Protein AF-G0LH57-F1 (afdb_monomer_lite)

Radius of gyration: 33.88 Å; chains: 1; bounding box: 66×94×100 Å

pLDDT: mean 88.78, std 9.13, range [31.27, 97.62]

Sequence (590 aa):
MTHQSSPAEQAAALVTNPNLYDSLVDEYDTELEFYSTLRNDAQKSLETFEEYVRLRSVFLNRGPTEAIRSRIEDRLDRSLKNMVLNKSPRGRAYAVDTLTELEGRRQTFMRLNVEVPRLMTVVQTTIEHLYDDVSSPTDVRQPCESLLEATPANQRGAIEYLSRVRLTEQLLASDSPQSDINTVALQYLENISFPNVDTEMTAAEYQRAAEERSPTDPDKQRLYEAALHADPSSARVSDYLYFTASNLIEDYRHGGDNITRAELIVAQRQLQAVAHINPETWDQTKQAYAESYRHIADAIEAGGGRWFSTHASNLPPEWWSVAEAYVKAAQAIDAVDMVRAIKYLSKSVRHAAHATDDWKIRKHLHRTAWATFDRFDSTGVAENPEQSRSVEEIETAIAGTRSVHQCRECEASAHVAFEAGDYETVHTASDRAQSAAEQSPQEYIHFRELEAIETIATARQAEQRGEYETALKQYQQFDSEESHLQSGAAYHAQLCEIKQAVNNDRHNDALRIAHQEFNSESIIVIATEASCGVLRTDFDDSSELTVTDQFLSINTDAVSTLSVILRLLQTGGTTTQLLQQQAAACLQNL

Foldseek 3Di:
DDPPDALLRVLVVCLVPLVCLVVNQVVDPFLVVSLVRSLQNNLVRPQAVLSSLSSLLSCCVPHPNVVSLCVCQVCVLVLLLLLLVVVDSSSVSNHDQELQVSVVSQVSNVVSVHDGDQSQSSLLQNLQVQVVVDPDLVSSQNSLVRHLPDHDPPNQVNQLVSLLLNLLSVLVPDPQSQVCQLVSLVSSPVRHDQFDDPDDDALVVLQVVLVPDDLPDPCSLSSLSNSCNNPVHLVSLLVNLQSQLVSLLVCVVVPNLAAALSSLVSSLSSLVSSVSNVDPPDDLQSNLQSQLSSLSSQLCSLQLDSHDHPDPDRDHHPLQSNLVSLQSSLVSRCLAEVLSSLVSNLSSLVSVLVNDPQLVVQLVSLVVSLVVLVPDDLPVSQPRPNYPDDSVSSVVSSQQSSLQSQLSNLLSQLLVCLQQLNLVSNVVSLVRNVVSVVSHPPPDDDRDCSVLSNLLSVLSVCLLVLVLVSSLVSLVPDDDPPPLSNQQSVVVNLLSQLLNCLVVLVLVSNLVSCVVPHDCLAPLNLLSCLLNPNQDLDDDPPDDRDHDPSHSYANVVLSVQLVVLNVVCNVDDDCSVVSSVVSSVSSSRD

Structure (mmCIF, N/CA/C/O backbone):
data_AF-G0LH57-F1
#
_entry.id   AF-G0LH57-F1
#
loop_
_atom_site.group_PDB
_atom_site.id
_atom_site.type_symbol
_atom_site.label_atom_id
_atom_site.label_alt_id
_atom_site.label_comp_id
_atom_site.label_asym_id
_atom_site.label_entity_id
_atom_site.label_seq_id
_atom_site.pdbx_PDB_ins_code
_atom_site.Cartn_x
_atom_site.Cartn_y
_atom_site.Cartn_z
_atom_site.occupancy
_atom_site.B_iso_or_equiv
_atom_site.auth_seq_id
_atom_site.auth_comp_id
_atom_site.auth_asym_id
_atom_site.auth_atom_id
_atom_site.pdbx_PDB_model_num
ATOM 1 N N . MET A 1 1 ? -8.711 -59.520 8.069 1.00 31.27 1 MET A N 1
ATOM 2 C CA . MET A 1 1 ? -9.354 -58.287 7.580 1.00 31.27 1 MET A CA 1
ATOM 3 C C . MET A 1 1 ? -9.408 -57.325 8.753 1.00 31.27 1 MET A C 1
ATOM 5 O O . MET A 1 1 ? -10.357 -57.355 9.521 1.00 31.27 1 MET A O 1
ATOM 9 N N . THR A 1 2 ? -8.319 -56.599 8.983 1.00 38.81 2 THR A N 1
ATOM 10 C CA . THR A 1 2 ? -8.251 -55.513 9.965 1.00 38.81 2 THR A CA 1
ATOM 11 C C . THR A 1 2 ? -9.009 -54.332 9.373 1.00 38.81 2 THR A C 1
ATOM 13 O O . THR A 1 2 ? -8.677 -53.881 8.281 1.00 38.81 2 THR A O 1
ATOM 16 N N . HIS A 1 3 ? -10.079 -53.889 10.032 1.00 46.47 3 HIS A N 1
ATOM 17 C CA . HIS A 1 3 ? -10.698 -52.607 9.707 1.00 46.47 3 HIS A CA 1
ATOM 18 C C . HIS A 1 3 ? -9.629 -51.533 9.924 1.00 46.47 3 HIS A C 1
ATOM 20 O O . HIS A 1 3 ? -9.246 -51.299 11.067 1.00 46.47 3 HIS A O 1
ATOM 26 N N . GLN A 1 4 ? -9.110 -50.943 8.845 1.00 65.00 4 GLN A N 1
ATOM 27 C CA . GLN A 1 4 ? -8.324 -49.717 8.951 1.00 65.00 4 GLN A CA 1
ATOM 28 C C . GLN A 1 4 ? -9.247 -48.663 9.558 1.00 65.00 4 GLN A C 1
ATOM 30 O O . GLN A 1 4 ? -10.278 -48.323 8.972 1.00 65.00 4 GLN A O 1
ATOM 35 N N . SER A 1 5 ? -8.926 -48.240 10.777 1.00 78.19 5 SER A N 1
ATOM 36 C CA . SER A 1 5 ? -9.604 -47.133 11.438 1.00 78.19 5 SER A CA 1
ATOM 37 C C . SER A 1 5 ? -9.433 -45.880 10.586 1.00 78.19 5 SER A C 1
ATOM 39 O O . SER A 1 5 ? -8.370 -45.638 10.017 1.00 78.19 5 SER A O 1
ATOM 41 N N . SER A 1 6 ? -10.489 -45.082 10.468 1.00 92.25 6 SER A N 1
ATOM 42 C CA . SER A 1 6 ? -10.411 -43.814 9.740 1.00 92.25 6 SER A CA 1
ATOM 43 C C . SER A 1 6 ? -9.411 -42.858 10.415 1.00 92.25 6 SER A C 1
ATOM 45 O O . SER A 1 6 ? -9.229 -42.935 11.633 1.00 92.25 6 SER A O 1
ATOM 47 N N . PRO A 1 7 ? -8.812 -41.892 9.693 1.00 92.19 7 PRO A N 1
ATOM 48 C CA . PRO A 1 7 ? -7.910 -40.906 10.298 1.00 92.19 7 PRO A CA 1
ATOM 49 C C . PRO A 1 7 ? -8.503 -40.164 11.505 1.00 92.19 7 PRO A C 1
ATOM 51 O O 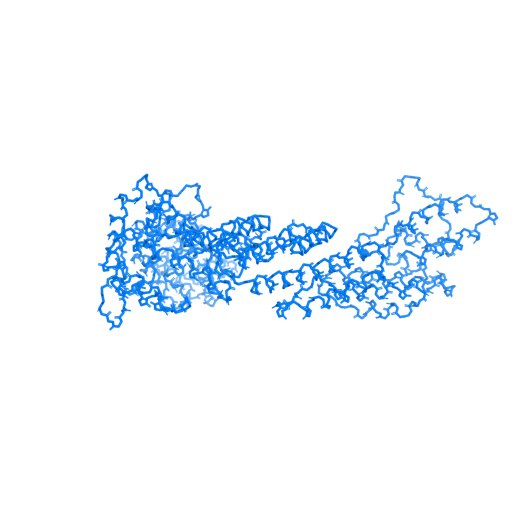. PRO A 1 7 ? -7.801 -39.860 12.467 1.00 92.19 7 PRO A O 1
ATOM 54 N N . ALA A 1 8 ? -9.815 -39.915 11.496 1.00 92.44 8 ALA A N 1
ATOM 55 C CA . ALA A 1 8 ? -10.520 -39.333 12.632 1.00 92.44 8 ALA A CA 1
ATOM 56 C C . ALA A 1 8 ? -10.507 -40.273 13.857 1.00 92.44 8 ALA A C 1
ATOM 58 O O . ALA A 1 8 ? -10.179 -39.848 14.966 1.00 92.44 8 ALA A O 1
ATOM 59 N N . GLU A 1 9 ? -10.811 -41.559 13.679 1.00 93.88 9 GLU A N 1
ATOM 60 C CA . GLU A 1 9 ? -10.754 -42.555 14.761 1.00 93.88 9 GLU A CA 1
ATOM 61 C C . GLU A 1 9 ? -9.323 -42.747 15.280 1.00 93.88 9 GLU A C 1
ATOM 63 O O . GLU A 1 9 ? -9.116 -42.842 16.490 1.00 93.88 9 GLU A O 1
ATOM 68 N N . GLN A 1 10 ? -8.326 -42.729 14.388 1.00 94.75 10 GLN A N 1
ATOM 69 C CA . GLN A 1 10 ? -6.908 -42.772 14.757 1.00 94.75 10 GLN A CA 1
ATOM 70 C C . GLN A 1 10 ? -6.508 -41.559 15.613 1.00 94.75 10 GLN A C 1
ATOM 72 O O . GLN A 1 10 ? -5.836 -41.721 16.633 1.00 94.75 10 GLN A O 1
ATOM 77 N N . ALA A 1 11 ? -6.971 -40.352 15.267 1.00 94.50 11 ALA A N 1
ATOM 78 C CA . ALA A 1 11 ? -6.731 -39.149 16.065 1.00 94.50 11 ALA A CA 1
ATOM 79 C C . ALA A 1 11 ? -7.315 -39.264 17.487 1.00 94.50 11 ALA A C 1
ATOM 81 O O . ALA A 1 11 ? -6.617 -38.978 18.462 1.00 94.50 11 ALA A O 1
ATOM 82 N N . ALA A 1 12 ? -8.558 -39.736 17.628 1.00 94.69 12 ALA A N 1
ATOM 83 C CA . ALA A 1 12 ? -9.188 -39.955 18.935 1.00 94.69 12 ALA A CA 1
ATOM 84 C C . ALA A 1 12 ? -8.466 -41.040 19.760 1.00 94.69 12 ALA A C 1
ATOM 86 O O . ALA A 1 12 ? -8.246 -40.882 20.969 1.00 94.69 12 ALA A O 1
ATOM 87 N N . ALA A 1 13 ? -8.023 -42.115 19.100 1.00 94.62 13 ALA A N 1
ATOM 88 C CA . ALA A 1 13 ? -7.237 -43.171 19.727 1.00 94.62 13 ALA A CA 1
ATOM 89 C C . ALA A 1 13 ? -5.890 -42.652 20.258 1.00 94.62 13 ALA A C 1
ATOM 91 O O . ALA A 1 13 ? -5.531 -42.972 21.391 1.00 94.62 13 ALA A O 1
ATOM 92 N N . LEU A 1 14 ? -5.180 -41.803 19.502 1.00 95.50 14 LEU A N 1
ATOM 93 C CA . LEU A 1 14 ? -3.917 -41.192 19.940 1.00 95.50 14 LEU A CA 1
ATOM 94 C C . LEU A 1 14 ? -4.085 -40.255 21.136 1.00 95.50 14 LEU A C 1
ATOM 96 O O . LEU A 1 14 ? -3.249 -40.257 22.040 1.00 95.50 14 LEU A O 1
ATOM 100 N N . VAL A 1 15 ? -5.156 -39.458 21.161 1.00 95.38 15 VAL A N 1
ATOM 101 C CA . VAL A 1 15 ? -5.453 -38.575 22.300 1.00 95.38 15 VAL A CA 1
ATOM 102 C C . VAL A 1 15 ? -5.670 -39.395 23.575 1.00 95.38 15 VAL A C 1
ATOM 104 O O . VAL A 1 15 ? -5.172 -39.026 24.644 1.00 95.38 15 VAL A O 1
ATOM 107 N N . THR A 1 16 ? -6.360 -40.533 23.454 1.00 94.94 16 THR A N 1
ATOM 108 C CA . THR A 1 16 ? -6.648 -41.445 24.570 1.00 94.94 16 THR A CA 1
ATOM 109 C C . THR A 1 16 ? -5.410 -42.231 25.005 1.00 94.94 16 THR A C 1
ATOM 111 O O . THR A 1 16 ? -5.113 -42.309 26.198 1.00 94.94 16 THR A O 1
ATOM 114 N N . ASN A 1 17 ? -4.663 -42.787 24.049 1.00 95.38 17 ASN A N 1
ATOM 115 C CA . ASN A 1 17 ? -3.473 -43.599 24.283 1.00 95.38 17 ASN A CA 1
ATOM 116 C C . ASN A 1 17 ? -2.319 -43.197 23.341 1.00 95.38 17 ASN A C 1
ATOM 118 O O . ASN A 1 17 ? -2.154 -43.787 22.269 1.00 95.38 17 ASN A O 1
ATOM 122 N N . PRO A 1 18 ? -1.449 -42.263 23.769 1.00 95.56 18 PRO A N 1
ATOM 123 C CA . PRO A 1 18 ? -0.305 -41.811 22.974 1.00 95.56 18 PRO A CA 1
ATOM 124 C C . PRO A 1 18 ? 0.707 -42.908 22.614 1.00 95.56 18 PRO A C 1
ATOM 126 O O . PRO A 1 18 ? 1.519 -42.708 21.716 1.00 95.56 18 PRO A O 1
ATOM 129 N N . ASN A 1 19 ? 0.688 -44.063 23.295 1.00 94.94 19 ASN A N 1
ATOM 130 C CA . ASN A 1 19 ? 1.580 -45.186 22.984 1.00 94.94 19 ASN A CA 1
ATOM 131 C C . ASN A 1 19 ? 1.258 -45.871 21.649 1.00 94.94 19 ASN A C 1
ATOM 133 O O . ASN A 1 19 ? 2.053 -46.683 21.194 1.00 94.94 19 ASN A O 1
ATOM 137 N N . LEU A 1 20 ? 0.123 -45.546 21.025 1.00 94.44 20 LEU A N 1
ATOM 138 C CA . LEU A 1 20 ? -0.251 -46.060 19.706 1.00 94.44 20 LEU A CA 1
ATOM 139 C C . LEU A 1 20 ? 0.467 -45.342 18.551 1.00 94.44 20 LEU A C 1
ATOM 141 O O . LEU A 1 20 ? 0.289 -45.744 17.406 1.00 94.44 20 LEU A O 1
ATOM 145 N N . TYR A 1 21 ? 1.256 -44.298 18.829 1.00 95.50 21 TYR A N 1
ATOM 146 C CA . TYR A 1 21 ? 1.919 -43.486 17.803 1.00 95.50 21 TYR A CA 1
ATOM 147 C C . TYR A 1 21 ? 2.758 -44.329 16.838 1.00 95.50 21 TYR A C 1
ATOM 149 O O . TYR A 1 21 ? 2.454 -44.340 15.649 1.00 95.50 21 TYR A O 1
ATOM 157 N N . ASP A 1 22 ? 3.726 -45.089 17.359 1.00 93.81 22 ASP A N 1
ATOM 158 C CA . ASP A 1 22 ? 4.664 -45.870 16.541 1.00 93.81 22 ASP A CA 1
ATOM 159 C C . ASP A 1 22 ? 3.923 -46.903 15.676 1.00 93.81 22 ASP A C 1
ATOM 161 O O . ASP A 1 22 ? 4.255 -47.105 14.518 1.00 93.81 22 ASP A O 1
ATOM 165 N N . SER A 1 23 ? 2.849 -47.504 16.202 1.00 93.25 23 SER A N 1
ATOM 166 C CA . SER A 1 23 ? 2.059 -48.479 15.440 1.00 93.25 23 SER A CA 1
ATOM 167 C C . SER A 1 23 ? 1.198 -47.863 14.339 1.00 93.25 23 SER A C 1
ATOM 169 O O . SER A 1 23 ? 0.889 -48.543 13.370 1.00 93.25 23 SER A O 1
ATOM 171 N N . LEU A 1 24 ? 0.752 -46.616 14.515 1.00 92.94 24 LEU A N 1
ATOM 172 C CA . LEU A 1 24 ? -0.141 -45.947 13.568 1.00 92.94 24 LEU A CA 1
ATOM 173 C C . LEU A 1 24 ? 0.631 -45.184 12.491 1.00 92.94 24 LEU A C 1
ATOM 175 O O . LEU A 1 24 ? 0.151 -45.081 11.368 1.00 92.94 24 LEU A O 1
ATOM 179 N N . VAL A 1 25 ? 1.814 -44.655 12.816 1.00 94.31 25 VAL A N 1
ATOM 180 C CA . VAL A 1 25 ? 2.636 -43.905 11.857 1.00 94.31 25 VAL A CA 1
ATOM 181 C C . VAL A 1 25 ? 3.200 -44.801 10.753 1.00 94.31 25 VAL A C 1
ATOM 183 O O . VAL A 1 25 ? 3.307 -44.346 9.620 1.00 94.31 25 VAL A O 1
ATOM 186 N N . ASP A 1 26 ? 3.450 -46.081 11.053 1.00 92.44 26 ASP A N 1
ATOM 187 C CA . ASP A 1 26 ? 3.896 -47.101 10.091 1.00 92.44 26 ASP A CA 1
ATOM 188 C C . ASP A 1 26 ? 2.885 -47.350 8.948 1.00 92.44 26 ASP A C 1
ATOM 190 O O . ASP A 1 26 ? 3.231 -47.957 7.935 1.00 92.44 26 ASP A O 1
ATOM 194 N N . GLU A 1 27 ? 1.631 -46.895 9.088 1.00 91.56 27 GLU A N 1
ATOM 195 C CA . GLU A 1 27 ? 0.611 -46.964 8.030 1.00 91.56 27 GLU A CA 1
ATOM 196 C C . GLU A 1 27 ? 0.735 -45.839 6.980 1.00 91.56 27 GLU A C 1
ATOM 198 O O . GLU A 1 27 ? -0.011 -45.845 6.000 1.00 91.56 27 GLU A O 1
ATOM 203 N N . TYR A 1 28 ? 1.649 -44.881 7.172 1.00 94.19 28 TYR A N 1
ATOM 204 C CA . TYR A 1 28 ? 1.829 -43.692 6.330 1.00 94.19 28 TYR A CA 1
ATOM 205 C C . TYR A 1 28 ? 3.252 -43.625 5.763 1.00 94.19 28 TYR A C 1
ATOM 207 O O . TYR A 1 28 ? 4.201 -44.093 6.389 1.00 94.19 28 TYR A O 1
ATOM 215 N N . ASP A 1 29 ? 3.428 -42.979 4.604 1.00 92.06 29 ASP A N 1
ATOM 216 C CA . ASP A 1 29 ? 4.744 -42.900 3.953 1.00 92.06 29 ASP A CA 1
ATOM 217 C C . ASP A 1 29 ? 5.720 -42.012 4.742 1.00 92.06 29 ASP A C 1
ATOM 219 O O . ASP A 1 29 ? 6.936 -42.217 4.714 1.00 92.06 29 ASP A O 1
ATOM 223 N N . THR A 1 30 ? 5.200 -41.000 5.450 1.00 93.31 30 THR A N 1
ATOM 224 C CA . THR A 1 30 ? 6.001 -40.119 6.312 1.00 93.31 30 THR A CA 1
ATOM 225 C C . THR A 1 30 ? 5.256 -39.700 7.579 1.00 93.31 30 THR A C 1
ATOM 227 O O . THR A 1 30 ? 4.041 -39.494 7.579 1.00 93.31 30 THR A O 1
ATOM 230 N N . GLU A 1 31 ? 5.999 -39.419 8.652 1.00 93.19 31 GLU A N 1
ATOM 231 C CA . GLU A 1 31 ? 5.423 -38.881 9.895 1.00 93.19 31 GLU A CA 1
ATOM 232 C C . GLU A 1 31 ? 4.735 -37.513 9.698 1.00 93.19 31 GLU A C 1
ATOM 234 O O . GLU A 1 31 ? 3.782 -37.163 10.398 1.00 93.19 31 GLU A O 1
ATOM 239 N N . LEU A 1 32 ? 5.196 -36.717 8.724 1.00 92.12 32 LEU A N 1
ATOM 240 C CA . LEU A 1 32 ? 4.588 -35.424 8.393 1.00 92.12 32 LEU A CA 1
ATOM 241 C C . LEU A 1 32 ? 3.267 -35.570 7.639 1.00 92.12 32 LEU A C 1
ATOM 243 O O . LEU A 1 32 ? 2.371 -34.732 7.815 1.00 92.12 32 LEU A O 1
ATOM 247 N N . GLU A 1 33 ? 3.145 -36.594 6.799 1.00 93.75 33 GLU A N 1
ATOM 248 C CA . GLU A 1 33 ? 1.878 -36.980 6.190 1.00 93.75 33 GLU A CA 1
ATOM 249 C C . GLU A 1 33 ? 0.909 -37.451 7.273 1.00 93.75 33 GLU A C 1
ATOM 251 O O . GLU A 1 33 ? -0.180 -36.887 7.375 1.00 93.75 33 GLU A O 1
ATOM 256 N N . PHE A 1 34 ? 1.343 -38.361 8.151 1.00 95.56 34 PHE A N 1
ATOM 257 C CA . PHE A 1 34 ? 0.554 -38.840 9.287 1.00 95.56 34 PHE A CA 1
ATOM 258 C C . PHE A 1 34 ? -0.001 -37.686 10.133 1.00 95.56 34 PHE A C 1
ATOM 260 O O . PHE A 1 34 ? -1.215 -37.564 10.323 1.00 95.56 34 PHE A O 1
ATOM 267 N N . TYR A 1 35 ? 0.869 -36.760 10.556 1.00 94.75 35 TYR A N 1
ATOM 268 C CA . TYR A 1 35 ? 0.464 -35.543 11.261 1.00 94.75 35 TYR A CA 1
ATOM 269 C C . TYR A 1 35 ? -0.570 -34.729 10.473 1.00 94.75 35 TYR A C 1
ATOM 271 O O . TYR A 1 35 ? -1.577 -34.284 11.029 1.00 94.75 35 TYR A O 1
ATOM 279 N N . SER A 1 36 ? -0.335 -34.505 9.179 1.00 92.31 36 SER A N 1
ATOM 280 C CA . SER A 1 36 ? -1.202 -33.658 8.354 1.00 92.31 36 SER A CA 1
ATOM 281 C C . SER A 1 36 ? -2.586 -34.263 8.166 1.00 92.31 36 SER A C 1
ATOM 283 O O . SER A 1 36 ? -3.574 -33.533 8.283 1.00 92.31 36 SER A O 1
ATOM 285 N N . THR A 1 37 ? -2.651 -35.568 7.912 1.00 93.88 37 THR A N 1
ATOM 286 C CA . THR A 1 37 ? -3.885 -36.319 7.680 1.00 93.88 37 THR A CA 1
ATOM 287 C C . THR A 1 37 ? -4.735 -36.349 8.944 1.00 93.88 37 THR A C 1
ATOM 289 O O . THR A 1 37 ? -5.862 -35.851 8.931 1.00 93.88 37 THR A O 1
ATOM 292 N N . LEU A 1 38 ? -4.172 -36.781 10.079 1.00 94.31 38 LEU A N 1
ATOM 293 C CA . LEU A 1 38 ? -4.913 -36.829 11.344 1.00 94.31 38 LEU A CA 1
ATOM 294 C C . LEU A 1 38 ? -5.342 -35.435 11.807 1.00 94.31 38 LEU A C 1
ATOM 296 O O . LEU A 1 38 ? -6.482 -35.246 12.221 1.00 94.31 38 LEU A O 1
ATOM 300 N N . ARG A 1 39 ? -4.481 -34.416 11.681 1.00 90.38 39 ARG A N 1
ATOM 301 C CA . ARG A 1 39 ? -4.836 -33.026 12.019 1.00 90.38 39 ARG A CA 1
ATOM 302 C C . ARG A 1 39 ? -5.993 -32.491 11.168 1.00 90.38 39 ARG A C 1
ATOM 304 O O . ARG A 1 39 ? -6.772 -31.675 11.662 1.00 90.38 39 ARG A O 1
ATOM 311 N N . ASN A 1 40 ? -6.065 -32.862 9.890 1.00 89.12 40 ASN A N 1
ATOM 312 C CA . ASN A 1 40 ? -7.100 -32.384 8.968 1.00 89.12 40 ASN A CA 1
ATOM 313 C C . ASN A 1 40 ? -8.470 -33.020 9.221 1.00 89.12 40 ASN A C 1
ATOM 315 O O . ASN A 1 40 ? -9.478 -32.396 8.890 1.00 89.12 40 ASN A O 1
ATOM 319 N N . ASP A 1 41 ? -8.505 -34.222 9.798 1.00 92.06 41 ASP A N 1
ATOM 320 C CA . ASP A 1 41 ? -9.737 -34.954 10.100 1.00 92.06 41 ASP A CA 1
ATOM 321 C C . ASP A 1 41 ? -10.123 -34.947 11.585 1.00 92.06 41 ASP A C 1
ATOM 323 O O . ASP A 1 41 ? -11.248 -35.318 11.913 1.00 92.06 41 ASP A O 1
ATOM 327 N N . ALA A 1 42 ? -9.241 -34.471 12.469 1.00 89.06 42 ALA A N 1
ATOM 328 C CA . ALA A 1 42 ? -9.419 -34.462 13.921 1.00 89.06 42 ALA A CA 1
ATOM 329 C C . ALA A 1 42 ? -10.775 -33.904 14.387 1.00 89.06 42 ALA A C 1
ATOM 331 O O . ALA A 1 42 ? -11.384 -34.452 15.296 1.00 89.06 42 ALA A O 1
ATOM 332 N N . GLN A 1 43 ? -11.299 -32.860 13.740 1.00 90.56 43 GLN A N 1
ATOM 333 C CA . GLN A 1 43 ? -12.589 -32.260 14.108 1.00 90.56 43 GLN A CA 1
ATOM 334 C C . GLN A 1 43 ? -13.805 -33.180 13.920 1.00 90.56 43 GLN A C 1
ATOM 336 O O . GLN A 1 43 ? -14.893 -32.841 14.367 1.00 90.56 43 GLN A O 1
ATOM 341 N N . LYS A 1 44 ? -13.659 -34.309 13.214 1.00 91.19 44 LYS A N 1
ATOM 342 C CA . LYS A 1 44 ? -14.739 -35.292 13.033 1.00 91.19 44 LYS A CA 1
ATOM 343 C C . LYS A 1 44 ? -14.910 -36.211 14.248 1.00 91.19 44 LYS A C 1
ATOM 345 O O . LYS A 1 44 ? -15.927 -36.889 14.327 1.00 91.19 44 LYS A O 1
ATOM 350 N N . SER A 1 45 ? -13.922 -36.272 15.141 1.00 90.31 45 SER A N 1
ATOM 351 C CA . SER A 1 45 ? -13.885 -37.220 16.264 1.00 90.31 45 SER A CA 1
ATOM 352 C C . SER A 1 45 ? -13.432 -36.618 17.594 1.00 90.31 45 SER A C 1
ATOM 354 O O . SER A 1 45 ? -13.724 -37.200 18.632 1.00 90.31 45 SER A O 1
ATOM 356 N N . LEU A 1 46 ? -12.719 -35.488 17.589 1.00 93.06 46 LEU A N 1
ATOM 357 C CA . LEU A 1 46 ? -12.321 -34.770 18.799 1.00 93.06 46 LEU A CA 1
ATOM 358 C C . LEU A 1 46 ? -13.372 -33.706 19.123 1.00 93.06 46 LEU A C 1
ATOM 360 O O . LEU A 1 46 ? -13.447 -32.682 18.435 1.00 93.06 46 LEU A O 1
ATOM 364 N N . GLU A 1 47 ? -14.166 -33.961 20.160 1.00 90.38 47 GLU A N 1
ATOM 365 C CA . GLU A 1 47 ? -15.320 -33.143 20.551 1.00 90.38 47 GLU A CA 1
ATOM 366 C C . GLU A 1 47 ? -14.905 -31.838 21.240 1.00 90.38 47 GLU A C 1
ATOM 368 O O . GLU A 1 47 ? -15.622 -30.842 21.169 1.00 90.38 47 GLU A O 1
ATOM 373 N N . THR A 1 48 ? -13.732 -31.817 21.880 1.00 93.25 48 THR A N 1
ATOM 374 C CA . THR A 1 48 ? -13.232 -30.652 22.621 1.00 93.25 48 THR A CA 1
ATOM 375 C C . THR A 1 48 ? -11.963 -30.064 22.008 1.00 93.25 48 THR A C 1
ATOM 377 O O . THR A 1 48 ? -11.138 -30.737 21.380 1.00 93.25 48 THR A O 1
ATOM 380 N N . PHE A 1 49 ? -11.762 -28.768 22.228 1.00 94.38 49 PHE A N 1
ATOM 381 C CA . PHE A 1 49 ? -10.538 -28.092 21.807 1.00 94.38 49 PHE A CA 1
ATOM 382 C C . PHE A 1 49 ? -9.308 -28.588 22.586 1.00 94.38 49 PHE A C 1
ATOM 384 O O . PHE A 1 49 ? -8.205 -28.656 22.042 1.00 94.38 49 PHE A O 1
ATOM 391 N N . GLU A 1 50 ? -9.479 -28.966 23.851 1.00 95.19 50 GLU A N 1
ATOM 392 C CA . GLU A 1 50 ? -8.429 -29.533 24.692 1.00 95.19 50 GLU A CA 1
ATOM 393 C C . GLU A 1 50 ? -7.906 -30.848 24.105 1.00 95.19 50 GLU A C 1
ATOM 395 O O . GLU A 1 50 ? -6.693 -31.052 24.053 1.00 95.19 50 GLU A O 1
ATOM 400 N N . GLU A 1 51 ? -8.787 -31.712 23.595 1.00 95.25 51 GLU A N 1
ATOM 401 C CA . GLU A 1 51 ? -8.396 -32.921 22.861 1.00 95.25 51 GLU A CA 1
ATOM 402 C C . GLU A 1 51 ? -7.641 -32.574 21.576 1.00 95.25 51 GLU A C 1
ATOM 404 O O . GLU A 1 51 ? -6.597 -33.163 21.283 1.00 95.25 51 GLU A O 1
ATOM 409 N N . TYR A 1 52 ? -8.112 -31.568 20.839 1.00 94.31 52 TYR A N 1
ATOM 410 C CA . TYR A 1 52 ? -7.458 -31.080 19.626 1.00 94.31 52 TYR A CA 1
ATOM 411 C C . TYR A 1 52 ? -6.043 -30.529 19.878 1.00 94.31 52 TYR A C 1
ATOM 413 O O . TYR A 1 52 ? -5.135 -30.735 19.060 1.00 94.31 52 TYR A O 1
ATOM 421 N N . VAL A 1 53 ? -5.809 -29.856 21.007 1.00 95.19 53 VAL A N 1
ATOM 422 C CA . VAL A 1 53 ? -4.465 -29.425 21.427 1.00 95.19 53 VAL A CA 1
ATOM 423 C C . VAL A 1 53 ? -3.649 -30.603 21.958 1.00 95.19 53 VAL A C 1
ATOM 425 O O . VAL A 1 53 ? -2.466 -30.726 21.634 1.00 95.19 53 VAL A O 1
ATOM 428 N N . ARG A 1 54 ? -4.264 -31.523 22.706 1.00 95.88 54 ARG A N 1
ATOM 429 C CA . ARG A 1 54 ? -3.602 -32.730 23.217 1.00 95.88 54 ARG A CA 1
ATOM 430 C C . ARG A 1 54 ? -3.066 -33.605 22.090 1.00 95.88 54 ARG A C 1
ATOM 432 O O . ARG A 1 54 ? -1.942 -34.086 22.202 1.00 95.88 54 ARG A O 1
ATOM 439 N N . LEU A 1 55 ? -3.798 -33.732 20.983 1.00 96.12 55 LEU A N 1
ATOM 440 C CA . LEU A 1 55 ? -3.316 -34.414 19.781 1.00 96.12 55 LEU A CA 1
ATOM 441 C C . LEU A 1 55 ? -1.980 -33.821 19.299 1.00 96.12 55 LEU A C 1
ATOM 443 O O . LEU A 1 55 ? -1.033 -34.555 19.034 1.00 96.12 55 LEU A O 1
ATOM 447 N N . ARG A 1 56 ? -1.860 -32.488 19.246 1.00 95.62 56 ARG A N 1
ATOM 448 C CA . ARG A 1 56 ? -0.605 -31.815 18.856 1.00 95.62 56 ARG A CA 1
ATOM 449 C C . ARG A 1 56 ? 0.518 -32.052 19.845 1.00 95.62 56 ARG A C 1
ATOM 451 O O . ARG A 1 56 ? 1.652 -32.221 19.423 1.00 95.62 56 ARG A O 1
ATOM 458 N N . SER A 1 57 ? 0.210 -32.085 21.139 1.00 96.69 57 SER A N 1
ATOM 459 C CA . SER A 1 57 ? 1.202 -32.432 22.157 1.00 96.69 57 SER A CA 1
ATOM 460 C C . SER A 1 57 ? 1.771 -33.835 21.927 1.00 96.69 57 SER A C 1
ATOM 462 O O . SER A 1 57 ? 2.982 -34.012 22.009 1.00 96.69 57 SER A O 1
ATOM 464 N N . VAL A 1 58 ? 0.936 -34.819 21.561 1.00 96.69 58 VAL A N 1
ATOM 465 C CA . VAL A 1 58 ? 1.412 -36.169 21.198 1.00 96.69 58 VAL A CA 1
ATOM 466 C C . VAL A 1 58 ? 2.388 -36.099 20.024 1.00 96.69 58 VAL A C 1
ATOM 468 O O . VAL A 1 58 ? 3.495 -36.621 20.125 1.00 96.69 58 VAL A O 1
ATOM 471 N N . PHE A 1 59 ? 2.007 -35.401 18.955 1.00 96.38 59 PHE A N 1
ATOM 472 C CA . PHE A 1 59 ? 2.841 -35.232 17.767 1.00 96.38 59 PHE A CA 1
ATOM 473 C C . PHE A 1 59 ? 4.162 -34.504 18.042 1.00 96.38 59 PHE A C 1
ATOM 475 O O . PHE A 1 59 ? 5.200 -34.932 17.553 1.00 96.38 59 PHE A O 1
ATOM 482 N N . LEU A 1 60 ? 4.151 -33.445 18.851 1.00 96.12 60 LEU A N 1
ATOM 483 C CA . LEU A 1 60 ? 5.368 -32.725 19.237 1.00 96.12 60 LEU A CA 1
ATOM 484 C C . LEU A 1 60 ? 6.307 -33.585 20.090 1.00 96.12 60 LEU A C 1
ATOM 486 O O . LEU A 1 60 ? 7.520 -33.444 19.978 1.00 96.12 60 LEU A O 1
ATOM 490 N N . ASN A 1 61 ? 5.757 -34.469 20.926 1.00 95.50 61 ASN A N 1
ATOM 491 C CA . ASN A 1 61 ? 6.541 -35.314 21.825 1.00 95.50 61 ASN A CA 1
ATOM 492 C C . ASN A 1 61 ? 7.113 -36.570 21.155 1.00 95.50 61 ASN A C 1
ATOM 494 O O . ASN A 1 61 ? 8.095 -37.109 21.657 1.00 95.50 61 ASN A O 1
ATOM 498 N N . ARG A 1 62 ? 6.468 -37.082 20.099 1.00 93.81 62 ARG A N 1
ATOM 499 C CA . ARG A 1 62 ? 6.824 -38.379 19.494 1.00 93.81 62 ARG A CA 1
ATOM 500 C C . ARG A 1 62 ? 7.237 -38.319 18.031 1.00 93.81 62 ARG A C 1
ATOM 502 O O . ARG A 1 62 ? 7.995 -39.180 17.612 1.00 93.81 62 ARG A O 1
ATOM 509 N N . GLY A 1 63 ? 6.739 -37.341 17.284 1.00 92.25 63 GLY A N 1
ATOM 510 C CA . GLY A 1 63 ? 7.061 -37.173 15.873 1.00 92.25 63 GLY A CA 1
ATOM 511 C C . GLY A 1 63 ? 8.245 -36.237 15.632 1.00 92.25 63 GLY A C 1
ATOM 512 O O . GLY A 1 63 ? 8.980 -35.902 16.565 1.00 92.25 63 GLY A O 1
ATOM 513 N N . PRO A 1 64 ? 8.413 -35.747 14.390 1.00 93.25 64 PRO A N 1
ATOM 514 C CA . PRO A 1 64 ? 9.481 -34.826 14.026 1.00 93.25 64 PRO A CA 1
ATOM 515 C C . PRO A 1 64 ? 9.192 -33.435 14.609 1.00 93.25 64 PRO A C 1
ATOM 517 O O . PRO A 1 64 ? 8.637 -32.561 13.937 1.00 93.25 64 PRO A O 1
ATOM 520 N N . THR A 1 65 ? 9.556 -33.246 15.882 1.00 94.06 65 THR A N 1
ATOM 521 C CA . THR A 1 65 ? 9.171 -32.103 16.726 1.00 94.06 65 THR A CA 1
ATOM 522 C C . THR A 1 65 ? 9.347 -30.761 16.032 1.00 94.06 65 THR A C 1
ATOM 524 O O . THR A 1 65 ? 8.407 -29.974 16.010 1.00 94.06 65 THR A O 1
ATOM 527 N N . GLU A 1 66 ? 10.515 -30.502 15.440 1.00 94.56 66 GLU A N 1
ATOM 528 C CA . GLU A 1 66 ? 10.828 -29.194 14.854 1.00 94.56 66 GLU A CA 1
ATOM 529 C C . GLU A 1 66 ? 9.960 -28.886 13.627 1.00 94.56 66 GLU A C 1
ATOM 531 O O . GLU A 1 66 ? 9.368 -27.814 13.521 1.00 94.56 66 GLU A O 1
ATOM 536 N N . ALA A 1 67 ? 9.782 -29.868 12.740 1.00 93.81 67 ALA A N 1
ATOM 537 C CA . ALA A 1 67 ? 8.949 -29.711 11.552 1.00 93.81 67 ALA A CA 1
ATOM 538 C C . ALA A 1 67 ? 7.455 -29.570 11.902 1.00 93.81 67 ALA A C 1
ATOM 540 O O . ALA A 1 67 ? 6.706 -28.871 11.214 1.00 93.81 67 ALA A O 1
ATOM 541 N N . ILE A 1 68 ? 6.999 -30.222 12.975 1.00 94.94 68 ILE A N 1
ATOM 542 C CA . ILE A 1 68 ? 5.621 -30.090 13.465 1.00 94.94 68 ILE A CA 1
ATOM 543 C C . ILE A 1 68 ? 5.416 -28.753 14.176 1.00 94.94 68 ILE A C 1
ATOM 545 O O . ILE A 1 68 ? 4.387 -28.118 13.940 1.00 94.94 68 ILE A O 1
ATOM 549 N N . ARG A 1 69 ? 6.382 -28.316 14.994 1.00 95.69 69 ARG A N 1
ATOM 550 C CA . ARG A 1 69 ? 6.389 -27.006 15.656 1.00 95.69 69 ARG A CA 1
ATOM 551 C C . ARG A 1 69 ? 6.247 -25.892 14.626 1.00 95.69 69 ARG A C 1
ATOM 553 O O . ARG A 1 69 ? 5.243 -25.187 14.678 1.00 95.69 69 ARG A O 1
ATOM 560 N N . SER A 1 70 ? 7.146 -25.836 13.642 1.00 93.56 70 SER A N 1
ATOM 561 C CA . SER A 1 70 ? 7.096 -24.837 12.565 1.00 93.56 70 SER A CA 1
ATOM 562 C C . SER A 1 70 ? 5.723 -24.825 11.875 1.00 93.56 70 SER A C 1
ATOM 564 O O . SER A 1 70 ? 5.079 -23.787 11.780 1.00 93.56 70 SER A O 1
ATOM 566 N N . ARG A 1 71 ? 5.158 -25.992 11.527 1.00 92.44 71 ARG A N 1
ATOM 567 C CA . ARG A 1 71 ? 3.813 -26.063 10.915 1.00 92.44 71 ARG A CA 1
ATOM 568 C C . ARG A 1 71 ? 2.668 -25.590 11.815 1.00 92.44 71 ARG A C 1
ATOM 570 O O . ARG A 1 71 ? 1.596 -25.262 11.292 1.00 92.44 71 ARG A O 1
ATOM 577 N N . ILE A 1 72 ? 2.811 -25.696 13.137 1.00 92.94 72 ILE A N 1
ATOM 578 C CA . ILE A 1 72 ? 1.831 -25.167 14.092 1.00 92.94 72 ILE A CA 1
ATOM 579 C C . ILE A 1 72 ? 1.957 -23.648 14.120 1.00 92.94 72 ILE A C 1
ATOM 581 O O . ILE A 1 72 ? 0.945 -22.984 13.905 1.00 92.94 72 ILE A O 1
ATOM 585 N N . GLU A 1 73 ? 3.168 -23.136 14.328 1.00 94.00 73 GLU A N 1
ATOM 586 C CA . GLU A 1 73 ? 3.489 -21.708 14.439 1.00 94.00 73 GLU A CA 1
ATOM 587 C C . GLU A 1 73 ? 3.051 -20.944 13.182 1.00 94.00 73 GLU A C 1
ATOM 589 O O . GLU A 1 73 ? 2.218 -20.042 13.285 1.00 94.00 73 GLU A O 1
ATOM 594 N N . ASP A 1 74 ? 3.427 -21.423 11.990 1.00 88.62 74 ASP A N 1
ATOM 595 C CA . ASP A 1 74 ? 3.085 -20.823 10.686 1.00 88.62 74 ASP A CA 1
ATOM 596 C C . ASP A 1 74 ? 1.573 -20.671 10.437 1.00 88.62 74 ASP A C 1
ATOM 598 O O . ASP A 1 74 ? 1.130 -19.929 9.560 1.00 88.62 74 ASP A O 1
ATOM 602 N N . ARG A 1 75 ? 0.741 -21.452 11.136 1.00 88.38 75 ARG A N 1
ATOM 603 C CA . ARG A 1 75 ? -0.708 -21.532 10.884 1.00 88.38 75 ARG A CA 1
ATOM 604 C C . ARG A 1 75 ? -1.550 -21.119 12.078 1.00 88.38 75 ARG A C 1
ATOM 606 O O . ARG A 1 75 ? -2.781 -21.174 11.977 1.00 88.38 75 ARG A O 1
ATOM 613 N N . LEU A 1 76 ? -0.927 -20.777 13.202 1.00 92.19 76 LEU A N 1
ATOM 614 C CA . LEU A 1 76 ? -1.634 -20.605 14.461 1.00 92.19 76 LEU A CA 1
ATOM 615 C C . LEU A 1 76 ? -2.545 -19.381 14.428 1.00 92.19 76 LEU A C 1
ATOM 617 O O . LEU A 1 76 ? -3.722 -19.504 14.760 1.00 92.19 76 LEU A O 1
ATOM 621 N N . ASP A 1 77 ? -2.042 -18.254 13.931 1.00 89.69 77 ASP A N 1
ATOM 622 C CA . ASP A 1 77 ? -2.826 -17.031 13.760 1.00 89.69 77 ASP A CA 1
ATOM 623 C C . ASP A 1 77 ? -4.077 -17.270 12.889 1.00 89.69 77 ASP A C 1
ATOM 625 O O . ASP A 1 77 ? -5.214 -17.117 13.346 1.00 89.69 77 ASP A O 1
ATOM 629 N N . ARG A 1 78 ? -3.891 -17.839 11.687 1.00 87.94 78 ARG A N 1
ATOM 630 C CA . ARG A 1 78 ? -4.998 -18.237 10.798 1.00 87.94 78 ARG A CA 1
ATOM 631 C C . ARG A 1 78 ? -5.977 -19.202 11.469 1.00 87.94 78 ARG A C 1
ATOM 633 O O . ARG A 1 78 ? -7.175 -19.151 11.184 1.00 87.94 78 ARG A O 1
ATOM 640 N N . SER A 1 79 ? -5.491 -20.119 12.307 1.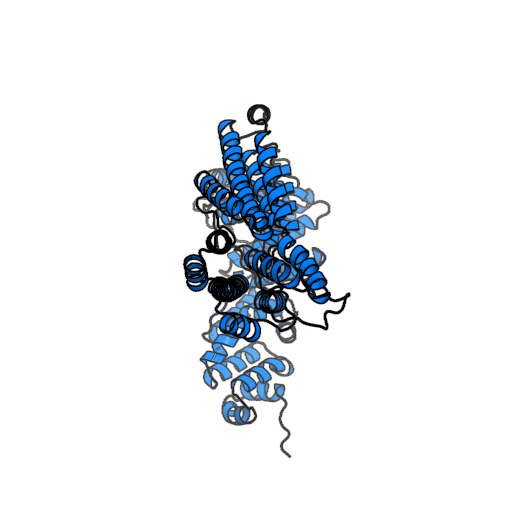00 91.56 79 SER A N 1
ATOM 641 C CA . SER A 1 79 ? -6.345 -21.061 13.032 1.00 91.56 79 SER A CA 1
ATOM 642 C C . SER A 1 79 ? -7.208 -20.352 14.073 1.00 91.56 79 SER A C 1
ATOM 644 O O . SER A 1 79 ? -8.400 -20.641 14.123 1.00 91.56 79 SER A O 1
ATOM 646 N N . LEU A 1 80 ? -6.627 -19.455 14.875 1.00 94.69 80 LEU A N 1
ATOM 647 C CA . LEU A 1 80 ? -7.329 -18.703 15.919 1.00 94.69 80 LEU A CA 1
ATOM 648 C C . LEU A 1 80 ? -8.359 -17.748 15.307 1.00 94.69 80 LEU A C 1
ATOM 650 O O . LEU A 1 80 ? -9.528 -17.797 15.678 1.00 94.69 80 LEU A O 1
ATOM 654 N N . LYS A 1 81 ? -7.974 -16.992 14.274 1.00 93.25 81 LYS A N 1
ATOM 655 C CA . LYS A 1 81 ? -8.900 -16.170 13.482 1.00 93.25 81 LYS A CA 1
ATOM 656 C C . LYS A 1 81 ? -10.089 -16.983 12.960 1.00 93.25 81 LYS A C 1
ATOM 658 O O . LYS A 1 81 ? -11.240 -16.575 13.064 1.00 93.25 81 LYS A O 1
ATOM 663 N N . ASN A 1 82 ? -9.835 -18.160 12.384 1.00 92.00 82 ASN A N 1
ATOM 664 C CA . ASN A 1 82 ? -10.902 -18.983 11.812 1.00 92.00 82 ASN A CA 1
ATOM 665 C C . ASN A 1 82 ? -11.864 -19.567 12.857 1.00 92.00 82 ASN A C 1
ATOM 667 O O . ASN A 1 82 ? -12.965 -19.951 12.464 1.00 92.00 82 ASN A O 1
ATOM 671 N N . MET A 1 83 ? -11.453 -19.682 14.124 1.00 94.94 83 MET A N 1
ATOM 672 C CA . MET A 1 83 ? -12.332 -20.069 15.237 1.00 94.94 83 MET A CA 1
ATOM 673 C C . MET A 1 83 ? -13.306 -18.946 15.591 1.00 94.94 83 MET A C 1
ATOM 675 O O . MET A 1 83 ? -14.452 -19.233 15.902 1.00 94.94 83 MET A O 1
ATOM 679 N N . VAL A 1 84 ? -12.886 -17.687 15.452 1.00 94.38 84 VAL A N 1
ATOM 680 C CA . VAL A 1 84 ? -13.779 -16.528 15.592 1.00 94.38 84 VAL A CA 1
ATOM 681 C C . VAL A 1 84 ? -14.714 -16.412 14.384 1.00 94.38 84 VAL A C 1
ATOM 683 O O . VAL A 1 84 ? -15.925 -16.298 14.518 1.00 94.38 84 VAL A O 1
ATOM 686 N N . LEU A 1 85 ? -14.167 -16.491 13.167 1.00 90.75 85 LEU A N 1
ATOM 687 C CA . LEU A 1 85 ? -14.946 -16.265 11.942 1.00 90.75 85 LEU A CA 1
ATOM 688 C C . LEU A 1 85 ? -15.819 -17.454 11.516 1.00 90.75 85 LEU A C 1
ATOM 690 O O . LEU A 1 85 ? -16.600 -17.325 10.578 1.00 90.75 85 LEU A O 1
ATOM 694 N N . ASN A 1 86 ? -15.650 -18.639 12.109 1.00 90.69 86 ASN A N 1
ATOM 695 C CA . ASN A 1 86 ? -16.357 -19.868 11.718 1.00 90.69 86 ASN A CA 1
ATOM 696 C C . ASN A 1 86 ? -16.172 -20.293 10.235 1.00 90.69 86 ASN A C 1
ATOM 698 O O . ASN A 1 86 ? -16.937 -21.089 9.677 1.00 90.69 86 ASN A O 1
ATOM 702 N N . LYS A 1 87 ? -15.097 -19.827 9.580 1.00 84.62 87 LYS A N 1
ATOM 703 C CA . LYS A 1 87 ? -14.856 -19.993 8.127 1.00 84.62 87 LYS A CA 1
ATOM 704 C C . LYS A 1 87 ? -14.168 -21.302 7.719 1.00 84.62 87 LYS A C 1
ATOM 706 O O . LYS A 1 87 ? -14.040 -21.592 6.534 1.00 84.62 87 LYS A O 1
ATOM 711 N N . SER A 1 88 ? -13.755 -22.149 8.666 1.00 88.12 88 SER A N 1
ATOM 712 C CA . SER A 1 88 ? -13.144 -23.460 8.367 1.00 88.12 88 SER A CA 1
ATOM 713 C C . SER A 1 88 ? -13.817 -24.600 9.138 1.00 88.12 88 SER A C 1
ATOM 715 O O . SER A 1 88 ? -14.402 -24.332 10.185 1.00 88.12 88 SER A O 1
ATOM 717 N N . PRO A 1 89 ? -13.714 -25.874 8.696 1.00 89.50 89 PRO A N 1
ATOM 718 C CA . PRO A 1 89 ? -14.260 -27.007 9.450 1.00 89.50 89 PRO A CA 1
ATOM 719 C C . PRO A 1 89 ? -13.783 -27.044 10.907 1.00 89.50 89 PRO A C 1
ATOM 721 O O . PRO A 1 89 ? -14.579 -27.263 11.810 1.00 89.50 89 PRO A O 1
ATOM 724 N N . ARG A 1 90 ? -12.495 -26.755 11.134 1.00 88.31 90 ARG A N 1
ATOM 725 C CA . ARG A 1 90 ? -11.896 -26.668 12.476 1.00 88.31 90 ARG A CA 1
ATOM 726 C C . ARG A 1 90 ? -12.348 -25.424 13.237 1.00 88.31 90 ARG A C 1
ATOM 728 O O . ARG A 1 90 ? -12.546 -25.495 14.438 1.00 88.31 90 ARG A O 1
ATOM 735 N N . GLY A 1 91 ? -12.523 -24.311 12.529 1.00 91.31 91 GLY A N 1
ATOM 736 C CA . GLY A 1 91 ? -13.069 -23.080 13.094 1.00 91.31 91 GLY A CA 1
ATOM 737 C C . GLY A 1 91 ? -14.475 -23.281 13.651 1.00 91.31 91 GLY A C 1
ATOM 738 O O . GLY A 1 91 ? -14.719 -22.924 14.788 1.00 91.31 91 GLY A O 1
ATOM 739 N N . ARG A 1 92 ? -15.347 -23.961 12.895 1.00 93.12 92 ARG A N 1
ATOM 740 C CA . ARG A 1 92 ? -16.715 -24.290 13.326 1.00 93.12 92 ARG A CA 1
ATOM 741 C C . ARG A 1 92 ? -16.770 -25.293 14.474 1.00 93.12 92 ARG A C 1
ATOM 743 O O . ARG A 1 92 ? -17.627 -25.176 15.336 1.00 93.12 92 ARG A O 1
ATOM 750 N N . ALA A 1 93 ? -15.896 -26.298 14.462 1.00 92.81 93 ALA A N 1
ATOM 751 C CA . ALA A 1 93 ? -15.867 -27.311 15.516 1.00 92.81 93 ALA A CA 1
ATOM 752 C C . ALA A 1 93 ? -15.381 -26.750 16.861 1.00 92.81 93 ALA A C 1
ATOM 754 O O . ALA A 1 93 ? -15.792 -27.228 17.911 1.00 92.81 93 ALA A O 1
ATOM 755 N N . TYR A 1 94 ? -14.514 -25.734 16.825 1.00 94.50 94 TYR A N 1
ATOM 756 C CA . TYR A 1 94 ? -13.901 -25.132 18.008 1.00 94.50 94 TYR A CA 1
ATOM 757 C C . TYR A 1 94 ? -14.117 -23.618 18.024 1.00 94.50 94 TYR A C 1
ATOM 759 O O . TYR A 1 94 ? -13.157 -22.863 18.196 1.00 94.50 94 TYR A O 1
ATOM 767 N N . ALA A 1 95 ? -15.362 -23.200 17.793 1.00 95.00 95 ALA A N 1
ATOM 768 C CA . ALA A 1 95 ? -15.743 -21.798 17.719 1.00 95.00 95 ALA A CA 1
ATOM 769 C C . ALA A 1 95 ? -15.369 -21.033 18.998 1.00 95.00 95 ALA A C 1
ATOM 771 O O . ALA A 1 95 ? -15.210 -21.613 20.082 1.00 95.00 95 ALA A O 1
ATOM 772 N N . VAL A 1 96 ? -15.177 -19.730 18.831 1.00 95.88 96 VAL A N 1
ATOM 773 C CA . VAL A 1 96 ? -14.872 -18.781 19.897 1.00 95.88 96 VAL A CA 1
ATOM 774 C C . VAL A 1 96 ? -15.787 -17.586 19.727 1.00 95.88 96 VAL A C 1
ATOM 776 O O . VAL A 1 96 ? -15.761 -16.955 18.670 1.00 95.88 96 VAL A O 1
ATOM 779 N N . ASP A 1 97 ? -16.523 -17.260 20.783 1.00 95.25 97 ASP A N 1
ATOM 780 C CA . ASP A 1 97 ? -17.505 -16.181 20.755 1.00 95.25 97 ASP A CA 1
ATOM 781 C C . ASP A 1 97 ? -17.003 -14.940 21.506 1.00 95.25 97 ASP A C 1
ATOM 783 O O . ASP A 1 97 ? -17.381 -13.830 21.153 1.00 95.25 97 ASP A O 1
ATOM 787 N N . THR A 1 98 ? -16.087 -15.097 22.476 1.00 97.44 98 THR A N 1
ATOM 788 C CA . THR A 1 98 ? -15.576 -13.989 23.314 1.00 97.44 98 THR A CA 1
ATOM 789 C C . THR A 1 98 ? -14.050 -13.825 23.273 1.00 97.44 98 THR A C 1
ATOM 791 O O . THR A 1 98 ? -13.300 -14.781 23.049 1.00 97.44 98 THR A O 1
ATOM 794 N N . LEU A 1 99 ? -13.539 -12.622 23.574 1.00 97.31 99 LEU A N 1
ATOM 795 C CA . LEU A 1 99 ? -12.095 -12.385 23.728 1.00 97.31 99 LEU A CA 1
ATOM 796 C C . LEU A 1 99 ? -11.480 -13.221 24.862 1.00 97.31 99 LEU A C 1
ATOM 798 O O . LEU A 1 99 ? -10.313 -13.608 24.776 1.00 97.31 99 LEU A O 1
ATOM 802 N N . THR A 1 100 ? -12.241 -13.510 25.922 1.00 97.62 100 THR A N 1
ATOM 803 C CA . THR A 1 100 ? -11.782 -14.362 27.033 1.00 97.62 100 THR A CA 1
ATOM 804 C C . THR A 1 100 ? -11.542 -15.792 26.569 1.00 97.62 100 THR A C 1
ATOM 806 O O . THR A 1 100 ? -10.510 -16.386 26.889 1.00 97.62 100 THR A O 1
ATOM 809 N N . GLU A 1 101 ? -12.459 -16.340 25.774 1.00 97.31 101 GLU A N 1
ATOM 810 C CA . GLU A 1 101 ? -12.287 -17.652 25.157 1.00 97.31 101 GLU A CA 1
ATOM 811 C C . GLU A 1 101 ? -11.114 -17.659 24.180 1.00 97.31 101 GLU A C 1
ATOM 813 O O . GLU A 1 101 ? -10.298 -18.581 24.233 1.00 97.31 101 GLU A O 1
ATOM 818 N N . LEU A 1 102 ? -10.974 -16.620 23.346 1.00 97.44 102 LEU A N 1
ATOM 819 C CA . LEU A 1 102 ? -9.862 -16.493 22.400 1.00 97.44 102 LEU A CA 1
ATOM 820 C C . LEU A 1 102 ? -8.506 -16.504 23.113 1.00 97.44 102 LEU A C 1
ATOM 822 O O . LEU A 1 102 ? -7.606 -17.259 22.734 1.00 97.44 102 LEU A O 1
ATOM 826 N N . GLU A 1 103 ? -8.376 -15.720 24.184 1.00 97.44 103 GLU A N 1
ATOM 827 C CA . GLU A 1 103 ? -7.194 -15.727 25.044 1.00 97.44 103 GLU A CA 1
ATOM 828 C C . GLU A 1 103 ? -6.991 -17.102 25.693 1.00 97.44 103 GLU A C 1
ATOM 830 O O . GLU A 1 103 ? -5.870 -17.607 25.729 1.00 97.44 103 GLU A O 1
ATOM 835 N N . GLY A 1 104 ? -8.062 -17.767 26.131 1.00 96.38 104 GLY A N 1
ATOM 836 C CA . GLY A 1 104 ? -8.015 -19.140 26.636 1.00 96.38 104 GLY A CA 1
ATOM 837 C C . GLY A 1 104 ? -7.463 -20.141 25.612 1.00 96.38 104 GLY A C 1
ATOM 838 O O . GLY A 1 104 ? -6.595 -20.959 25.948 1.00 96.38 104 GLY A O 1
ATOM 839 N N . ARG A 1 105 ? -7.892 -20.055 24.343 1.00 96.19 105 ARG A N 1
ATOM 840 C CA . ARG A 1 105 ? -7.352 -20.873 23.241 1.00 96.19 105 ARG A CA 1
ATOM 841 C C . ARG A 1 105 ? -5.865 -20.592 23.038 1.00 96.19 105 ARG A C 1
ATOM 843 O O . ARG A 1 105 ? -5.065 -21.528 22.977 1.00 96.19 105 ARG A O 1
ATOM 850 N N . ARG A 1 106 ? -5.491 -19.312 23.002 1.00 96.12 106 ARG A N 1
ATOM 851 C CA . ARG A 1 106 ? -4.110 -18.834 22.849 1.00 96.12 106 ARG A CA 1
ATOM 852 C C . ARG A 1 106 ? -3.197 -19.376 23.955 1.00 96.12 106 ARG A C 1
ATOM 854 O O . ARG A 1 106 ? -2.178 -20.000 23.670 1.00 96.12 106 ARG A O 1
ATOM 861 N N . GLN A 1 107 ? -3.608 -19.238 25.215 1.00 95.25 107 GLN A N 1
ATOM 862 C CA . GLN A 1 107 ? -2.881 -19.745 26.386 1.00 95.25 107 GLN A CA 1
ATOM 863 C C . GLN A 1 107 ? -2.759 -21.271 26.389 1.00 95.25 107 GLN A C 1
ATOM 865 O O . GLN A 1 107 ? -1.747 -21.826 26.813 1.00 95.25 107 GLN A O 1
ATOM 870 N N . THR A 1 108 ? -3.770 -21.976 25.884 1.00 95.75 108 THR A N 1
ATOM 871 C CA . THR A 1 108 ? -3.728 -23.437 25.772 1.00 95.75 108 THR A CA 1
ATOM 872 C C . THR A 1 108 ? -2.716 -23.891 24.716 1.00 95.75 108 THR A C 1
ATOM 874 O O . THR A 1 108 ? -1.997 -24.858 24.958 1.00 95.75 108 THR A O 1
ATOM 877 N N . PHE A 1 109 ? -2.575 -23.164 23.601 1.00 95.69 109 PHE A N 1
ATOM 878 C CA . PHE A 1 109 ? -1.487 -23.394 22.643 1.00 95.69 109 PHE A CA 1
ATOM 879 C C . PHE A 1 109 ? -0.106 -23.070 23.220 1.00 95.69 109 PHE A C 1
ATOM 881 O O . PHE A 1 109 ? 0.827 -23.827 22.968 1.00 95.69 109 PHE A O 1
ATOM 888 N N . MET A 1 110 ? 0.032 -22.025 24.047 1.00 93.25 110 MET A N 1
ATOM 889 C CA . MET A 1 110 ? 1.320 -21.685 24.680 1.00 93.25 110 MET A CA 1
ATOM 890 C C . MET A 1 110 ? 1.882 -22.844 25.520 1.00 93.25 110 MET A C 1
ATOM 892 O O . MET A 1 110 ? 3.096 -23.016 25.607 1.00 93.25 110 MET A O 1
ATOM 896 N N . ARG A 1 111 ? 1.018 -23.704 26.082 1.00 94.19 111 ARG A N 1
ATOM 897 C CA . ARG A 1 111 ? 1.429 -24.912 26.826 1.00 94.19 111 ARG A CA 1
ATOM 898 C C . ARG A 1 111 ? 2.155 -25.950 25.964 1.00 94.19 111 ARG A C 1
ATOM 900 O O . ARG A 1 111 ? 2.786 -26.843 26.518 1.00 94.19 111 ARG A O 1
ATOM 907 N N . LEU A 1 112 ? 2.071 -25.850 24.636 1.00 93.69 112 LEU A N 1
ATOM 908 C CA . LEU A 1 112 ? 2.808 -26.708 23.706 1.00 93.69 112 LEU A CA 1
ATOM 909 C C . LEU A 1 112 ? 4.271 -26.278 23.511 1.00 93.69 112 LEU A C 1
ATOM 911 O O . LEU A 1 112 ? 4.991 -26.961 22.787 1.00 93.69 112 LEU A O 1
ATOM 915 N N . ASN A 1 113 ? 4.713 -25.179 24.137 1.00 90.69 113 ASN A N 1
ATOM 916 C CA . ASN A 1 113 ? 6.044 -24.597 23.935 1.00 90.69 113 ASN A CA 1
ATOM 917 C C . ASN A 1 113 ? 6.325 -24.291 22.450 1.00 90.69 113 ASN A C 1
ATOM 919 O O . ASN A 1 113 ? 7.354 -24.682 21.894 1.00 90.69 113 ASN A O 1
ATOM 923 N N . VAL A 1 114 ? 5.344 -23.642 21.821 1.00 93.50 114 VAL A N 1
ATOM 924 C CA . VAL A 1 114 ? 5.407 -23.078 20.469 1.00 93.50 114 VAL A CA 1
ATOM 925 C C . VAL A 1 114 ? 5.267 -21.562 20.568 1.00 93.50 114 VAL A C 1
ATOM 927 O O . VAL A 1 114 ? 4.696 -21.058 21.543 1.00 93.50 114 VAL A O 1
ATOM 930 N N . GLU A 1 115 ? 5.749 -20.836 19.571 1.00 94.06 115 GLU A N 1
ATOM 931 C CA . GLU A 1 115 ? 5.471 -19.413 19.439 1.00 94.06 115 GLU A CA 1
ATOM 932 C C . GLU A 1 115 ? 3.975 -19.188 19.184 1.00 94.06 115 GLU A C 1
ATOM 934 O O . GLU A 1 115 ? 3.346 -19.824 18.336 1.00 94.06 115 GLU A O 1
ATOM 939 N N . VAL A 1 116 ? 3.375 -18.293 19.971 1.00 94.12 116 VAL A N 1
ATOM 940 C CA . VAL A 1 116 ? 1.948 -17.985 19.886 1.00 94.12 116 VAL A CA 1
ATOM 941 C C . VAL A 1 116 ? 1.772 -16.494 19.637 1.00 94.12 116 VAL A C 1
ATOM 943 O O . VAL A 1 116 ? 2.313 -15.702 20.416 1.00 94.12 116 VAL A O 1
ATOM 946 N N . PRO A 1 117 ? 0.990 -16.092 18.613 1.00 93.12 117 PRO A N 1
ATOM 947 C CA . PRO A 1 117 ? 0.740 -14.682 18.339 1.00 93.12 117 PRO A CA 1
ATOM 948 C C . PRO A 1 117 ? 0.136 -13.991 19.564 1.00 93.12 117 PRO A C 1
ATOM 950 O O . PRO A 1 117 ? -0.503 -14.619 20.415 1.00 93.12 117 PRO A O 1
ATOM 953 N N . ARG A 1 118 ? 0.341 -12.677 19.678 1.00 94.25 118 ARG A N 1
ATOM 954 C CA . ARG A 1 118 ? -0.314 -11.866 20.715 1.00 94.25 118 ARG A CA 1
ATOM 955 C C . ARG A 1 118 ? -1.813 -11.778 20.420 1.00 94.25 118 ARG A C 1
ATOM 957 O O . ARG A 1 118 ? -2.213 -11.838 19.262 1.00 94.25 118 ARG A O 1
ATOM 964 N N . LEU A 1 119 ? -2.640 -11.572 21.450 1.00 95.69 119 LEU A N 1
ATOM 965 C CA . LEU A 1 119 ? -4.089 -11.420 21.259 1.00 95.69 119 LEU A CA 1
ATOM 966 C C . LEU A 1 119 ? -4.419 -10.274 20.291 1.00 95.69 119 LEU A C 1
ATOM 968 O O . LEU A 1 119 ? -5.246 -10.452 19.406 1.00 95.69 119 LEU A O 1
ATOM 972 N N . MET A 1 120 ? -3.711 -9.143 20.410 1.00 94.62 120 MET A N 1
ATOM 973 C CA . MET A 1 120 ? -3.841 -8.006 19.490 1.00 94.62 120 MET A CA 1
ATOM 974 C C . MET A 1 120 ? -3.671 -8.422 18.023 1.00 94.62 120 MET A C 1
ATOM 976 O O . MET A 1 120 ? -4.509 -8.081 17.199 1.00 94.62 120 MET A O 1
ATOM 980 N N . THR A 1 121 ? -2.636 -9.209 17.714 1.00 92.81 121 THR A N 1
ATOM 981 C CA . THR A 1 121 ? -2.356 -9.677 16.349 1.00 92.81 121 THR A CA 1
ATOM 982 C C . THR A 1 121 ? -3.518 -10.497 15.794 1.00 92.81 121 THR A C 1
ATOM 984 O O . THR A 1 121 ? -3.967 -10.254 14.679 1.00 92.81 121 THR A O 1
ATOM 987 N N . VAL A 1 122 ? -4.072 -11.414 16.592 1.00 94.19 122 VAL A N 1
ATOM 988 C CA . VAL A 1 122 ? -5.217 -12.237 16.168 1.00 94.19 122 VAL A CA 1
ATOM 989 C C . VAL A 1 122 ? -6.467 -11.377 15.952 1.00 94.19 122 VAL A C 1
ATOM 991 O O . VAL A 1 122 ? -7.220 -11.607 15.004 1.00 94.19 122 VAL A O 1
ATOM 994 N N . VAL A 1 123 ? -6.690 -10.368 16.802 1.00 95.38 123 VAL A N 1
ATOM 995 C CA . VAL A 1 123 ? -7.809 -9.424 16.661 1.00 95.38 123 VAL A CA 1
ATOM 996 C C . VAL A 1 123 ? -7.661 -8.591 15.387 1.00 95.38 123 VAL A C 1
ATOM 998 O O . VAL A 1 123 ? -8.593 -8.567 14.591 1.00 95.38 123 VAL A O 1
ATOM 1001 N N . GLN A 1 124 ? -6.498 -7.983 15.137 1.00 94.00 124 GLN A N 1
ATOM 1002 C CA . GLN A 1 124 ? -6.225 -7.214 13.913 1.00 94.00 124 GLN A CA 1
ATOM 1003 C C . GLN A 1 124 ? -6.436 -8.069 12.655 1.00 94.00 124 GLN A C 1
ATOM 1005 O O . GLN A 1 124 ? -7.155 -7.665 11.745 1.00 94.00 124 GLN A O 1
ATOM 1010 N N . THR A 1 125 ? -5.915 -9.298 12.652 1.00 91.31 125 THR A N 1
ATOM 1011 C CA . THR A 1 125 ? -6.103 -10.279 11.570 1.00 91.31 125 THR A CA 1
ATOM 1012 C C . THR A 1 125 ? -7.579 -10.614 11.346 1.00 91.31 125 THR A C 1
ATOM 1014 O O . THR A 1 125 ? -8.039 -10.753 10.212 1.00 91.31 125 THR A O 1
ATOM 1017 N N . THR A 1 126 ? -8.348 -10.750 12.428 1.00 93.06 126 THR A N 1
ATOM 1018 C CA . THR A 1 126 ? -9.792 -11.003 12.362 1.00 93.06 126 THR A CA 1
ATOM 1019 C C . THR A 1 126 ? -10.534 -9.811 11.770 1.00 93.06 126 THR A C 1
ATOM 1021 O O . THR A 1 126 ? -11.359 -10.014 10.883 1.00 93.06 126 THR A O 1
ATOM 1024 N N . ILE A 1 127 ? -10.210 -8.588 12.201 1.00 93.38 127 ILE A N 1
ATOM 1025 C CA . ILE A 1 127 ? -10.811 -7.357 11.680 1.00 93.38 127 ILE A CA 1
ATOM 1026 C C . ILE A 1 127 ? -10.491 -7.159 10.194 1.00 93.38 127 ILE A C 1
ATOM 1028 O O . ILE A 1 127 ? -11.410 -6.888 9.429 1.00 93.38 127 ILE A O 1
ATOM 1032 N N . GLU A 1 128 ? -9.241 -7.368 9.761 1.00 90.94 128 GLU A N 1
ATOM 1033 C CA . GLU A 1 128 ? -8.860 -7.305 8.337 1.00 90.94 128 GLU A CA 1
ATOM 1034 C C . GLU A 1 128 ? -9.776 -8.194 7.479 1.00 90.94 128 GLU A C 1
ATOM 1036 O O . GLU A 1 128 ? -10.389 -7.738 6.519 1.00 90.94 128 GLU A O 1
ATOM 1041 N N . HIS A 1 129 ? -9.964 -9.449 7.896 1.00 89.12 129 HIS A N 1
ATOM 1042 C CA . HIS A 1 129 ? -10.793 -10.411 7.168 1.00 89.12 129 HIS A CA 1
ATOM 1043 C C . HIS A 1 129 ? -12.299 -10.141 7.262 1.00 89.12 129 HIS A C 1
ATOM 1045 O O . HIS A 1 129 ? -13.055 -10.609 6.410 1.00 89.12 129 HIS A O 1
ATOM 1051 N N . LEU A 1 130 ? -12.765 -9.456 8.310 1.00 90.00 130 LEU A N 1
ATOM 1052 C CA . LEU A 1 130 ? -14.157 -9.015 8.382 1.00 90.00 130 LEU A CA 1
ATOM 1053 C C . LEU A 1 130 ? -14.436 -7.925 7.352 1.00 90.00 130 LEU A C 1
ATOM 1055 O O . LEU A 1 130 ? -15.511 -7.942 6.772 1.00 90.00 130 LEU A O 1
ATOM 1059 N N . TYR A 1 131 ? -13.489 -7.028 7.083 1.00 88.31 131 TYR A N 1
ATOM 1060 C CA . TYR A 1 131 ? -13.665 -6.019 6.038 1.00 88.31 131 TYR A CA 1
ATOM 1061 C C . TYR A 1 131 ? -13.507 -6.583 4.620 1.00 88.31 131 TYR A C 1
ATOM 1063 O O . TYR A 1 131 ? -14.203 -6.126 3.720 1.00 88.31 131 TYR A O 1
ATOM 1071 N N . ASP A 1 132 ? -12.664 -7.599 4.418 1.00 82.31 132 ASP A N 1
ATOM 1072 C CA . ASP A 1 132 ? -12.477 -8.206 3.091 1.00 82.31 132 ASP A CA 1
ATOM 1073 C C . ASP A 1 132 ? -13.665 -9.065 2.631 1.00 82.31 132 ASP A C 1
ATOM 1075 O O . ASP A 1 132 ? -14.038 -9.052 1.459 1.00 82.31 132 ASP A O 1
ATOM 1079 N N . ASP A 1 133 ? -14.260 -9.843 3.539 1.00 69.62 133 ASP A N 1
ATOM 1080 C CA . ASP A 1 133 ? -15.272 -10.847 3.179 1.00 69.62 133 ASP A CA 1
ATOM 1081 C C . ASP A 1 133 ? -16.709 -10.291 3.143 1.00 69.62 133 ASP A C 1
ATOM 1083 O O . ASP A 1 133 ? -17.662 -11.051 2.945 1.00 69.62 133 ASP A O 1
ATOM 1087 N N . VAL A 1 134 ? -16.895 -8.990 3.376 1.00 63.19 134 VAL A N 1
ATOM 1088 C CA . VAL A 1 134 ? -18.206 -8.413 3.679 1.00 63.19 134 VAL A CA 1
ATOM 1089 C C . VAL A 1 134 ? -18.517 -7.224 2.774 1.00 63.19 134 VAL A C 1
ATOM 1091 O O . VAL A 1 134 ? -17.784 -6.246 2.706 1.00 63.19 134 VAL A O 1
ATOM 1094 N N . SER A 1 135 ? -19.676 -7.274 2.114 1.00 55.69 135 SER A N 1
ATOM 1095 C CA . SER A 1 135 ? -20.166 -6.182 1.260 1.00 55.69 135 SER A CA 1
ATOM 1096 C C . SER A 1 135 ? -20.913 -5.077 2.031 1.00 55.69 135 SER A C 1
ATOM 1098 O O . SER A 1 135 ? -21.231 -4.046 1.443 1.00 55.69 135 SER A O 1
ATOM 1100 N N . SER A 1 136 ? -21.248 -5.291 3.316 1.00 55.88 136 SER A N 1
ATOM 1101 C CA . SER A 1 136 ? -22.053 -4.388 4.158 1.00 55.88 136 SER A CA 1
ATOM 1102 C C . SER A 1 136 ? -21.481 -4.191 5.578 1.00 55.88 136 SER A C 1
ATOM 1104 O O . SER A 1 136 ? -21.275 -5.169 6.292 1.00 55.88 136 SER A O 1
ATOM 1106 N N . PRO A 1 137 ? -21.354 -2.950 6.085 1.00 58.09 137 PRO A N 1
ATOM 1107 C CA . PRO A 1 137 ? -20.833 -2.663 7.432 1.00 58.09 137 PRO A CA 1
ATOM 1108 C C . PRO A 1 137 ? -21.539 -3.369 8.607 1.00 58.09 137 PRO A C 1
ATOM 1110 O O . PRO A 1 137 ? -20.967 -3.527 9.685 1.00 58.09 137 PRO A O 1
ATOM 1113 N N . THR A 1 138 ? -22.794 -3.803 8.436 1.00 59.06 138 THR A N 1
ATOM 1114 C CA . THR A 1 138 ? -23.557 -4.450 9.520 1.00 59.06 138 THR A CA 1
ATOM 1115 C C . THR A 1 138 ? -22.939 -5.771 9.977 1.00 59.06 138 THR A C 1
ATOM 1117 O O . THR A 1 138 ? -23.019 -6.075 11.168 1.00 59.06 138 THR A O 1
ATOM 1120 N N . ASP A 1 139 ? -22.243 -6.497 9.098 1.00 73.81 139 ASP A N 1
ATOM 1121 C CA . ASP A 1 139 ? -21.702 -7.814 9.454 1.00 73.81 139 ASP A CA 1
ATOM 1122 C C . ASP A 1 139 ? -20.384 -7.729 10.249 1.00 73.81 139 ASP A C 1
ATOM 1124 O O . ASP A 1 139 ? -19.944 -8.733 10.803 1.00 73.81 139 ASP A O 1
ATOM 1128 N N . VAL A 1 140 ? -19.773 -6.539 10.376 1.00 86.38 140 VAL A N 1
ATOM 1129 C CA . VAL A 1 140 ? -18.590 -6.310 11.236 1.00 86.38 140 VAL A CA 1
ATOM 1130 C C . VAL A 1 140 ? -18.996 -6.060 12.695 1.00 86.38 140 VAL A C 1
ATOM 1132 O O . VAL A 1 140 ? -18.301 -6.489 13.616 1.00 86.38 140 VAL A O 1
ATOM 1135 N N . ARG A 1 141 ? -20.145 -5.409 12.934 1.00 87.94 141 ARG A N 1
ATOM 1136 C CA . ARG A 1 141 ? -20.607 -5.035 14.286 1.00 87.94 141 ARG A CA 1
ATOM 1137 C C . ARG A 1 141 ? -20.880 -6.239 15.177 1.00 87.94 141 ARG A C 1
ATOM 1139 O O . ARG A 1 141 ? -20.414 -6.258 16.311 1.00 87.94 141 ARG A O 1
ATOM 1146 N N . GLN A 1 142 ? -21.609 -7.231 14.664 1.00 88.81 142 GLN A N 1
ATOM 1147 C CA . GLN A 1 142 ? -22.019 -8.397 15.450 1.00 88.81 142 GLN A CA 1
ATOM 1148 C C . GLN A 1 142 ? -20.810 -9.197 15.979 1.00 88.81 142 GLN A C 1
ATOM 1150 O O . GLN A 1 142 ? -20.762 -9.434 17.183 1.00 88.81 142 GLN A O 1
ATOM 1155 N N . PRO A 1 143 ? -19.802 -9.565 15.159 1.00 91.00 143 PRO A N 1
ATOM 1156 C CA . PRO A 1 143 ? -18.579 -10.188 15.664 1.00 91.00 143 PRO A CA 1
ATOM 1157 C C . PRO A 1 143 ? -17.867 -9.356 16.735 1.00 91.00 143 PRO A C 1
ATOM 1159 O O . PRO A 1 143 ? -17.421 -9.912 17.735 1.00 91.00 143 PRO A O 1
ATOM 1162 N N . CYS A 1 144 ? -17.773 -8.033 16.560 1.00 93.69 144 CYS A N 1
ATOM 1163 C CA . CYS A 1 144 ? -17.165 -7.155 17.561 1.00 93.69 144 CYS A CA 1
ATOM 1164 C C . CYS A 1 144 ? -17.961 -7.136 18.875 1.00 93.69 144 CYS A C 1
ATOM 1166 O O . CYS A 1 144 ? -17.360 -7.159 19.946 1.00 93.69 144 CYS A O 1
ATOM 1168 N N . GLU A 1 145 ? -19.294 -7.100 18.802 1.00 93.50 145 GLU A N 1
ATOM 1169 C CA . GLU A 1 145 ? -20.182 -7.154 19.967 1.00 93.50 145 GLU A CA 1
ATOM 1170 C C . GLU A 1 145 ? -20.023 -8.467 20.732 1.00 93.50 145 GLU A C 1
ATOM 1172 O O . GLU A 1 145 ? -19.717 -8.418 21.922 1.00 93.50 145 GLU A O 1
ATOM 1177 N N . SER A 1 146 ? -20.124 -9.614 20.053 1.00 94.38 146 SER A N 1
ATOM 1178 C CA . SER A 1 146 ? -19.957 -10.932 20.680 1.00 94.38 146 SER A CA 1
ATOM 1179 C C . SER A 1 146 ? -18.588 -11.076 21.346 1.00 94.38 146 SER A C 1
ATOM 1181 O O . SER A 1 146 ? -18.489 -11.443 22.517 1.00 94.38 146 SER A O 1
ATOM 1183 N N . LEU A 1 147 ? -17.519 -10.677 20.649 1.00 96.56 147 LEU A N 1
ATOM 1184 C CA . LEU A 1 147 ? -16.162 -10.755 21.184 1.00 96.56 147 LEU A CA 1
ATOM 1185 C C . LEU A 1 147 ? -15.970 -9.923 22.465 1.00 96.56 147 LEU A C 1
ATOM 1187 O O . LEU A 1 147 ? -15.177 -10.310 23.329 1.00 96.56 147 LEU A O 1
ATOM 1191 N N . LEU A 1 148 ? -16.681 -8.802 22.603 1.00 96.50 148 LEU A N 1
ATOM 1192 C CA . LEU A 1 148 ? -16.601 -7.913 23.765 1.00 96.50 148 LEU A CA 1
ATOM 1193 C C . LEU A 1 148 ? -17.493 -8.344 24.942 1.00 96.50 148 LEU A C 1
ATOM 1195 O O . LEU A 1 148 ? -17.329 -7.791 26.025 1.00 96.50 148 LEU A O 1
ATOM 1199 N N . GLU A 1 149 ? -18.367 -9.350 24.796 1.00 96.12 149 GLU A N 1
ATOM 1200 C CA . GLU A 1 149 ? -19.247 -9.820 25.887 1.00 96.12 149 GLU A CA 1
ATOM 1201 C C . GLU A 1 149 ? -18.472 -10.308 27.123 1.00 96.12 149 GLU A C 1
ATOM 1203 O O . GLU A 1 149 ? -18.948 -10.187 28.253 1.00 96.12 149 GLU A O 1
ATOM 1208 N N . ALA A 1 150 ? -17.261 -10.838 26.925 1.00 96.00 150 ALA A N 1
ATOM 1209 C CA . ALA A 1 150 ? -16.355 -11.196 28.011 1.00 96.00 150 ALA A CA 1
ATOM 1210 C C . ALA A 1 150 ? -14.895 -10.918 27.639 1.00 96.00 150 ALA A C 1
ATOM 1212 O O . ALA A 1 150 ? -14.324 -11.560 26.750 1.00 96.00 150 ALA A O 1
ATOM 1213 N N . THR A 1 151 ? -14.239 -10.033 28.390 1.00 95.69 151 THR A N 1
ATOM 1214 C CA . THR A 1 151 ? -12.878 -9.568 28.098 1.00 95.69 151 THR A CA 1
ATOM 1215 C C . THR A 1 151 ? -11.835 -10.111 29.094 1.00 95.69 151 THR A C 1
ATOM 1217 O O . THR A 1 151 ? -12.086 -10.175 30.301 1.00 95.69 151 THR A O 1
ATOM 1220 N N . PRO A 1 152 ? -10.642 -10.529 28.625 1.00 94.38 152 PRO A N 1
ATOM 1221 C CA . PRO A 1 152 ? -9.609 -11.075 29.497 1.00 94.38 152 PRO A CA 1
ATOM 1222 C C . PRO A 1 152 ? -8.844 -9.972 30.243 1.00 94.38 152 PRO A C 1
ATOM 1224 O O . PRO A 1 152 ? -8.503 -8.928 29.684 1.00 94.38 152 PRO A O 1
ATOM 1227 N N . ALA A 1 153 ? -8.482 -10.233 31.501 1.00 87.12 153 ALA A N 1
ATOM 1228 C CA . ALA A 1 153 ? -7.637 -9.324 32.275 1.00 87.12 153 ALA A CA 1
ATOM 1229 C C . ALA A 1 153 ? -6.250 -9.140 31.621 1.00 87.12 153 ALA A C 1
ATOM 1231 O O . ALA A 1 153 ? -5.686 -10.073 31.049 1.00 87.12 153 ALA A O 1
ATOM 1232 N N . ASN A 1 154 ? -5.667 -7.944 31.760 1.00 86.38 154 ASN A N 1
ATOM 1233 C CA . ASN A 1 154 ? -4.326 -7.578 31.269 1.00 86.38 154 ASN A CA 1
ATOM 1234 C C . ASN A 1 154 ? -4.138 -7.564 29.738 1.00 86.38 154 ASN A C 1
ATOM 1236 O O . ASN A 1 154 ? -3.004 -7.499 29.271 1.00 86.38 154 ASN A O 1
ATOM 1240 N N . GLN A 1 155 ? -5.216 -7.567 28.949 1.00 93.88 155 GLN A N 1
ATOM 1241 C CA . GLN A 1 155 ? -5.159 -7.467 27.482 1.00 93.88 155 GLN A CA 1
ATOM 1242 C C . GLN A 1 155 ? -5.762 -6.156 26.954 1.00 93.88 155 GLN A C 1
ATOM 1244 O O . GLN A 1 155 ? -6.398 -6.131 25.900 1.00 93.88 155 GLN A O 1
ATOM 1249 N N . ARG A 1 156 ? -5.553 -5.048 27.683 1.00 92.38 156 ARG A N 1
ATOM 1250 C CA . ARG A 1 156 ? -6.192 -3.746 27.412 1.00 92.38 156 ARG A CA 1
ATOM 1251 C C . ARG A 1 156 ? -6.081 -3.313 25.951 1.00 92.38 156 ARG A C 1
ATOM 1253 O O . ARG A 1 156 ? -7.074 -2.869 25.402 1.00 92.38 156 ARG A O 1
ATOM 1260 N N . GLY A 1 157 ? -4.913 -3.464 25.322 1.00 92.44 157 GLY A N 1
ATOM 1261 C CA . GLY A 1 157 ? -4.711 -3.034 23.934 1.00 92.44 157 GLY A CA 1
ATOM 1262 C C . GLY A 1 157 ? -5.681 -3.694 22.950 1.00 92.44 157 GLY A C 1
ATOM 1263 O O . GLY A 1 157 ? -6.309 -2.999 22.164 1.00 92.44 157 GLY A O 1
ATOM 1264 N N . ALA A 1 158 ? -5.850 -5.019 23.020 1.00 95.50 158 ALA A N 1
ATOM 1265 C CA . ALA A 1 158 ? -6.754 -5.739 22.119 1.00 95.50 158 ALA A CA 1
ATOM 1266 C C . ALA A 1 158 ? -8.228 -5.376 22.371 1.00 95.50 158 ALA A C 1
ATOM 1268 O O . ALA A 1 158 ? -9.004 -5.247 21.426 1.00 95.50 158 ALA A O 1
ATOM 1269 N N . ILE A 1 159 ? -8.596 -5.183 23.643 1.00 96.44 159 ILE A N 1
ATOM 1270 C CA . ILE A 1 159 ? -9.953 -4.790 24.044 1.00 96.44 159 ILE A CA 1
ATOM 1271 C C . ILE A 1 159 ? -10.257 -3.368 23.565 1.00 96.44 159 ILE A C 1
ATOM 1273 O O . ILE A 1 159 ? -11.322 -3.131 23.005 1.00 96.44 159 ILE A O 1
ATOM 1277 N N . GLU A 1 160 ? -9.317 -2.440 23.755 1.00 95.38 160 GLU A N 1
ATOM 1278 C CA . GLU A 1 160 ? -9.404 -1.044 23.319 1.00 95.38 160 GLU A CA 1
ATOM 1279 C C . GLU A 1 160 ? -9.560 -0.963 21.804 1.00 95.38 160 GLU A C 1
ATOM 1281 O O . GLU A 1 160 ? -10.554 -0.415 21.335 1.00 95.38 160 GLU A O 1
ATOM 1286 N N . TYR A 1 161 ? -8.670 -1.614 21.049 1.00 95.56 161 TYR A N 1
ATOM 1287 C CA . TYR A 1 16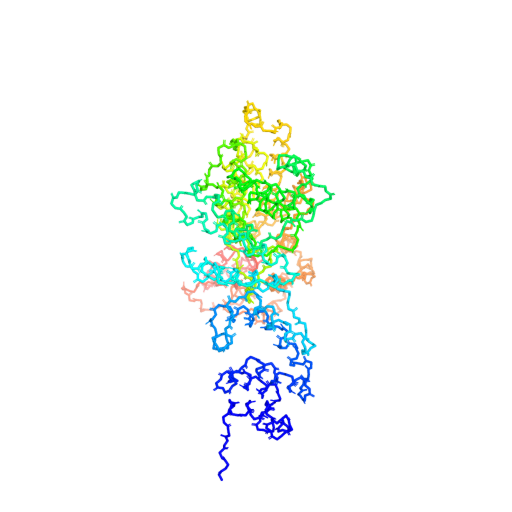1 ? -8.755 -1.663 19.592 1.00 95.56 161 TYR A CA 1
ATOM 1288 C C . TYR A 1 161 ? -10.127 -2.163 19.122 1.00 95.56 161 TYR A C 1
ATOM 1290 O O . TYR A 1 161 ? -10.787 -1.492 18.332 1.00 95.56 161 TYR A O 1
ATOM 1298 N N . LEU A 1 162 ? -10.606 -3.294 19.653 1.00 96.75 162 LEU A N 1
ATOM 1299 C CA . LEU A 1 162 ? -11.897 -3.859 19.262 1.00 96.75 162 LEU A CA 1
ATOM 1300 C C . LEU A 1 162 ? -13.086 -2.976 19.679 1.00 96.75 162 LEU A C 1
ATOM 1302 O O . LEU A 1 162 ? -14.023 -2.792 18.901 1.00 96.75 162 LEU A O 1
ATOM 1306 N N . SER A 1 163 ? -13.035 -2.387 20.877 1.00 96.44 163 SER A N 1
ATOM 1307 C CA . SER A 1 163 ? -14.054 -1.449 21.369 1.00 96.44 163 SER A CA 1
ATOM 1308 C C . SER A 1 163 ? -14.117 -0.200 20.497 1.00 96.44 163 SER A C 1
ATOM 1310 O O . SER A 1 163 ? -15.205 0.295 20.211 1.00 96.44 163 SER A O 1
ATOM 1312 N N . ARG A 1 164 ? -12.968 0.281 20.015 1.00 96.06 164 ARG A N 1
ATOM 1313 C CA . ARG A 1 164 ? -12.873 1.418 19.098 1.00 96.06 164 ARG A CA 1
ATOM 1314 C C . ARG A 1 164 ? -13.413 1.091 17.709 1.00 96.06 164 ARG A C 1
ATOM 1316 O O . ARG A 1 164 ? -14.111 1.927 17.133 1.00 96.06 164 ARG A O 1
ATOM 1323 N N . VAL A 1 165 ? -13.156 -0.115 17.188 1.00 96.50 165 VAL A N 1
ATOM 1324 C CA . VAL A 1 165 ? -13.801 -0.593 15.949 1.00 96.50 165 VAL A CA 1
ATOM 1325 C C . VAL A 1 165 ? -15.318 -0.615 16.130 1.00 96.50 165 VAL A C 1
ATOM 1327 O O . VAL A 1 165 ? -16.032 -0.024 15.326 1.00 96.50 165 VAL A O 1
ATOM 1330 N N . ARG A 1 166 ? -15.823 -1.207 17.219 1.00 95.38 166 ARG A N 1
ATOM 1331 C CA . ARG A 1 166 ? -17.263 -1.247 17.510 1.00 95.38 166 ARG A CA 1
ATOM 1332 C C . ARG A 1 166 ? -17.884 0.151 17.612 1.00 95.38 166 ARG A C 1
ATOM 1334 O O . ARG A 1 166 ? -18.894 0.392 16.959 1.00 95.38 166 ARG A O 1
ATOM 1341 N N . LEU A 1 167 ? -17.273 1.060 18.379 1.00 95.56 167 LEU A N 1
ATOM 1342 C CA . LEU A 1 167 ? -17.678 2.469 18.499 1.00 95.56 167 LEU A CA 1
ATOM 1343 C C . LEU A 1 167 ? -17.812 3.118 17.114 1.00 95.56 167 LEU A C 1
ATOM 1345 O O . LEU A 1 167 ? -18.840 3.711 16.798 1.00 95.56 167 LEU A O 1
ATOM 1349 N N . THR A 1 168 ? -16.791 2.953 16.274 1.00 95.75 168 THR A N 1
ATOM 1350 C CA . THR A 1 168 ? -16.743 3.500 14.911 1.00 95.75 168 THR A CA 1
ATOM 1351 C C . THR A 1 168 ? -17.884 2.964 14.046 1.00 95.75 168 THR A C 1
ATOM 1353 O O . THR A 1 168 ? -18.622 3.735 13.434 1.00 95.75 168 THR A O 1
ATOM 1356 N N . GLU A 1 169 ? -18.074 1.645 14.033 1.00 94.69 169 GLU A N 1
ATOM 1357 C CA . GLU A 1 169 ? -19.099 0.995 13.216 1.00 94.69 169 GLU A CA 1
ATOM 1358 C C . GLU A 1 169 ? -20.526 1.302 13.696 1.00 94.69 169 GLU A C 1
ATOM 1360 O O . GLU A 1 169 ? -21.435 1.444 12.878 1.00 94.69 169 GLU A O 1
ATOM 1365 N N . GLN A 1 170 ? -20.742 1.441 15.007 1.00 93.81 170 GLN A N 1
ATOM 1366 C CA . GLN A 1 170 ? -22.037 1.843 15.565 1.00 93.81 170 GLN A CA 1
ATOM 1367 C C . GLN A 1 170 ? -22.398 3.285 15.178 1.00 93.81 170 GLN A C 1
ATOM 1369 O O . GLN A 1 170 ? -23.544 3.540 14.815 1.00 93.81 170 GLN A O 1
ATOM 1374 N N . LEU A 1 171 ? -21.429 4.206 15.185 1.00 93.94 171 LEU A N 1
ATOM 1375 C CA . LEU A 1 171 ? -21.641 5.584 14.731 1.00 93.94 171 LEU A CA 1
ATOM 1376 C C . LEU A 1 171 ? -21.966 5.648 13.235 1.00 93.94 171 LEU A C 1
ATOM 1378 O O . LEU A 1 171 ? -22.880 6.362 12.840 1.00 93.94 171 LEU A O 1
ATOM 1382 N N . LEU A 1 172 ? -21.260 4.873 12.408 1.00 92.88 172 LEU A N 1
ATOM 1383 C CA . LEU A 1 172 ? -21.486 4.825 10.958 1.00 92.88 172 LEU A CA 1
ATOM 1384 C C . LEU A 1 172 ? -22.820 4.186 10.571 1.00 92.88 172 LEU A C 1
ATOM 1386 O O . LEU A 1 172 ? -23.380 4.527 9.534 1.00 92.88 172 LEU A O 1
ATOM 1390 N N . ALA A 1 173 ? -23.319 3.254 11.382 1.00 90.50 173 ALA A N 1
ATOM 1391 C CA . ALA A 1 173 ? -24.612 2.614 11.169 1.00 90.50 173 ALA A CA 1
ATOM 1392 C C . ALA A 1 173 ? -25.798 3.434 11.709 1.00 90.50 173 ALA A C 1
ATOM 1394 O O . ALA A 1 173 ? -26.943 3.067 11.451 1.00 90.50 173 ALA A O 1
ATOM 1395 N N . SER A 1 174 ? -25.549 4.497 12.479 1.00 90.81 174 SER A N 1
ATOM 1396 C CA . SER A 1 174 ? -26.603 5.339 13.043 1.00 90.81 174 SER A CA 1
ATOM 1397 C C . SER A 1 174 ? -27.169 6.303 11.995 1.00 90.81 174 SER A C 1
ATOM 1399 O O . SER A 1 174 ? -26.426 7.036 11.338 1.00 90.81 174 SER A O 1
ATOM 1401 N N . ASP A 1 175 ? -28.501 6.356 11.897 1.00 89.25 175 ASP A N 1
ATOM 1402 C CA . ASP A 1 175 ? -29.228 7.368 11.115 1.00 89.25 175 ASP A CA 1
ATOM 1403 C C . ASP A 1 175 ? -29.156 8.765 11.765 1.00 89.25 175 ASP A C 1
ATOM 1405 O O . ASP A 1 175 ? -29.375 9.786 11.110 1.00 89.25 175 ASP A O 1
ATOM 1409 N N . SER A 1 176 ? -28.855 8.821 13.066 1.00 89.00 176 SER A N 1
ATOM 1410 C CA . SER A 1 176 ? -28.772 10.040 13.873 1.00 89.00 176 SER A CA 1
ATOM 1411 C C . SER A 1 176 ? -27.536 10.011 14.782 1.00 89.00 176 SER A C 1
ATOM 1413 O O . SER A 1 176 ? -27.677 10.016 16.011 1.00 89.00 176 SER A O 1
ATOM 1415 N N . PRO A 1 177 ? -26.313 10.021 14.210 1.00 87.56 177 PRO A N 1
ATOM 1416 C CA . PRO A 1 177 ? -25.071 9.775 14.949 1.00 87.56 177 PRO A CA 1
ATOM 1417 C C . PRO A 1 177 ? -24.883 10.749 16.115 1.00 87.56 177 PRO A C 1
ATOM 1419 O O . PRO A 1 177 ? -24.476 10.344 17.197 1.00 87.56 177 PRO A O 1
ATOM 1422 N N . GLN A 1 178 ? -25.272 12.015 15.944 1.00 86.75 178 GLN A N 1
ATOM 1423 C CA . GLN A 1 178 ? -25.170 13.037 16.988 1.00 86.75 178 GLN A CA 1
ATOM 1424 C C . GLN A 1 178 ? -26.092 12.781 18.193 1.00 86.75 178 GLN A C 1
ATOM 1426 O O . GLN A 1 178 ? -25.783 13.208 19.303 1.00 86.75 178 GLN A O 1
ATOM 1431 N N . SER A 1 179 ? -27.220 12.091 17.994 1.00 87.25 179 SER A N 1
ATOM 1432 C CA . SER A 1 179 ? -28.128 11.714 19.089 1.00 87.25 179 SER A CA 1
ATOM 1433 C C . SER A 1 179 ? -27.643 10.462 19.821 1.00 87.25 179 SER A C 1
ATOM 1435 O O . SER A 1 179 ? -27.786 10.373 21.039 1.00 87.25 179 SER A O 1
ATOM 1437 N N . ASP A 1 180 ? -27.022 9.531 19.095 1.00 89.25 180 ASP A N 1
ATOM 1438 C CA . ASP A 1 180 ? -26.613 8.230 19.632 1.00 89.25 180 ASP A CA 1
ATOM 1439 C C . ASP A 1 180 ? -25.213 8.252 20.260 1.00 89.25 180 ASP A C 1
ATOM 1441 O O . ASP A 1 180 ? -24.891 7.400 21.090 1.00 89.25 180 ASP A O 1
ATOM 1445 N N . ILE A 1 181 ? -24.380 9.238 19.910 1.00 91.56 181 ILE A N 1
ATOM 1446 C CA . ILE A 1 181 ? -22.956 9.293 20.270 1.00 91.56 181 ILE A CA 1
ATOM 1447 C C . ILE A 1 181 ? -22.679 9.126 21.761 1.00 91.56 181 ILE A C 1
ATOM 1449 O O . ILE A 1 181 ? -21.757 8.402 22.119 1.00 91.56 181 ILE A O 1
ATOM 1453 N N . ASN A 1 182 ? -23.496 9.714 22.638 1.00 89.06 182 ASN A N 1
ATOM 1454 C CA . ASN A 1 182 ? -23.314 9.577 24.084 1.00 89.06 182 ASN A CA 1
ATOM 1455 C C . ASN A 1 182 ? -23.546 8.128 24.538 1.00 89.06 182 ASN A C 1
ATOM 1457 O O . ASN A 1 182 ? -22.800 7.606 25.360 1.00 89.06 182 ASN A O 1
ATOM 1461 N N . THR A 1 183 ? -24.565 7.457 23.993 1.00 92.19 183 THR A N 1
ATOM 1462 C CA . THR A 1 183 ? -24.847 6.048 24.299 1.00 92.19 183 THR A CA 1
ATOM 1463 C C . THR A 1 183 ? -23.727 5.150 23.791 1.00 92.19 183 THR A C 1
ATOM 1465 O O . THR A 1 183 ? -23.255 4.287 24.530 1.00 92.19 183 THR A O 1
ATOM 1468 N N . VAL A 1 184 ? -23.263 5.375 22.562 1.00 93.12 184 VAL A N 1
ATOM 1469 C CA . VAL A 1 184 ? -22.171 4.597 21.963 1.00 93.12 184 VAL A CA 1
ATOM 1470 C C . VAL A 1 184 ? -20.852 4.826 22.719 1.00 93.12 184 VAL A C 1
ATOM 1472 O O . VAL A 1 184 ? -20.126 3.876 23.009 1.00 93.12 184 VAL A O 1
ATOM 1475 N N . ALA A 1 185 ? -20.564 6.065 23.125 1.00 94.44 185 ALA A N 1
ATOM 1476 C CA . ALA A 1 185 ? -19.396 6.394 23.938 1.00 94.44 185 ALA A CA 1
ATOM 1477 C C . ALA A 1 185 ? -19.438 5.705 25.308 1.00 94.44 185 ALA A C 1
ATOM 1479 O O . ALA A 1 185 ? -18.437 5.138 25.736 1.00 94.44 185 ALA A O 1
ATOM 1480 N N . LEU A 1 186 ? -20.592 5.680 25.981 1.00 93.94 186 LEU A N 1
ATOM 1481 C CA . LEU A 1 186 ? -20.736 4.962 27.252 1.00 93.94 186 LEU A CA 1
ATOM 1482 C C . LEU A 1 186 ? -20.487 3.455 27.089 1.00 93.94 186 LEU A C 1
ATOM 1484 O O . LEU A 1 186 ? -19.770 2.877 27.899 1.00 93.94 186 LEU A O 1
ATOM 1488 N N . GLN A 1 187 ? -20.973 2.837 26.008 1.00 93.25 187 GLN A N 1
ATOM 1489 C CA . GLN A 1 187 ? -20.704 1.423 25.706 1.00 93.25 187 GLN A CA 1
ATOM 1490 C C . GLN A 1 187 ? -19.220 1.132 25.426 1.00 93.25 187 GLN A C 1
ATOM 1492 O O . GLN A 1 187 ? -18.732 0.038 25.722 1.00 93.25 187 GLN A O 1
ATOM 1497 N N . TYR A 1 188 ? -18.489 2.088 24.846 1.00 95.06 188 TYR A N 1
ATOM 1498 C CA . TYR A 1 188 ? -17.030 2.010 24.737 1.00 95.06 188 TYR A CA 1
ATOM 1499 C C . TYR A 1 188 ? -16.385 2.032 26.135 1.00 95.06 188 TYR A C 1
ATOM 1501 O O . TYR A 1 188 ? -15.582 1.157 26.461 1.00 95.06 188 TYR A O 1
ATOM 1509 N N . LEU A 1 189 ? -16.787 2.976 26.991 1.00 94.56 189 LEU A N 1
ATOM 1510 C CA . LEU A 1 189 ? -16.221 3.159 28.333 1.00 94.56 189 LEU A CA 1
ATOM 1511 C C . LEU A 1 189 ? -16.554 2.020 29.310 1.00 94.56 189 LEU A C 1
ATOM 1513 O O . LEU A 1 189 ? -15.794 1.786 30.244 1.00 94.56 189 LEU A O 1
ATOM 1517 N N . GLU A 1 190 ? -17.645 1.282 29.098 1.00 92.44 190 GLU A N 1
ATOM 1518 C CA . GLU A 1 190 ? -17.982 0.080 29.878 1.00 92.44 190 GLU A CA 1
ATOM 1519 C C . GLU A 1 190 ? -16.928 -1.031 29.739 1.00 92.44 190 GLU A C 1
ATOM 1521 O O . GLU A 1 190 ? -16.695 -1.786 30.683 1.00 92.44 190 GLU A O 1
ATOM 1526 N N . ASN A 1 191 ? -16.271 -1.119 28.579 1.00 88.12 191 ASN A N 1
ATOM 1527 C CA . ASN A 1 191 ? -15.303 -2.175 28.271 1.00 88.12 191 ASN A CA 1
ATOM 1528 C C . ASN A 1 191 ? -13.856 -1.786 28.591 1.00 88.12 191 ASN A C 1
ATOM 1530 O O . ASN A 1 191 ? -12.988 -2.657 28.704 1.00 88.12 191 ASN A O 1
ATOM 1534 N N . ILE A 1 192 ? -13.582 -0.488 28.718 1.00 92.06 192 ILE A N 1
ATOM 1535 C CA . ILE A 1 192 ? -12.228 0.053 28.783 1.00 92.06 192 ILE A CA 1
ATOM 1536 C C . ILE A 1 192 ? -11.990 0.710 30.131 1.00 92.06 192 ILE A C 1
ATOM 1538 O O . ILE A 1 192 ? -12.723 1.589 30.563 1.00 92.06 192 ILE A O 1
ATOM 1542 N N . SER A 1 193 ? -10.926 0.295 30.817 1.00 89.69 193 SER A N 1
ATOM 1543 C CA . SER A 1 193 ? -10.495 0.970 32.038 1.00 89.69 193 SER A CA 1
ATOM 1544 C C . SER A 1 193 ? -9.860 2.319 31.708 1.00 89.69 193 SER A C 1
ATOM 1546 O O . SER A 1 193 ? -9.153 2.436 30.700 1.00 89.69 193 SER A O 1
ATOM 1548 N N . PHE A 1 194 ? -10.010 3.284 32.620 1.00 89.94 194 PHE A N 1
ATOM 1549 C CA . PHE A 1 194 ? -9.344 4.585 32.532 1.00 89.94 194 PHE A CA 1
ATOM 1550 C C . PHE A 1 194 ? -7.848 4.418 32.184 1.00 89.94 194 PHE A C 1
ATOM 1552 O O . PHE A 1 194 ? -7.186 3.548 32.772 1.00 89.94 194 PHE A O 1
ATOM 1559 N N . PRO A 1 195 ? -7.312 5.162 31.198 1.00 89.19 195 PRO A N 1
ATOM 1560 C CA . PRO A 1 195 ? -5.919 5.029 30.784 1.00 89.19 195 PRO A CA 1
ATOM 1561 C C . PRO A 1 195 ? -4.970 5.480 31.899 1.00 89.19 195 PRO A C 1
ATOM 1563 O O . PRO A 1 195 ? -5.278 6.376 32.679 1.00 89.19 195 PRO A O 1
ATOM 1566 N N . ASN A 1 196 ? -3.786 4.871 31.972 1.00 85.94 196 ASN A N 1
ATOM 1567 C CA . ASN A 1 196 ? -2.788 5.263 32.964 1.00 85.94 196 ASN A CA 1
ATOM 1568 C C . ASN A 1 196 ? -2.162 6.614 32.578 1.00 85.94 196 ASN A C 1
ATOM 1570 O O . ASN A 1 196 ? -1.400 6.684 31.609 1.00 85.94 196 ASN A O 1
ATOM 1574 N N . VAL A 1 197 ? -2.502 7.661 33.329 1.00 86.12 197 VAL A N 1
ATOM 1575 C CA . VAL A 1 197 ? -1.990 9.032 33.192 1.00 86.12 197 VAL A CA 1
ATOM 1576 C C . VAL A 1 197 ? -1.469 9.514 34.545 1.00 86.12 197 VAL A C 1
ATOM 1578 O O . VAL A 1 197 ? -2.029 9.182 35.587 1.00 86.12 197 VAL A O 1
ATOM 1581 N N . ASP A 1 198 ? -0.399 10.309 34.532 1.00 80.44 198 ASP A N 1
ATOM 1582 C CA . ASP A 1 198 ? 0.342 10.674 35.750 1.00 80.44 198 ASP A CA 1
ATOM 1583 C C . ASP A 1 198 ? -0.437 11.580 36.714 1.00 80.44 198 ASP A C 1
ATOM 1585 O O . ASP A 1 198 ? -0.092 11.700 37.889 1.00 80.44 198 ASP A O 1
ATOM 1589 N N . THR A 1 199 ? -1.454 12.293 36.231 1.00 82.38 199 THR A N 1
ATOM 1590 C CA . THR A 1 199 ? -2.216 13.257 37.030 1.00 82.38 199 THR A CA 1
ATOM 1591 C C . THR A 1 199 ? -3.677 13.255 36.602 1.00 82.38 199 THR A C 1
ATOM 1593 O O . THR A 1 199 ? -3.984 13.274 35.407 1.00 82.38 199 THR A O 1
ATOM 1596 N N . GLU A 1 200 ? -4.578 13.232 37.585 1.00 87.94 200 GLU A N 1
ATOM 1597 C CA . GLU A 1 200 ? -6.011 13.426 37.366 1.00 87.94 200 GLU A CA 1
ATOM 1598 C C . GLU A 1 200 ? -6.287 14.880 36.970 1.00 87.94 200 GLU A C 1
ATOM 1600 O O . GLU A 1 200 ? -5.895 15.811 37.674 1.00 87.94 200 GLU A O 1
ATOM 1605 N N . MET A 1 201 ? -6.939 15.070 35.825 1.00 93.62 201 MET A N 1
ATOM 1606 C CA . MET A 1 201 ? -7.253 16.376 35.250 1.00 93.62 201 MET A CA 1
ATOM 1607 C C . MET A 1 201 ? -8.703 16.406 34.757 1.00 93.62 201 MET A C 1
ATOM 1609 O O . MET A 1 201 ? -9.365 15.377 34.621 1.00 93.62 201 MET A O 1
ATOM 1613 N N . THR A 1 202 ? -9.213 17.597 34.461 1.00 94.75 202 THR A N 1
ATOM 1614 C CA . THR A 1 202 ? -10.485 17.750 33.745 1.00 94.75 202 THR A CA 1
ATOM 1615 C C . THR A 1 202 ? -10.340 17.358 32.269 1.00 94.75 202 THR A C 1
ATOM 1617 O O . THR A 1 202 ? -9.247 17.394 31.702 1.00 94.75 202 THR A O 1
ATOM 1620 N N . ALA A 1 203 ? -11.454 17.047 31.596 1.00 93.19 203 ALA A N 1
ATOM 1621 C CA . ALA A 1 203 ? -11.445 16.686 30.173 1.00 93.19 203 ALA A CA 1
ATOM 1622 C C . ALA A 1 203 ? -10.771 17.746 29.275 1.00 93.19 203 ALA A C 1
ATOM 1624 O O . ALA A 1 203 ? -10.029 17.411 28.353 1.00 93.19 203 ALA A O 1
ATOM 1625 N N . ALA A 1 204 ? -10.994 19.034 29.563 1.00 94.44 204 ALA A N 1
ATOM 1626 C CA . ALA A 1 204 ? -10.391 20.139 28.818 1.00 94.44 204 ALA A CA 1
ATOM 1627 C C . ALA A 1 204 ? -8.878 20.269 29.063 1.00 94.44 204 ALA A C 1
ATOM 1629 O O . ALA A 1 204 ? -8.134 20.617 28.147 1.00 94.44 204 ALA A O 1
ATOM 1630 N N . GLU A 1 205 ? -8.414 19.984 30.281 1.00 96.12 205 GLU A N 1
ATOM 1631 C CA . GLU A 1 205 ? -6.986 19.969 30.613 1.00 96.12 205 GLU A CA 1
ATOM 1632 C C . GLU A 1 205 ? -6.271 18.797 29.941 1.00 96.12 205 GLU A C 1
ATOM 1634 O O . GLU A 1 205 ? -5.201 19.002 29.371 1.00 96.12 205 GLU A O 1
ATOM 1639 N N . TYR A 1 206 ? -6.886 17.609 29.910 1.00 96.25 206 TYR A N 1
ATOM 1640 C CA . TYR A 1 206 ? -6.339 16.465 29.178 1.00 96.25 206 TYR A CA 1
ATOM 1641 C C . TYR A 1 206 ? -6.189 16.739 27.684 1.00 96.25 206 TYR A C 1
ATOM 1643 O O . TYR A 1 206 ? -5.134 16.455 27.121 1.00 96.25 206 TYR A O 1
ATOM 1651 N N . GLN A 1 207 ? -7.201 17.327 27.039 1.00 93.56 207 GLN A N 1
ATOM 1652 C CA . GLN A 1 207 ? -7.085 17.708 25.629 1.00 93.56 207 GLN A CA 1
ATOM 1653 C C . GLN A 1 207 ? -5.983 18.727 25.402 1.00 93.56 207 GLN A C 1
ATOM 1655 O O . GLN A 1 207 ? -5.180 18.533 24.497 1.00 93.56 207 GLN A O 1
ATOM 1660 N N . ARG A 1 208 ? -5.916 19.785 26.214 1.00 94.56 208 ARG A N 1
ATOM 1661 C CA . ARG A 1 208 ? -4.868 20.797 26.057 1.00 94.56 208 ARG A CA 1
ATOM 1662 C C . ARG A 1 208 ? -3.482 20.169 26.192 1.00 94.56 208 ARG A C 1
ATOM 1664 O O . ARG A 1 208 ? -2.622 20.394 25.348 1.00 94.56 208 ARG A O 1
ATOM 1671 N N . ALA A 1 209 ? -3.297 19.316 27.201 1.00 93.75 209 ALA A N 1
ATOM 1672 C CA . ALA A 1 209 ? -2.058 18.574 27.384 1.00 93.75 209 ALA A CA 1
ATOM 1673 C C . ALA A 1 209 ? -1.746 17.678 26.174 1.00 93.75 209 ALA A C 1
ATOM 1675 O O . ALA A 1 209 ? -0.589 17.590 25.775 1.00 93.75 209 ALA A O 1
ATOM 1676 N N . ALA A 1 210 ? -2.753 17.038 25.566 1.00 92.56 210 ALA A N 1
ATOM 1677 C CA . ALA A 1 210 ? -2.582 16.237 24.355 1.00 92.56 210 ALA A CA 1
ATOM 1678 C C . ALA A 1 210 ? -2.181 17.097 23.144 1.00 92.56 210 ALA A C 1
ATOM 1680 O O . ALA A 1 210 ? -1.280 16.731 22.390 1.00 92.56 210 ALA A O 1
ATOM 1681 N N . GLU A 1 211 ? -2.831 18.243 22.947 1.00 91.25 211 GLU A N 1
ATOM 1682 C CA . GLU A 1 211 ? -2.557 19.181 21.852 1.00 91.25 211 GLU A CA 1
ATOM 1683 C C . GLU A 1 211 ? -1.123 19.726 21.908 1.00 91.25 211 GLU A C 1
ATOM 1685 O O . GLU A 1 211 ? -0.484 19.841 20.863 1.00 91.25 211 GLU A O 1
ATOM 1690 N N . GLU A 1 212 ? -0.586 19.947 23.111 1.00 92.25 212 GLU A N 1
ATOM 1691 C CA . GLU A 1 212 ? 0.798 20.380 23.349 1.00 92.25 212 GLU A CA 1
ATOM 1692 C C . GLU A 1 212 ? 1.853 19.286 23.083 1.00 92.25 212 GLU A C 1
ATOM 1694 O O . GLU A 1 212 ? 3.036 19.596 22.921 1.00 92.25 212 GLU A O 1
ATOM 1699 N N . ARG A 1 213 ? 1.466 18.002 23.017 1.00 89.12 213 ARG A N 1
ATOM 1700 C CA . ARG A 1 213 ? 2.400 16.903 22.711 1.00 89.12 213 ARG A CA 1
ATOM 1701 C C . ARG A 1 213 ? 2.691 16.787 21.215 1.00 89.12 213 ARG A C 1
ATOM 1703 O O . ARG A 1 213 ? 1.826 17.034 20.368 1.00 89.12 213 ARG A O 1
ATOM 1710 N N . SER A 1 214 ? 3.892 16.300 20.889 1.00 84.06 214 SER A N 1
ATOM 1711 C CA . SER A 1 214 ? 4.240 15.868 19.526 1.00 84.06 214 SER A CA 1
ATOM 1712 C C . SER A 1 214 ? 3.235 14.819 19.027 1.00 84.06 214 SER A C 1
ATOM 1714 O O . SER A 1 214 ? 2.801 13.991 19.828 1.00 84.06 214 SER A O 1
ATOM 1716 N N . PRO A 1 215 ? 2.868 14.797 17.732 1.00 75.38 215 PRO A N 1
ATOM 1717 C CA . PRO A 1 215 ? 2.059 13.719 17.161 1.00 75.38 215 PRO A CA 1
ATOM 1718 C C . PRO A 1 215 ? 2.602 12.323 17.499 1.00 75.38 215 PRO A C 1
ATOM 1720 O O . PRO A 1 215 ? 1.844 11.469 17.932 1.00 75.38 215 PRO A O 1
ATOM 1723 N N . THR A 1 216 ? 3.922 12.142 17.431 1.00 76.75 216 THR A N 1
ATOM 1724 C CA . THR A 1 216 ? 4.607 10.865 17.691 1.00 76.75 216 THR A CA 1
ATOM 1725 C C . THR A 1 216 ? 4.734 10.500 19.176 1.00 76.75 216 THR A C 1
ATOM 1727 O O . THR A 1 216 ? 5.365 9.496 19.502 1.00 76.75 216 THR A O 1
ATOM 1730 N N . ASP A 1 217 ? 4.223 11.324 20.095 1.00 83.62 217 ASP A N 1
ATOM 1731 C CA . ASP A 1 217 ? 4.283 11.042 21.530 1.00 83.62 217 ASP A CA 1
ATOM 1732 C C . ASP A 1 217 ? 3.253 9.948 21.891 1.00 83.62 217 ASP A C 1
ATOM 1734 O O . ASP A 1 217 ? 2.046 10.173 21.736 1.00 83.62 217 ASP A O 1
ATOM 1738 N N . PRO A 1 218 ? 3.681 8.775 22.400 1.00 79.56 218 PRO A N 1
ATOM 1739 C CA . PRO A 1 218 ? 2.771 7.680 22.737 1.00 79.56 218 PRO A CA 1
ATOM 1740 C C . PRO A 1 218 ? 1.774 8.032 23.854 1.00 79.56 218 PRO A C 1
ATOM 1742 O O . PRO A 1 218 ? 0.734 7.379 23.973 1.00 79.56 218 PRO A O 1
ATOM 1745 N N . ASP A 1 219 ? 2.048 9.055 24.668 1.00 88.00 219 ASP A N 1
ATOM 1746 C CA . ASP A 1 219 ? 1.129 9.502 25.716 1.00 88.00 219 ASP A CA 1
ATOM 1747 C C . ASP A 1 219 ? -0.001 10.378 25.158 1.00 88.00 219 ASP A C 1
ATOM 1749 O O . ASP A 1 219 ? -1.056 10.490 25.783 1.00 88.00 219 ASP A O 1
ATOM 1753 N N . LYS A 1 220 ? 0.153 10.944 23.953 1.00 91.12 220 LYS A N 1
ATOM 1754 C CA . LYS A 1 220 ? -0.864 11.808 23.337 1.00 91.12 220 LYS A CA 1
ATOM 1755 C C . LYS A 1 220 ? -2.191 11.078 23.129 1.00 91.12 220 LYS A C 1
ATOM 1757 O O . LYS A 1 220 ? -3.245 11.618 23.463 1.00 91.12 220 LYS A O 1
ATOM 1762 N N . GLN A 1 221 ? -2.150 9.825 22.668 1.00 90.75 221 GLN A N 1
ATOM 1763 C CA . GLN A 1 221 ? -3.353 8.995 22.532 1.00 90.75 221 GLN A CA 1
ATOM 1764 C C . GLN A 1 221 ? -4.029 8.755 23.884 1.00 90.75 221 GLN A C 1
ATOM 1766 O O . GLN A 1 221 ? -5.250 8.861 23.987 1.00 90.75 221 GLN A O 1
ATOM 1771 N N . ARG A 1 222 ? -3.237 8.465 24.926 1.00 91.75 222 ARG A N 1
ATOM 1772 C CA . ARG A 1 222 ? -3.755 8.220 26.280 1.00 91.75 222 ARG A CA 1
ATOM 1773 C C . ARG A 1 222 ? -4.425 9.459 26.858 1.00 91.75 222 ARG A C 1
ATOM 1775 O O . ARG A 1 222 ? -5.420 9.322 27.554 1.00 91.75 222 ARG A O 1
ATOM 1782 N N . LEU A 1 223 ? -3.912 10.652 26.559 1.00 95.00 223 LEU A N 1
ATOM 1783 C CA . LEU A 1 223 ? -4.505 11.916 26.997 1.00 95.00 223 LEU A CA 1
ATOM 1784 C C . LEU A 1 223 ? -5.843 12.197 26.293 1.00 95.00 223 LEU A C 1
ATOM 1786 O O . LEU A 1 223 ? -6.802 12.575 26.960 1.00 95.00 223 LEU A O 1
ATOM 1790 N N . TYR A 1 224 ? -5.956 11.948 24.982 1.00 94.94 224 TYR A N 1
ATOM 1791 C CA . TYR A 1 224 ? -7.253 12.031 24.291 1.00 94.94 224 TYR A CA 1
ATOM 1792 C C . TYR A 1 224 ? -8.259 11.004 24.822 1.00 94.94 224 TYR A C 1
ATOM 1794 O O . TYR A 1 224 ? -9.429 11.328 25.018 1.00 94.94 224 TYR A O 1
ATOM 1802 N N . GLU A 1 225 ? -7.804 9.783 25.106 1.00 94.62 225 GLU A N 1
ATOM 1803 C CA . GLU A 1 225 ? -8.634 8.753 25.729 1.00 94.62 225 GLU A CA 1
ATOM 1804 C C . GLU A 1 225 ? -9.070 9.161 27.150 1.00 94.62 225 GLU A C 1
ATOM 1806 O O . GLU A 1 225 ? -10.242 9.033 27.499 1.00 94.62 225 GLU A O 1
ATOM 1811 N N . ALA A 1 226 ? -8.169 9.729 27.959 1.00 95.69 226 ALA A N 1
ATOM 1812 C CA . ALA A 1 226 ? -8.479 10.236 29.298 1.00 95.69 226 ALA A CA 1
ATOM 1813 C C . ALA A 1 226 ? -9.510 11.375 29.251 1.00 95.69 226 ALA A C 1
ATOM 1815 O O . ALA A 1 226 ? -10.427 11.417 30.073 1.00 95.69 226 ALA A O 1
ATOM 1816 N N . ALA A 1 227 ? -9.406 12.266 28.258 1.00 95.94 227 ALA A N 1
ATOM 1817 C CA . ALA A 1 227 ? -10.391 13.316 28.027 1.00 95.94 227 ALA A CA 1
ATOM 1818 C C . ALA A 1 227 ? -11.782 12.738 27.715 1.00 95.94 227 ALA A C 1
ATOM 1820 O O . ALA A 1 227 ? -12.771 13.240 28.245 1.00 95.94 227 ALA A O 1
ATOM 1821 N N . LEU A 1 228 ? -11.853 11.672 26.908 1.00 95.31 228 LEU A N 1
ATOM 1822 C CA . LEU A 1 228 ? -13.100 10.964 26.599 1.00 95.31 228 LEU A CA 1
ATOM 1823 C C . LEU A 1 228 ? -13.699 10.266 27.830 1.00 95.31 228 LEU A C 1
ATOM 1825 O O . LEU A 1 228 ? -14.911 10.294 28.024 1.00 95.31 228 LEU A O 1
ATOM 1829 N N . HIS A 1 229 ? -12.867 9.675 28.690 1.00 94.94 229 HIS A N 1
ATOM 1830 C CA . HIS A 1 229 ? -13.325 9.104 29.959 1.00 94.94 229 HIS A CA 1
ATOM 1831 C C . HIS A 1 229 ? -13.908 10.160 30.908 1.00 94.94 229 HIS A C 1
ATOM 1833 O O . HIS A 1 229 ? -14.888 9.891 31.602 1.00 94.94 229 HIS A O 1
ATOM 1839 N N . ALA A 1 230 ? -13.283 11.337 30.973 1.00 93.81 230 ALA A N 1
ATOM 1840 C CA . ALA A 1 230 ? -13.721 12.425 31.840 1.00 93.81 230 ALA A CA 1
ATOM 1841 C C . ALA A 1 230 ? -14.996 13.121 31.321 1.00 93.81 230 ALA A C 1
ATOM 1843 O O . ALA A 1 230 ? -15.768 13.647 32.122 1.00 93.81 230 ALA A O 1
ATOM 1844 N N . ASP A 1 231 ? -15.214 13.126 30.003 1.00 94.00 231 ASP A N 1
ATOM 1845 C CA . ASP A 1 231 ? -16.393 13.691 29.342 1.00 94.00 231 ASP A CA 1
ATOM 1846 C C . ASP A 1 231 ? -16.715 12.911 28.046 1.00 94.00 231 ASP A C 1
ATOM 1848 O O . ASP A 1 231 ? -16.054 13.123 27.029 1.00 94.00 231 ASP A O 1
ATOM 1852 N N . PRO A 1 232 ? -17.725 12.018 28.028 1.00 92.50 232 PRO A N 1
ATOM 1853 C CA . PRO A 1 232 ? -18.093 11.231 26.846 1.00 92.50 232 PRO A CA 1
ATOM 1854 C C . PRO A 1 232 ? -18.924 12.022 25.819 1.00 92.50 232 PRO A C 1
ATOM 1856 O O . PRO A 1 232 ? -19.906 11.515 25.280 1.00 92.50 232 PRO A O 1
ATOM 1859 N N . SER A 1 233 ? -18.568 13.282 25.565 1.00 90.44 233 SER A N 1
ATOM 1860 C CA . SER A 1 233 ? -19.297 14.168 24.654 1.00 90.44 233 SER A CA 1
ATOM 1861 C C . SER A 1 233 ? -18.921 13.960 23.181 1.00 90.44 233 SER A C 1
ATOM 1863 O O . SER A 1 233 ? -17.841 13.463 22.853 1.00 90.44 233 SER A O 1
ATOM 1865 N N . SER A 1 234 ? -19.794 14.407 22.267 1.00 89.94 234 SER A N 1
ATOM 1866 C CA . SER A 1 234 ? -19.574 14.326 20.810 1.00 89.94 234 SER A CA 1
ATOM 1867 C C . SER A 1 234 ? -18.220 14.897 20.369 1.00 89.94 234 SER A C 1
ATOM 1869 O O . SER A 1 234 ? -17.491 14.265 19.600 1.00 89.94 234 SER A O 1
ATOM 1871 N N . ALA A 1 235 ? -17.829 16.051 20.918 1.00 90.62 235 ALA A N 1
ATOM 1872 C CA . ALA A 1 235 ? -16.538 16.671 20.627 1.00 90.62 235 ALA A CA 1
ATOM 1873 C C . ALA A 1 235 ? -15.361 15.765 21.032 1.00 90.62 235 ALA A C 1
ATOM 1875 O O . ALA A 1 235 ? -14.409 15.607 20.272 1.00 90.62 235 ALA A O 1
ATOM 1876 N N . ARG A 1 236 ? -15.450 15.117 22.200 1.00 93.56 236 ARG A N 1
ATOM 1877 C CA . ARG A 1 236 ? -14.391 14.267 22.764 1.00 93.56 236 ARG A CA 1
ATOM 1878 C C . ARG A 1 236 ? -14.229 12.969 21.992 1.00 93.56 236 ARG A C 1
ATOM 1880 O O . ARG A 1 236 ? -13.105 12.581 21.685 1.00 93.56 236 ARG A O 1
ATOM 1887 N N . VAL A 1 237 ? -15.346 12.342 21.630 1.00 95.12 237 VAL A N 1
ATOM 1888 C CA . VAL A 1 237 ? -15.362 11.163 20.754 1.00 95.12 237 VAL A CA 1
ATOM 1889 C C . VAL A 1 237 ? -14.734 11.506 19.406 1.00 95.12 237 VAL A C 1
ATOM 1891 O O . VAL A 1 237 ? -13.855 10.787 18.936 1.00 95.12 237 VAL A O 1
ATOM 1894 N N . SER A 1 238 ? -15.135 12.630 18.813 1.00 94.88 238 SER A N 1
ATOM 1895 C CA . SER A 1 238 ? -14.637 13.058 17.505 1.00 94.88 238 SER A CA 1
ATOM 1896 C C . SER A 1 238 ? -13.138 13.348 17.525 1.00 94.88 238 SER A C 1
ATOM 1898 O O . SER A 1 238 ? -12.411 12.891 16.646 1.00 94.88 238 SER A O 1
ATOM 1900 N N . ASP A 1 239 ? -12.652 14.044 18.555 1.00 94.00 239 ASP A N 1
ATOM 1901 C CA . ASP A 1 239 ? -11.228 14.338 18.729 1.00 94.00 239 ASP A CA 1
ATOM 1902 C C . ASP A 1 239 ? -10.399 13.065 18.941 1.00 94.00 239 ASP A C 1
ATOM 1904 O O . ASP A 1 239 ? -9.329 12.919 18.349 1.00 94.00 239 ASP A O 1
ATOM 1908 N N . TYR A 1 240 ? -10.911 12.119 19.729 1.00 95.38 240 TYR A N 1
ATOM 1909 C CA . TYR A 1 240 ? -10.266 10.833 19.972 1.00 95.38 240 TYR A CA 1
ATOM 1910 C C . TYR A 1 240 ? -10.166 9.972 18.699 1.00 95.38 240 TYR A C 1
ATOM 1912 O O . TYR A 1 240 ? -9.084 9.475 18.362 1.00 95.38 240 TYR A O 1
ATOM 1920 N N . LEU A 1 241 ? -11.265 9.823 17.951 1.00 96.31 241 LEU A N 1
ATOM 1921 C CA . LEU A 1 241 ? -11.283 9.063 16.695 1.00 96.31 241 LEU A CA 1
ATOM 1922 C C . LEU A 1 241 ? -10.410 9.725 15.620 1.00 96.31 241 LEU A C 1
ATOM 1924 O O . LEU A 1 241 ? -9.635 9.045 14.951 1.00 96.31 241 LEU A O 1
ATOM 1928 N N . TYR A 1 242 ? -10.469 11.053 15.500 1.00 95.56 242 TYR A N 1
ATOM 1929 C CA . TYR A 1 242 ? -9.611 11.807 14.589 1.00 95.56 242 TYR A CA 1
ATOM 1930 C C . TYR A 1 242 ? -8.132 11.639 14.912 1.00 95.56 242 TYR A C 1
ATOM 1932 O O . TYR A 1 242 ? -7.328 11.378 14.015 1.00 95.56 242 TYR A O 1
ATOM 1940 N N . PHE A 1 243 ? -7.754 11.798 16.182 1.00 94.06 243 PHE A N 1
ATOM 1941 C CA . PHE A 1 243 ? -6.356 11.700 16.575 1.00 94.06 243 PHE A CA 1
ATOM 1942 C C . PHE A 1 243 ? -5.817 10.286 16.353 1.00 94.06 243 PHE A C 1
ATOM 1944 O O . PHE A 1 243 ? -4.758 10.134 15.753 1.00 94.06 243 PHE A O 1
ATOM 1951 N N . THR A 1 244 ? -6.548 9.252 16.782 1.00 94.00 244 THR A N 1
ATOM 1952 C CA . THR A 1 244 ? -6.112 7.857 16.597 1.00 94.00 244 THR A CA 1
ATOM 1953 C C . THR A 1 244 ? -5.901 7.509 15.121 1.00 94.00 244 THR A C 1
ATOM 1955 O O . THR A 1 244 ? -4.867 6.934 14.783 1.00 94.00 244 THR A O 1
ATOM 1958 N N . ALA A 1 245 ? -6.807 7.935 14.237 1.00 95.31 245 ALA A N 1
ATOM 1959 C CA . ALA A 1 245 ? -6.676 7.719 12.798 1.00 95.31 245 ALA A CA 1
ATOM 1960 C C . ALA A 1 245 ? -5.536 8.537 12.164 1.00 95.31 245 ALA A C 1
ATOM 1962 O O . ALA A 1 245 ? -4.680 7.992 11.467 1.00 95.31 245 ALA A O 1
ATOM 1963 N N . SER A 1 246 ? -5.499 9.851 12.409 1.00 93.38 246 SER A N 1
ATOM 1964 C CA . SER A 1 246 ? -4.490 10.741 11.812 1.00 93.38 246 SER A CA 1
ATOM 1965 C C . SER A 1 246 ? -3.073 10.430 12.292 1.00 93.38 246 SER A C 1
ATOM 1967 O O . SER A 1 246 ? -2.138 10.514 11.498 1.00 93.38 246 SER A O 1
ATOM 1969 N N . ASN A 1 247 ? -2.905 10.011 13.550 1.00 91.56 247 ASN A N 1
ATOM 1970 C CA . ASN A 1 247 ? -1.608 9.617 14.088 1.00 91.56 247 ASN A CA 1
ATOM 1971 C C . ASN A 1 247 ? -1.040 8.385 13.375 1.00 91.56 247 ASN A C 1
ATOM 1973 O O . ASN A 1 247 ? 0.123 8.396 12.991 1.00 91.56 247 ASN A O 1
ATOM 1977 N N . LEU A 1 248 ? -1.865 7.358 13.138 1.00 90.94 248 LEU A N 1
ATOM 1978 C CA . LEU A 1 248 ? -1.458 6.172 12.378 1.00 90.94 248 LEU A CA 1
ATOM 1979 C C . LEU A 1 248 ? -0.984 6.551 10.965 1.00 90.94 248 LEU A C 1
ATOM 1981 O O . LEU A 1 248 ? 0.045 6.078 10.486 1.00 90.94 248 LEU A O 1
ATOM 1985 N N . ILE A 1 249 ? -1.730 7.433 10.299 1.00 91.31 249 ILE A N 1
ATOM 1986 C CA . ILE A 1 249 ? -1.415 7.869 8.936 1.00 91.31 249 ILE A CA 1
ATOM 1987 C C . ILE A 1 249 ? -0.122 8.694 8.906 1.00 91.31 249 ILE A C 1
ATOM 1989 O O . ILE A 1 249 ? 0.684 8.540 7.985 1.00 91.31 249 ILE A O 1
ATOM 1993 N N . GLU A 1 250 ? 0.096 9.568 9.889 1.00 89.19 250 GLU A N 1
ATOM 1994 C CA . GLU A 1 250 ? 1.342 10.331 9.983 1.00 89.19 250 GLU A CA 1
ATOM 1995 C C . GLU A 1 250 ? 2.538 9.445 10.333 1.00 89.19 250 GLU A C 1
ATOM 1997 O O . GLU A 1 250 ? 3.583 9.589 9.701 1.00 89.19 250 GLU A O 1
ATOM 2002 N N . ASP A 1 251 ? 2.384 8.481 11.242 1.00 86.75 251 ASP A N 1
ATOM 2003 C CA . ASP A 1 251 ? 3.435 7.507 11.550 1.00 86.75 251 ASP A CA 1
ATOM 2004 C C . ASP A 1 251 ? 3.873 6.761 10.277 1.00 86.75 251 ASP A C 1
ATOM 2006 O O . ASP A 1 251 ? 5.052 6.773 9.917 1.00 86.75 251 ASP A O 1
ATOM 2010 N N . TYR A 1 252 ? 2.918 6.264 9.477 1.00 86.88 252 TYR A N 1
ATOM 2011 C CA . TYR A 1 252 ? 3.221 5.632 8.185 1.00 86.88 252 TYR A CA 1
ATOM 2012 C C . TYR A 1 252 ? 4.002 6.559 7.246 1.00 86.88 252 TYR A C 1
ATOM 2014 O O . TYR A 1 252 ? 4.992 6.172 6.609 1.00 86.88 252 TYR A O 1
ATOM 2022 N N . ARG A 1 253 ? 3.553 7.814 7.136 1.00 83.69 253 ARG A N 1
ATOM 2023 C CA . ARG A 1 253 ? 4.172 8.819 6.264 1.00 83.69 253 ARG A CA 1
ATOM 2024 C C . ARG A 1 253 ? 5.582 9.192 6.707 1.00 83.69 253 ARG A C 1
ATOM 2026 O O . ARG A 1 253 ? 6.380 9.569 5.848 1.00 83.69 253 ARG A O 1
ATOM 2033 N N . HIS A 1 254 ? 5.876 9.081 7.996 1.00 82.88 254 HIS A N 1
ATOM 2034 C CA . HIS A 1 254 ? 7.172 9.390 8.588 1.00 82.88 254 HIS A CA 1
ATOM 2035 C C . HIS A 1 254 ? 8.097 8.181 8.736 1.00 82.88 254 HIS A C 1
ATOM 2037 O O . HIS A 1 254 ? 9.210 8.332 9.231 1.00 82.88 254 HIS A O 1
ATOM 2043 N N . GLY A 1 255 ? 7.699 7.016 8.225 1.00 78.50 255 GLY A N 1
ATOM 2044 C CA . GLY A 1 255 ? 8.572 5.849 8.195 1.00 78.50 255 GLY A CA 1
ATOM 2045 C C . GLY A 1 255 ? 8.282 4.798 9.254 1.00 78.50 255 GLY A C 1
ATOM 2046 O O . GLY A 1 255 ? 9.109 3.913 9.418 1.00 78.50 255 GLY A O 1
ATOM 2047 N N . GLY A 1 256 ? 7.144 4.874 9.942 1.00 79.06 256 GLY A N 1
ATOM 2048 C CA . GLY A 1 256 ? 6.675 3.811 10.819 1.00 79.06 256 GLY A CA 1
ATOM 2049 C C . GLY A 1 256 ? 6.488 2.511 10.039 1.00 79.06 256 GLY A C 1
ATOM 2050 O O . GLY A 1 256 ? 5.744 2.462 9.058 1.00 79.06 256 GLY A O 1
ATOM 2051 N N . ASP A 1 257 ? 7.175 1.462 10.484 1.00 69.75 257 ASP A N 1
ATOM 2052 C CA . ASP A 1 257 ? 7.195 0.167 9.799 1.00 69.75 257 ASP A CA 1
ATOM 2053 C C . ASP A 1 257 ? 6.244 -0.861 10.442 1.00 69.75 257 ASP A C 1
ATOM 2055 O O . ASP A 1 257 ? 6.100 -1.954 9.920 1.00 69.75 257 ASP A O 1
ATOM 2059 N N . ASN A 1 258 ? 5.563 -0.532 11.550 1.00 81.38 258 ASN A N 1
ATOM 2060 C CA . ASN A 1 258 ? 4.712 -1.461 12.317 1.00 81.38 258 ASN A CA 1
ATOM 2061 C C . ASN A 1 258 ? 3.207 -1.207 12.145 1.00 81.38 258 ASN A C 1
ATOM 2063 O O . ASN A 1 258 ? 2.454 -1.281 13.113 1.00 81.38 258 ASN A O 1
ATOM 2067 N N . ILE A 1 259 ? 2.772 -0.889 10.928 1.00 87.50 259 ILE A N 1
ATOM 2068 C CA . ILE A 1 259 ? 1.373 -0.550 10.644 1.00 87.50 259 ILE A CA 1
ATOM 2069 C C . ILE A 1 259 ? 0.724 -1.699 9.890 1.00 87.50 259 ILE A C 1
ATOM 2071 O O . ILE A 1 259 ? 1.240 -2.158 8.875 1.00 87.50 259 ILE A O 1
ATOM 2075 N N . THR A 1 260 ? -0.408 -2.179 10.389 1.00 89.31 260 THR A N 1
ATOM 2076 C CA . THR A 1 260 ? -1.171 -3.256 9.753 1.00 89.31 260 THR A CA 1
ATOM 2077 C C . THR A 1 260 ? -2.220 -2.696 8.796 1.00 89.31 260 THR A C 1
ATOM 2079 O O . THR A 1 260 ? -2.751 -1.599 8.992 1.00 89.31 260 THR A O 1
ATOM 2082 N N . ARG A 1 261 ? -2.593 -3.476 7.776 1.00 89.12 261 ARG A N 1
ATOM 2083 C CA . ARG A 1 261 ? -3.709 -3.126 6.884 1.00 89.12 261 ARG A CA 1
ATOM 2084 C C . ARG A 1 261 ? -5.013 -2.907 7.650 1.00 89.12 261 ARG A C 1
ATOM 2086 O O . ARG A 1 261 ? -5.740 -1.959 7.369 1.00 89.12 261 ARG A O 1
ATOM 2093 N N . ALA A 1 262 ? -5.278 -3.748 8.652 1.00 90.62 262 ALA A N 1
ATOM 2094 C CA . ALA A 1 262 ? -6.449 -3.630 9.518 1.00 90.62 262 ALA A CA 1
ATOM 2095 C C . ALA A 1 262 ? -6.547 -2.244 10.171 1.00 90.62 262 ALA A C 1
ATOM 2097 O O . ALA A 1 262 ? -7.625 -1.664 10.253 1.00 90.62 262 ALA A O 1
ATOM 2098 N N . GLU A 1 263 ? -5.424 -1.698 10.638 1.00 92.56 263 GLU A N 1
ATOM 2099 C CA . GLU A 1 263 ? -5.382 -0.368 11.243 1.00 92.56 263 GLU A CA 1
ATOM 2100 C C . GLU A 1 263 ? -5.660 0.740 10.227 1.00 92.56 263 GLU A C 1
ATOM 2102 O O . GLU A 1 263 ? -6.365 1.683 10.570 1.00 92.56 263 GLU A O 1
ATOM 2107 N N . LEU A 1 264 ? -5.186 0.615 8.982 1.00 91.69 264 LEU A N 1
ATOM 2108 C CA . LEU A 1 264 ? -5.482 1.579 7.915 1.00 91.69 264 LEU A CA 1
ATOM 2109 C C . LEU A 1 264 ? -6.972 1.590 7.554 1.00 91.69 264 LEU A C 1
ATOM 2111 O O . LEU A 1 264 ? -7.569 2.665 7.480 1.00 91.69 264 LEU A O 1
ATOM 2115 N N . ILE A 1 265 ? -7.583 0.407 7.410 1.00 91.00 265 ILE A N 1
ATOM 2116 C CA . ILE A 1 265 ? -9.028 0.277 7.173 1.00 91.00 265 ILE A CA 1
ATOM 2117 C C . ILE A 1 265 ? -9.797 0.913 8.335 1.00 91.00 265 ILE A C 1
ATOM 2119 O O . ILE A 1 265 ? -10.679 1.743 8.128 1.00 91.00 265 ILE A O 1
ATOM 2123 N N . VAL A 1 266 ? -9.431 0.596 9.580 1.00 94.00 266 VAL A N 1
ATOM 2124 C CA . VAL A 1 266 ? -10.078 1.187 10.759 1.00 94.00 266 VAL A CA 1
ATOM 2125 C C . VAL A 1 266 ? -9.884 2.705 10.803 1.00 94.00 266 VAL A C 1
ATOM 2127 O O . VAL A 1 266 ? -10.857 3.411 11.040 1.00 94.00 266 VAL A O 1
ATOM 2130 N N . ALA A 1 267 ? -8.692 3.233 10.516 1.00 95.06 267 ALA A N 1
ATOM 2131 C CA . ALA A 1 267 ? -8.434 4.674 10.484 1.00 95.06 267 ALA A CA 1
ATOM 2132 C C . ALA A 1 267 ? -9.313 5.397 9.450 1.00 95.06 267 ALA A C 1
ATOM 2134 O O . ALA A 1 267 ? -9.891 6.446 9.745 1.00 95.06 267 ALA A O 1
ATOM 2135 N N . GLN A 1 268 ? -9.487 4.813 8.262 1.00 93.81 268 GLN A N 1
ATOM 2136 C CA . GLN A 1 268 ? -10.416 5.326 7.255 1.00 93.81 268 GLN A CA 1
ATOM 2137 C C . GLN A 1 268 ? -11.854 5.364 7.797 1.00 93.81 268 GLN A C 1
ATOM 2139 O O . GLN A 1 268 ? -12.525 6.396 7.702 1.00 93.81 268 GLN A O 1
ATOM 2144 N N . ARG A 1 269 ? -12.326 4.262 8.396 1.00 94.25 269 ARG A N 1
ATOM 2145 C CA . ARG A 1 269 ? -13.673 4.158 8.984 1.00 94.25 269 ARG A CA 1
ATOM 2146 C C . ARG A 1 269 ? -13.870 5.170 10.115 1.00 94.25 269 ARG A C 1
ATOM 2148 O O . ARG A 1 269 ? -14.899 5.834 10.165 1.00 94.25 269 ARG A O 1
ATOM 2155 N N . GLN A 1 270 ? -12.871 5.374 10.970 1.00 96.38 270 GLN A N 1
ATOM 2156 C CA . GLN A 1 270 ? -12.901 6.379 12.038 1.00 96.38 270 GLN A CA 1
ATOM 2157 C C . GLN A 1 270 ? -13.090 7.793 11.485 1.00 96.38 270 GLN A C 1
ATOM 2159 O O . GLN A 1 270 ? -13.935 8.537 11.977 1.00 96.38 270 GLN A O 1
ATOM 2164 N N . LEU A 1 271 ? -12.358 8.155 10.429 1.00 96.19 271 LEU A N 1
ATOM 2165 C CA . LEU A 1 271 ? -12.496 9.463 9.784 1.00 96.19 271 LEU A CA 1
ATOM 2166 C C . LEU A 1 271 ? -13.848 9.615 9.073 1.00 96.19 271 LEU A C 1
ATOM 2168 O O . LEU A 1 271 ? -14.428 10.699 9.095 1.00 96.19 271 LEU A O 1
ATOM 2172 N N . GLN A 1 272 ? -14.393 8.535 8.502 1.00 94.31 272 GLN A N 1
ATOM 2173 C CA . GLN A 1 272 ? -15.769 8.524 7.994 1.00 94.31 272 GLN A CA 1
ATOM 2174 C C . GLN A 1 272 ? -16.787 8.744 9.122 1.00 94.31 272 GLN A C 1
ATOM 2176 O O . GLN A 1 272 ? -17.719 9.524 8.942 1.00 94.31 272 GLN A O 1
ATOM 2181 N N . ALA A 1 273 ? -16.609 8.101 10.281 1.00 94.31 273 ALA A N 1
ATOM 2182 C CA . ALA A 1 273 ? -17.508 8.252 11.425 1.00 94.31 273 ALA A CA 1
ATOM 2183 C C . ALA A 1 273 ? -17.499 9.692 11.937 1.00 94.31 273 ALA A C 1
ATOM 2185 O O . ALA A 1 273 ? -18.551 10.277 12.167 1.00 94.31 273 ALA A O 1
ATOM 2186 N N . VAL A 1 274 ? -16.313 10.290 12.044 1.00 94.38 274 VAL A N 1
ATOM 2187 C CA . VAL A 1 274 ? -16.142 11.697 12.410 1.00 94.38 274 VAL A CA 1
ATOM 2188 C C . VAL A 1 274 ? -16.838 12.626 11.412 1.00 94.38 274 VAL A C 1
ATOM 2190 O O . VAL A 1 274 ? -17.568 13.522 11.828 1.00 94.38 274 VAL A O 1
ATOM 2193 N N . ALA A 1 275 ? -16.676 12.401 10.105 1.00 92.00 275 ALA A N 1
ATOM 2194 C CA . ALA A 1 275 ? -17.371 13.187 9.083 1.00 92.00 275 ALA A CA 1
ATOM 2195 C C . ALA A 1 275 ? -18.901 13.030 9.165 1.00 92.00 275 ALA A C 1
ATOM 2197 O O . ALA A 1 275 ? -19.629 13.999 8.967 1.00 92.00 275 ALA A O 1
ATOM 2198 N N . HIS A 1 276 ? -19.384 11.828 9.495 1.00 91.19 276 HIS A N 1
ATOM 2199 C CA . HIS A 1 276 ? -20.809 11.530 9.677 1.00 91.19 276 HIS A CA 1
ATOM 2200 C C . HIS A 1 276 ? -21.396 12.190 10.933 1.00 91.19 276 HIS A C 1
ATOM 2202 O O . HIS A 1 276 ? -22.527 12.666 10.908 1.00 91.19 276 HIS A O 1
ATOM 2208 N N . ILE A 1 277 ? -20.617 12.275 12.017 1.00 91.19 277 ILE A N 1
ATOM 2209 C CA . ILE A 1 277 ? -20.970 13.033 13.228 1.00 91.19 277 ILE A CA 1
ATOM 2210 C C . ILE A 1 277 ? -21.060 14.534 12.922 1.00 91.19 277 ILE A C 1
ATOM 2212 O O . ILE A 1 277 ? -21.963 15.200 13.425 1.00 91.19 277 ILE A O 1
ATOM 2216 N N . ASN A 1 278 ? -20.139 15.044 12.095 1.00 87.25 278 ASN A N 1
ATOM 2217 C CA . ASN A 1 278 ? -19.991 16.458 11.741 1.00 87.25 278 ASN A CA 1
ATOM 2218 C C . ASN A 1 278 ? -19.892 17.375 12.984 1.00 87.25 278 ASN A C 1
ATOM 2220 O O . ASN A 1 278 ? -20.851 18.071 13.331 1.00 87.25 278 ASN A O 1
ATOM 2224 N N . PRO A 1 279 ? -18.749 17.369 13.695 1.00 85.56 279 PRO A N 1
ATOM 2225 C CA . PRO A 1 279 ? -18.636 18.002 15.004 1.00 85.56 279 PRO A CA 1
ATOM 2226 C C . PRO A 1 279 ? -18.728 19.529 14.901 1.00 85.56 279 PRO A C 1
ATOM 2228 O O . PRO A 1 279 ? -17.908 20.163 14.241 1.00 85.56 279 PRO A O 1
ATOM 2231 N N . GLU A 1 280 ? -19.674 20.139 15.620 1.00 84.88 280 GLU A N 1
ATOM 2232 C CA . GLU A 1 280 ? -19.885 21.600 15.613 1.00 84.88 280 GLU A CA 1
ATOM 2233 C C . GLU A 1 280 ? -18.673 22.399 16.121 1.00 84.88 280 GLU A C 1
ATOM 2235 O O . GLU A 1 280 ? -18.526 23.580 15.816 1.00 84.88 280 GLU A O 1
ATOM 2240 N N . THR A 1 281 ? -17.808 21.772 16.921 1.00 84.88 281 THR A N 1
ATOM 2241 C CA . THR A 1 281 ? -16.616 22.403 17.502 1.00 84.88 281 THR A CA 1
ATOM 2242 C C . THR A 1 281 ? -15.436 22.476 16.540 1.00 84.88 281 THR A C 1
ATOM 2244 O O . THR A 1 281 ? -14.420 23.082 16.879 1.00 84.88 281 THR A O 1
ATOM 2247 N N . TRP A 1 282 ? -15.524 21.827 15.380 1.00 89.94 282 TRP A N 1
ATOM 2248 C CA . TRP A 1 282 ? -14.428 21.763 14.427 1.00 89.94 282 TRP A CA 1
ATOM 2249 C C . TRP A 1 282 ? -14.455 22.942 13.464 1.00 89.94 282 TRP A C 1
ATOM 2251 O O . TRP A 1 282 ? -15.482 23.253 12.864 1.00 89.94 282 TRP A O 1
ATOM 2261 N N . ASP A 1 283 ? -13.294 23.569 13.291 1.00 90.38 283 ASP A N 1
ATOM 2262 C CA . ASP A 1 283 ? -13.093 24.560 12.246 1.00 90.38 283 ASP A CA 1
ATOM 2263 C C . ASP A 1 283 ? -12.894 23.898 10.871 1.00 90.38 283 ASP A C 1
ATOM 2265 O O . ASP A 1 283 ? -12.695 22.684 10.738 1.00 90.38 283 ASP A O 1
ATOM 2269 N N . GLN A 1 284 ? -12.947 24.724 9.827 1.00 89.50 284 GLN A N 1
ATOM 2270 C CA . GLN A 1 284 ? -12.767 24.292 8.442 1.00 89.50 284 GLN A CA 1
ATOM 2271 C C . GLN A 1 284 ? -11.397 23.636 8.217 1.00 89.50 284 GLN A C 1
ATOM 2273 O O . GLN A 1 284 ? -11.291 22.675 7.458 1.00 89.50 284 GLN A O 1
ATOM 2278 N N . THR A 1 285 ? -10.360 24.096 8.921 1.00 91.44 285 THR A N 1
ATOM 2279 C CA . THR A 1 285 ? -9.017 23.513 8.861 1.00 91.44 285 THR A CA 1
ATOM 2280 C C . THR A 1 285 ? -9.032 22.060 9.314 1.00 91.44 285 THR A C 1
ATOM 2282 O O . THR A 1 285 ? -8.605 21.175 8.574 1.00 91.44 285 THR A O 1
ATOM 2285 N N . LYS A 1 286 ? -9.561 21.769 10.503 1.00 91.25 286 LYS A N 1
ATOM 2286 C CA . LYS A 1 286 ? -9.611 20.405 11.039 1.00 91.25 286 LYS A CA 1
ATOM 2287 C C . LYS A 1 286 ? -10.476 19.484 10.175 1.00 91.25 286 LYS A C 1
ATOM 2289 O O . LYS A 1 286 ? -10.096 18.332 9.963 1.00 91.25 286 LYS A O 1
ATOM 2294 N N . GLN A 1 287 ? -11.579 19.997 9.625 1.00 92.81 287 GLN A N 1
ATOM 2295 C CA . GLN A 1 287 ? -12.424 19.268 8.671 1.00 92.81 287 GLN A CA 1
ATOM 2296 C C . GLN A 1 287 ? -11.657 18.898 7.390 1.00 92.81 287 GLN A C 1
ATOM 2298 O O . GLN A 1 287 ? -11.628 17.724 7.018 1.00 92.81 287 GLN A O 1
ATOM 2303 N N . ALA A 1 288 ? -10.962 19.861 6.780 1.00 93.50 288 ALA A N 1
ATOM 2304 C CA . ALA A 1 288 ? -10.127 19.658 5.595 1.00 93.50 288 ALA A CA 1
ATOM 2305 C C . ALA A 1 288 ? -9.013 18.622 5.840 1.00 93.50 288 ALA A C 1
ATOM 2307 O O . ALA A 1 288 ? -8.784 17.723 5.026 1.00 93.50 288 ALA A O 1
ATOM 2308 N N . TYR A 1 289 ? -8.359 18.673 7.006 1.00 94.38 289 TYR A N 1
ATOM 2309 C CA . TYR A 1 289 ? -7.378 17.662 7.411 1.00 94.38 289 TYR A CA 1
ATOM 2310 C C . TYR A 1 289 ? -7.991 16.271 7.563 1.00 94.38 289 TYR A C 1
ATOM 2312 O O . TYR A 1 289 ? -7.416 15.305 7.062 1.00 94.38 289 TYR A O 1
ATOM 2320 N N . ALA A 1 290 ? -9.140 16.144 8.226 1.00 94.62 290 ALA A N 1
ATOM 2321 C CA . ALA A 1 290 ? -9.802 14.854 8.400 1.00 94.62 290 ALA A CA 1
ATOM 2322 C C . ALA A 1 290 ? -10.227 14.237 7.060 1.00 94.62 290 ALA A C 1
ATOM 2324 O O . ALA A 1 290 ? -9.982 13.050 6.828 1.00 94.62 290 ALA A O 1
ATOM 2325 N N . GLU A 1 291 ? -10.796 15.038 6.156 1.00 94.94 291 GLU A N 1
ATOM 2326 C CA . GLU A 1 291 ? -11.162 14.584 4.815 1.00 94.94 291 GLU A CA 1
ATOM 2327 C C . GLU A 1 291 ? -9.928 14.181 3.995 1.00 94.94 291 GLU A C 1
ATOM 2329 O O . GLU A 1 291 ? -9.914 13.113 3.376 1.00 94.94 291 GLU A O 1
ATOM 2334 N N . SER A 1 292 ? -8.857 14.975 4.055 1.00 96.62 292 SER A N 1
ATOM 2335 C CA . SER A 1 292 ? -7.590 14.657 3.399 1.00 96.62 292 SER A CA 1
ATOM 2336 C C . SER A 1 292 ? -6.996 13.344 3.916 1.00 96.62 292 SER A C 1
ATOM 2338 O O . SER A 1 292 ? -6.680 12.457 3.124 1.00 96.62 292 SER A O 1
ATOM 2340 N N . TYR A 1 293 ? -6.911 13.155 5.238 1.00 96.50 293 TYR A N 1
ATOM 2341 C CA . TYR A 1 293 ? -6.398 11.920 5.836 1.00 96.50 293 TYR A CA 1
ATOM 2342 C C . TYR A 1 293 ? -7.209 10.689 5.451 1.00 96.50 293 TYR A C 1
ATOM 2344 O O . TYR A 1 293 ? -6.615 9.639 5.219 1.00 96.50 293 TYR A O 1
ATOM 2352 N N . ARG A 1 294 ? -8.534 10.808 5.319 1.00 95.06 294 ARG A N 1
ATOM 2353 C CA . ARG A 1 294 ? -9.380 9.696 4.872 1.00 95.06 294 ARG A CA 1
ATOM 2354 C C . ARG A 1 294 ? -8.915 9.192 3.507 1.00 95.06 294 ARG A C 1
ATOM 2356 O O . ARG A 1 294 ? -8.690 8.003 3.340 1.00 95.06 294 ARG A O 1
ATOM 2363 N N . HIS A 1 295 ? -8.687 10.105 2.568 1.00 95.12 295 HIS A N 1
ATOM 2364 C CA . HIS A 1 295 ? -8.188 9.756 1.240 1.00 95.12 295 HIS A CA 1
ATOM 2365 C C . HIS A 1 295 ? -6.731 9.273 1.248 1.00 95.12 295 HIS A C 1
ATOM 2367 O O . HIS A 1 295 ? -6.351 8.442 0.430 1.00 95.12 295 HIS A O 1
ATOM 2373 N N . ILE A 1 296 ? -5.901 9.748 2.179 1.00 94.75 296 ILE A N 1
ATOM 2374 C CA . ILE A 1 296 ? -4.538 9.228 2.338 1.00 94.75 296 ILE A CA 1
ATOM 2375 C C . ILE A 1 296 ? -4.538 7.797 2.884 1.00 94.75 296 ILE A C 1
ATOM 2377 O O . ILE A 1 296 ? -3.724 7.000 2.424 1.00 94.75 296 ILE A O 1
ATOM 2381 N N . ALA A 1 297 ? -5.430 7.457 3.817 1.00 92.69 297 ALA A N 1
ATOM 2382 C CA . ALA A 1 297 ? -5.580 6.085 4.297 1.00 92.69 297 ALA A CA 1
ATOM 2383 C C . ALA A 1 297 ? -5.917 5.136 3.135 1.00 92.69 297 ALA A C 1
ATOM 2385 O O . ALA A 1 297 ? -5.223 4.135 2.968 1.00 92.69 297 ALA A O 1
ATOM 2386 N N . ASP A 1 298 ? -6.870 5.522 2.276 1.00 90.50 298 ASP A N 1
ATOM 2387 C CA . ASP A 1 298 ? -7.232 4.782 1.054 1.00 90.50 298 ASP A CA 1
ATOM 2388 C C . ASP A 1 298 ? -6.025 4.602 0.128 1.00 90.50 298 ASP A C 1
ATOM 2390 O O . ASP A 1 298 ? -5.741 3.508 -0.349 1.00 90.50 298 ASP A O 1
ATOM 2394 N N . ALA A 1 299 ? -5.275 5.682 -0.110 1.00 91.69 299 ALA A N 1
ATOM 2395 C CA . ALA A 1 299 ? -4.110 5.649 -0.986 1.00 91.69 299 ALA A CA 1
ATOM 2396 C C . ALA A 1 299 ? -2.993 4.740 -0.447 1.00 91.69 299 ALA A C 1
ATOM 2398 O O . ALA A 1 299 ? -2.277 4.108 -1.223 1.00 91.69 299 ALA A O 1
ATOM 2399 N N . ILE A 1 300 ? -2.801 4.707 0.875 1.00 90.25 300 ILE A N 1
ATOM 2400 C CA . ILE A 1 300 ? -1.800 3.850 1.515 1.00 90.25 300 ILE A CA 1
ATOM 2401 C C . ILE A 1 300 ? -2.239 2.387 1.435 1.00 90.25 300 ILE A C 1
ATOM 2403 O O . ILE A 1 300 ? -1.427 1.546 1.049 1.00 90.25 300 ILE A O 1
ATOM 2407 N N . GLU A 1 301 ? -3.496 2.095 1.771 1.00 88.25 301 GLU A N 1
ATOM 2408 C CA . GLU A 1 301 ? -4.067 0.746 1.755 1.00 88.25 301 GLU A CA 1
ATOM 2409 C C . GLU A 1 301 ? -4.057 0.146 0.342 1.00 88.25 301 GLU A C 1
ATOM 2411 O O . GLU A 1 301 ? -3.479 -0.919 0.146 1.00 88.25 301 GLU A O 1
ATOM 2416 N N . ALA A 1 302 ? -4.525 0.875 -0.672 1.00 87.19 302 ALA A N 1
ATOM 2417 C CA . ALA A 1 302 ? -4.508 0.413 -2.064 1.00 87.19 302 ALA A CA 1
ATOM 2418 C C . ALA A 1 302 ? -3.094 0.345 -2.678 1.00 87.19 302 ALA A C 1
ATOM 2420 O O . ALA A 1 302 ? -2.879 -0.275 -3.721 1.00 87.19 302 ALA A O 1
ATOM 2421 N N . GLY A 1 303 ? -2.109 1.004 -2.060 1.00 82.94 303 GLY A N 1
ATOM 2422 C CA . GLY A 1 303 ? -0.753 1.153 -2.589 1.00 82.94 303 GLY A CA 1
ATOM 2423 C C . GLY A 1 303 ? 0.172 -0.044 -2.398 1.00 82.94 303 GLY A C 1
ATOM 2424 O O . GLY A 1 303 ? 1.332 0.060 -2.798 1.00 82.94 303 GLY A O 1
ATOM 2425 N N . GLY A 1 304 ? -0.289 -1.140 -1.778 1.00 74.00 304 GLY A N 1
ATOM 2426 C CA . GLY A 1 304 ? 0.529 -2.343 -1.548 1.00 74.00 304 GLY A CA 1
ATOM 2427 C C . GLY A 1 304 ? 1.828 -2.057 -0.779 1.00 74.00 304 GLY A C 1
ATOM 2428 O O . GLY A 1 304 ? 2.864 -2.645 -1.077 1.00 74.00 304 GLY A O 1
ATOM 2429 N N . GLY A 1 305 ? 1.797 -1.055 0.109 1.00 70.88 305 GLY A N 1
ATOM 2430 C CA . GLY A 1 305 ? 2.970 -0.428 0.716 1.00 70.88 305 GLY A CA 1
ATOM 2431 C C . GLY A 1 305 ? 3.650 -1.241 1.825 1.00 70.88 305 GLY A C 1
ATOM 2432 O O . GLY A 1 305 ? 3.534 -2.455 1.900 1.00 70.88 305 GLY A O 1
ATOM 2433 N N . ARG A 1 306 ? 4.376 -0.552 2.718 1.00 73.38 306 ARG A N 1
ATOM 2434 C CA . ARG A 1 306 ? 5.157 -1.158 3.824 1.00 73.38 306 ARG A CA 1
ATOM 2435 C C . ARG A 1 306 ? 4.311 -1.752 4.952 1.00 73.38 306 ARG A C 1
ATOM 2437 O O . ARG A 1 306 ? 4.861 -2.257 5.923 1.00 73.38 306 ARG A O 1
ATOM 2444 N N . TRP A 1 307 ? 2.996 -1.612 4.876 1.00 77.62 307 TRP A N 1
ATOM 2445 C CA . TRP A 1 307 ? 2.107 -2.112 5.909 1.00 77.62 307 TRP A CA 1
ATOM 2446 C C . TRP A 1 307 ? 2.031 -3.643 5.861 1.00 77.62 307 TRP A C 1
ATOM 2448 O O . TRP A 1 307 ? 2.187 -4.266 4.812 1.00 77.62 307 TRP A O 1
ATOM 2458 N N . PHE A 1 308 ? 1.778 -4.261 7.011 1.00 78.50 308 PHE A N 1
ATOM 2459 C CA . PHE A 1 308 ? 1.658 -5.710 7.122 1.00 78.50 308 PHE A CA 1
ATOM 2460 C C . PHE A 1 308 ? 0.233 -6.169 6.815 1.00 78.50 308 PHE A C 1
ATOM 2462 O O . PHE A 1 308 ? -0.735 -5.638 7.367 1.00 78.50 308 PHE A O 1
ATOM 2469 N N . SER A 1 309 ? 0.113 -7.187 5.964 1.00 76.31 309 SER A N 1
ATOM 2470 C CA . SER A 1 309 ? -1.133 -7.916 5.730 1.00 76.31 309 SER A CA 1
ATOM 2471 C C . SER A 1 309 ? -1.060 -9.302 6.334 1.00 76.31 309 SER A C 1
ATOM 2473 O O . SER A 1 309 ? 0.003 -9.923 6.372 1.00 76.31 309 SER A O 1
ATOM 2475 N N . THR A 1 310 ? -2.218 -9.826 6.710 1.00 70.19 310 THR A N 1
ATOM 2476 C CA . THR A 1 310 ? -2.367 -11.239 7.066 1.00 70.19 310 THR A CA 1
ATOM 2477 C C . THR A 1 310 ? -2.780 -12.117 5.878 1.00 70.19 310 THR A C 1
ATOM 2479 O O . THR A 1 310 ? -3.004 -13.324 6.037 1.00 70.19 310 THR A O 1
ATOM 2482 N N . HIS A 1 311 ? -2.858 -11.542 4.669 1.00 65.31 311 HIS A N 1
ATOM 2483 C CA . HIS A 1 311 ? -3.016 -12.299 3.429 1.00 65.31 311 HIS A CA 1
ATOM 2484 C C . HIS A 1 311 ? -1.802 -13.181 3.135 1.00 65.31 311 HIS A C 1
ATOM 2486 O O . HIS A 1 311 ? -0.661 -12.852 3.439 1.00 65.31 311 HIS A O 1
ATOM 2492 N N . ALA A 1 312 ? -2.057 -14.322 2.489 1.00 57.91 312 ALA A N 1
ATOM 2493 C CA . ALA A 1 312 ? -1.006 -15.264 2.095 1.00 57.91 312 ALA A CA 1
ATOM 2494 C C . ALA A 1 312 ? -0.090 -14.722 0.977 1.00 57.91 312 ALA A C 1
ATOM 2496 O O . ALA A 1 312 ? 0.974 -15.285 0.730 1.00 57.91 312 ALA A O 1
ATOM 2497 N N . SER A 1 313 ? -0.514 -13.654 0.305 1.00 58.34 313 SER A N 1
ATOM 2498 C CA . SER A 1 313 ? 0.235 -12.917 -0.708 1.00 58.34 313 SER A CA 1
ATOM 2499 C C . SER A 1 313 ? -0.062 -11.432 -0.541 1.00 58.34 313 SER A C 1
ATOM 2501 O O . SER A 1 313 ? -1.225 -11.075 -0.345 1.00 58.34 313 SER A O 1
ATOM 2503 N N . ASN A 1 314 ? 0.954 -10.577 -0.664 1.00 65.50 314 ASN A N 1
ATOM 2504 C CA . ASN A 1 314 ? 0.738 -9.133 -0.711 1.00 65.50 314 ASN A CA 1
ATOM 2505 C C . ASN A 1 314 ? -0.230 -8.807 -1.854 1.00 65.50 314 ASN A C 1
ATOM 2507 O O . ASN A 1 314 ? -0.057 -9.300 -2.973 1.00 65.50 314 ASN A O 1
ATOM 2511 N N . LEU A 1 315 ? -1.259 -8.010 -1.561 1.00 72.38 315 LEU A N 1
ATOM 2512 C CA . LEU A 1 315 ? -2.180 -7.536 -2.586 1.00 72.38 315 LEU A CA 1
ATOM 2513 C C . LEU A 1 315 ? -1.398 -6.638 -3.557 1.00 72.38 315 LEU A C 1
ATOM 2515 O O . LEU A 1 315 ? -0.649 -5.767 -3.100 1.00 72.38 315 LEU A O 1
ATOM 2519 N N . PRO A 1 316 ? -1.510 -6.859 -4.879 1.00 79.38 316 PRO A N 1
ATOM 2520 C CA . PRO A 1 316 ? -0.843 -6.000 -5.839 1.00 79.38 316 PRO A CA 1
ATOM 2521 C C . PRO A 1 316 ? -1.396 -4.571 -5.720 1.00 79.38 316 PRO A C 1
ATOM 2523 O O . PRO A 1 316 ? -2.589 -4.397 -5.470 1.00 79.38 316 PRO A O 1
ATOM 2526 N N . PRO A 1 317 ? -0.552 -3.547 -5.903 1.00 85.81 317 PRO A N 1
ATOM 2527 C CA . PRO A 1 317 ? -0.981 -2.162 -5.790 1.00 85.81 317 PRO A CA 1
ATOM 2528 C C . PRO A 1 317 ? -1.971 -1.780 -6.896 1.00 85.81 317 PRO A C 1
ATOM 2530 O O . PRO A 1 317 ? -1.725 -2.011 -8.082 1.00 85.81 317 PRO A O 1
ATOM 2533 N N . GLU A 1 318 ? -3.054 -1.103 -6.522 1.00 90.12 318 GLU A N 1
ATOM 2534 C CA . GLU A 1 318 ? -4.024 -0.536 -7.459 1.00 90.12 318 GLU A CA 1
ATOM 2535 C C . GLU A 1 318 ? -3.631 0.898 -7.829 1.00 90.12 318 GLU A C 1
ATOM 2537 O O . GLU A 1 318 ? -4.216 1.880 -7.369 1.00 90.12 318 GLU A O 1
ATOM 2542 N N . TRP A 1 319 ? -2.594 1.045 -8.656 1.00 91.88 319 TRP A N 1
ATOM 2543 C CA . TRP A 1 319 ? -1.952 2.344 -8.888 1.00 91.88 319 TRP A CA 1
ATOM 2544 C C . TRP A 1 319 ? -2.888 3.471 -9.354 1.00 91.88 319 TRP A C 1
ATOM 2546 O O . TRP A 1 319 ? -2.668 4.625 -8.979 1.00 91.88 319 TRP A O 1
ATOM 2556 N N . TRP A 1 320 ? -3.942 3.160 -10.116 1.00 92.50 320 TRP A N 1
ATOM 2557 C CA . TRP A 1 320 ? -4.958 4.151 -10.486 1.00 92.50 320 TRP A CA 1
ATOM 2558 C C . TRP A 1 320 ? -5.806 4.597 -9.292 1.00 92.50 320 TRP A C 1
ATOM 2560 O O . TRP A 1 320 ? -5.927 5.801 -9.066 1.00 92.50 320 TRP A O 1
ATOM 2570 N N . SER A 1 321 ? -6.308 3.657 -8.486 1.00 92.38 321 SER A N 1
ATOM 2571 C CA . SER A 1 321 ? -7.044 3.942 -7.246 1.00 92.38 321 SER A CA 1
ATOM 2572 C C . SER A 1 321 ? -6.205 4.810 -6.298 1.00 92.38 321 SER A C 1
ATOM 2574 O O . SER A 1 321 ? -6.683 5.812 -5.762 1.00 92.38 321 SER A O 1
ATOM 2576 N N . VAL A 1 322 ? -4.911 4.496 -6.165 1.00 93.75 322 VAL A N 1
ATOM 2577 C CA . VAL A 1 322 ? -3.952 5.272 -5.361 1.00 93.75 322 VAL A CA 1
ATOM 2578 C C . VAL A 1 322 ? -3.802 6.698 -5.898 1.00 93.75 322 VAL A C 1
ATOM 2580 O O . VAL A 1 322 ? -3.821 7.663 -5.130 1.00 93.75 322 VAL A O 1
ATOM 2583 N N . ALA A 1 323 ? -3.651 6.853 -7.216 1.00 94.19 323 ALA A N 1
ATOM 2584 C CA . ALA A 1 323 ? -3.513 8.162 -7.845 1.00 94.19 323 ALA A CA 1
ATOM 2585 C C . ALA A 1 323 ? -4.758 9.038 -7.626 1.00 94.19 323 ALA A C 1
ATOM 2587 O O . ALA A 1 323 ? -4.622 10.216 -7.277 1.00 94.19 323 ALA A O 1
ATOM 2588 N N . GLU A 1 324 ? -5.959 8.475 -7.779 1.00 96.06 324 GLU A N 1
ATOM 2589 C CA . GLU A 1 324 ? -7.222 9.174 -7.524 1.00 96.06 324 GLU A CA 1
ATOM 2590 C C . GLU A 1 324 ? -7.369 9.592 -6.059 1.00 96.06 324 GLU A C 1
ATOM 2592 O O . GLU A 1 324 ? -7.771 10.722 -5.770 1.00 96.06 324 GLU A O 1
ATOM 2597 N N . ALA A 1 325 ? -7.017 8.704 -5.129 1.00 95.31 325 ALA A N 1
ATOM 2598 C CA . ALA A 1 325 ? -7.078 8.979 -3.702 1.00 95.31 325 ALA A CA 1
ATOM 2599 C C . ALA A 1 325 ? -6.150 10.145 -3.314 1.00 95.31 325 ALA A C 1
ATOM 2601 O O . ALA A 1 325 ? -6.576 11.069 -2.622 1.00 95.31 325 ALA A O 1
ATOM 2602 N N . TYR A 1 326 ? -4.924 10.203 -3.846 1.00 96.31 326 TYR A N 1
ATOM 2603 C CA . TYR A 1 326 ? -4.038 11.354 -3.626 1.00 96.31 326 TYR A CA 1
ATOM 2604 C C . TYR A 1 326 ? -4.563 12.668 -4.232 1.00 96.31 326 TYR A C 1
ATOM 2606 O O . TYR A 1 326 ? -4.336 13.726 -3.644 1.00 96.31 326 TYR A O 1
ATOM 2614 N N . VAL A 1 327 ? -5.278 12.638 -5.365 1.00 96.31 327 VAL A N 1
ATOM 2615 C CA . VAL A 1 327 ? -5.935 13.846 -5.912 1.00 96.31 327 VAL A CA 1
ATOM 2616 C C . VAL A 1 327 ? -7.035 14.328 -4.979 1.00 96.31 327 VAL A C 1
ATOM 2618 O O . VAL A 1 327 ? -7.058 15.508 -4.641 1.00 96.31 327 VAL A O 1
ATOM 2621 N N . LYS A 1 328 ? -7.902 13.424 -4.513 1.00 96.94 328 LYS A N 1
ATOM 2622 C CA . LYS A 1 328 ? -8.967 13.762 -3.557 1.00 96.94 328 LYS A CA 1
ATOM 2623 C C . LYS A 1 328 ? -8.386 14.301 -2.248 1.00 96.94 328 LYS A C 1
ATOM 2625 O O . LYS A 1 328 ? -8.864 15.302 -1.728 1.00 96.94 328 LYS A O 1
ATOM 2630 N N . ALA A 1 329 ? -7.294 13.707 -1.760 1.00 96.56 329 ALA A N 1
ATOM 2631 C CA . ALA A 1 329 ? -6.585 14.199 -0.582 1.00 96.56 329 ALA A CA 1
ATOM 2632 C C . ALA A 1 329 ? -6.018 15.615 -0.769 1.00 96.56 329 ALA A C 1
ATOM 2634 O O . ALA A 1 329 ? -5.997 16.391 0.186 1.00 96.56 329 ALA A O 1
ATOM 2635 N N . ALA A 1 330 ? -5.542 15.945 -1.976 1.00 95.75 330 ALA A N 1
ATOM 2636 C CA . ALA A 1 330 ? -5.060 17.279 -2.315 1.00 95.75 330 ALA A CA 1
ATOM 2637 C C . ALA A 1 330 ? -6.204 18.296 -2.391 1.00 95.75 330 ALA A C 1
ATOM 2639 O O . ALA A 1 330 ? -6.101 19.356 -1.789 1.00 95.75 330 ALA A O 1
ATOM 2640 N N . GLN A 1 331 ? -7.300 17.947 -3.071 1.00 95.62 331 GLN A N 1
ATOM 2641 C CA . GLN A 1 331 ? -8.495 18.791 -3.195 1.00 95.62 331 GLN A CA 1
ATOM 2642 C C . GLN A 1 331 ? -9.137 19.098 -1.839 1.00 95.62 331 GLN A C 1
ATOM 2644 O O . GLN A 1 331 ? -9.663 20.182 -1.642 1.00 95.62 331 GLN A O 1
ATOM 2649 N N . ALA A 1 332 ? -9.075 18.158 -0.896 1.00 95.75 332 ALA A N 1
ATOM 2650 C CA . ALA A 1 332 ? -9.611 18.359 0.445 1.00 95.75 332 ALA A CA 1
ATOM 2651 C C . ALA A 1 332 ? -8.796 19.353 1.293 1.00 95.75 332 ALA A C 1
ATOM 2653 O O . ALA A 1 332 ? -9.324 19.886 2.260 1.00 95.75 332 ALA A O 1
ATOM 2654 N N . ILE A 1 333 ? -7.511 19.578 0.977 1.00 95.00 333 ILE A N 1
ATOM 2655 C CA . ILE A 1 333 ? -6.581 20.336 1.834 1.00 95.00 333 ILE A CA 1
ATOM 2656 C C . ILE A 1 333 ? -6.004 21.593 1.173 1.00 95.00 333 ILE A C 1
ATOM 2658 O O . ILE A 1 333 ? -5.340 22.379 1.843 1.00 95.00 333 ILE A O 1
ATOM 2662 N N . ASP A 1 334 ? -6.224 21.803 -0.124 1.00 92.44 334 ASP A N 1
ATOM 2663 C CA . ASP A 1 334 ? -5.576 22.870 -0.898 1.00 92.44 334 ASP A CA 1
ATOM 2664 C C . ASP A 1 334 ? -5.853 24.284 -0.361 1.00 92.44 334 ASP A C 1
ATOM 2666 O O . ASP A 1 334 ? -4.943 25.117 -0.330 1.00 92.44 334 ASP A O 1
ATOM 2670 N N . ALA A 1 335 ? -7.059 24.526 0.152 1.00 90.00 335 ALA A N 1
ATOM 2671 C CA . ALA A 1 335 ? -7.451 25.793 0.755 1.00 90.00 335 ALA A CA 1
ATOM 2672 C C . ALA A 1 335 ? -6.664 26.126 2.035 1.00 90.00 335 ALA A C 1
ATOM 2674 O O . ALA A 1 335 ? -6.398 27.302 2.285 1.00 90.00 335 ALA A O 1
ATOM 2675 N N . VAL A 1 336 ? -6.259 25.113 2.815 1.00 93.69 336 VAL A N 1
ATOM 2676 C CA . VAL A 1 336 ? -5.716 25.297 4.178 1.00 93.69 336 VAL A CA 1
ATOM 2677 C C . VAL A 1 336 ? -4.229 24.950 4.318 1.00 93.69 336 VAL A C 1
ATOM 2679 O O . VAL A 1 336 ? -3.531 25.567 5.121 1.00 93.69 336 VAL A O 1
ATOM 2682 N N . ASP A 1 337 ? -3.721 23.981 3.546 1.00 94.44 337 ASP A N 1
ATOM 2683 C CA . ASP A 1 337 ? -2.301 23.602 3.495 1.00 94.44 337 ASP A CA 1
ATOM 2684 C C . ASP A 1 337 ? -1.887 23.255 2.056 1.00 94.44 337 ASP A C 1
ATOM 2686 O O . ASP A 1 337 ? -1.821 22.088 1.642 1.00 94.44 337 ASP A O 1
ATOM 2690 N N . MET A 1 338 ? -1.546 24.293 1.289 1.00 93.44 338 MET A N 1
ATOM 2691 C CA . MET A 1 338 ? -1.138 24.133 -0.110 1.00 93.44 338 MET A CA 1
ATOM 2692 C C . MET A 1 338 ? 0.136 23.291 -0.261 1.00 93.44 338 MET A C 1
ATOM 2694 O O . MET A 1 338 ? 0.296 22.556 -1.236 1.00 93.44 338 MET A O 1
ATOM 2698 N N . VAL A 1 339 ? 1.049 23.344 0.713 1.00 93.81 339 VAL A N 1
ATOM 2699 C CA . VAL A 1 339 ? 2.284 22.548 0.679 1.00 93.81 339 VAL A CA 1
ATOM 2700 C C . VAL A 1 339 ? 1.956 21.055 0.686 1.00 93.81 339 VAL A C 1
ATOM 2702 O O . VAL A 1 339 ? 2.564 20.285 -0.065 1.00 93.81 339 VAL A O 1
ATOM 2705 N N . ARG A 1 340 ? 0.989 20.624 1.507 1.00 93.38 340 ARG A N 1
ATOM 2706 C CA . ARG A 1 340 ? 0.497 19.238 1.487 1.00 93.38 340 ARG A CA 1
ATOM 2707 C C . ARG A 1 340 ? -0.224 18.916 0.184 1.00 93.38 340 ARG A C 1
ATOM 2709 O O . ARG A 1 340 ? 0.077 17.875 -0.401 1.00 93.38 340 ARG A O 1
ATOM 2716 N N . ALA A 1 341 ? -1.092 19.803 -0.301 1.00 94.19 341 ALA A N 1
ATOM 2717 C CA . ALA A 1 341 ? -1.811 19.593 -1.557 1.00 94.19 341 ALA A CA 1
ATOM 2718 C C . ALA A 1 341 ? -0.858 19.380 -2.746 1.00 94.19 341 ALA A C 1
ATOM 2720 O O . ALA A 1 341 ? -0.988 18.390 -3.465 1.00 94.19 341 ALA A O 1
ATOM 2721 N N . ILE A 1 342 ? 0.173 20.218 -2.896 1.00 93.00 342 ILE A N 1
ATOM 2722 C CA . ILE A 1 342 ? 1.214 20.074 -3.929 1.00 93.00 342 ILE A CA 1
ATOM 2723 C C . ILE A 1 342 ? 1.918 18.715 -3.816 1.00 93.00 342 ILE A C 1
ATOM 2725 O O . ILE A 1 342 ? 2.065 17.998 -4.810 1.00 93.00 342 ILE A O 1
ATOM 2729 N N . LYS A 1 343 ? 2.317 18.315 -2.599 1.00 92.50 343 LYS A N 1
ATOM 2730 C CA . LYS A 1 343 ? 2.972 17.018 -2.358 1.00 92.50 343 LYS A CA 1
ATOM 2731 C C . LYS A 1 343 ? 2.062 15.839 -2.716 1.00 92.50 343 LYS A C 1
ATOM 2733 O O . LYS A 1 343 ? 2.546 14.839 -3.248 1.00 92.50 343 LYS A O 1
ATOM 2738 N N . TYR A 1 344 ? 0.764 15.934 -2.439 1.00 94.62 344 TYR A N 1
ATOM 2739 C CA . TYR A 1 344 ? -0.211 14.900 -2.787 1.00 94.62 344 TYR A CA 1
ATOM 2740 C C . TYR A 1 344 ? -0.483 14.842 -4.292 1.00 94.62 344 TYR A C 1
ATOM 2742 O O . TYR A 1 344 ? -0.440 13.750 -4.856 1.00 94.62 344 TYR A O 1
ATOM 2750 N N . LEU A 1 345 ? -0.620 15.981 -4.977 1.00 94.88 345 LEU A N 1
ATOM 2751 C CA . LEU A 1 345 ? -0.712 16.015 -6.443 1.00 94.88 345 LEU A CA 1
ATOM 2752 C C . LEU A 1 345 ? 0.533 15.404 -7.098 1.00 94.88 345 LEU A C 1
ATOM 2754 O O . LEU A 1 345 ? 0.415 14.593 -8.016 1.00 94.88 345 LEU A O 1
ATOM 2758 N N . SER A 1 346 ? 1.729 15.709 -6.582 1.00 93.56 346 SER A N 1
ATOM 2759 C CA . SER A 1 346 ? 2.970 15.089 -7.057 1.00 93.56 346 SER A CA 1
ATOM 2760 C C . SER A 1 346 ? 2.956 13.567 -6.911 1.00 93.56 346 SER A C 1
ATOM 2762 O O . SER A 1 346 ? 3.308 12.834 -7.841 1.00 93.56 346 SER A O 1
ATOM 2764 N N . LYS A 1 347 ? 2.529 13.064 -5.744 1.00 92.69 347 LYS A N 1
ATOM 2765 C CA . LYS A 1 347 ? 2.373 11.624 -5.500 1.00 92.69 347 LYS A CA 1
ATOM 2766 C C . LYS A 1 347 ? 1.361 10.999 -6.452 1.00 92.69 347 LYS A C 1
ATOM 2768 O O . LYS A 1 347 ? 1.679 9.966 -7.031 1.00 92.69 347 LYS A O 1
ATOM 2773 N N . SER A 1 348 ? 0.213 11.639 -6.672 1.00 95.38 348 SER A N 1
ATOM 2774 C CA . SER A 1 348 ? -0.797 11.149 -7.610 1.00 95.38 348 SER A CA 1
ATOM 2775 C C . SER A 1 348 ? -0.220 10.919 -9.007 1.00 95.38 348 SER A C 1
ATOM 2777 O O . SER A 1 348 ? -0.326 9.815 -9.532 1.00 95.38 348 SER A O 1
ATOM 2779 N N . VAL A 1 349 ? 0.483 11.907 -9.575 1.00 95.62 349 VAL A N 1
ATOM 2780 C CA . VAL A 1 349 ? 1.088 11.775 -10.913 1.00 95.62 349 VAL A CA 1
ATOM 2781 C C . VAL A 1 349 ? 2.113 10.639 -10.958 1.00 95.62 349 VAL A C 1
ATOM 2783 O O . VAL A 1 349 ? 2.184 9.914 -11.948 1.00 95.62 349 VAL A O 1
ATOM 2786 N N . ARG A 1 350 ? 2.915 10.456 -9.901 1.00 92.81 350 ARG A N 1
ATOM 2787 C CA . ARG A 1 350 ? 3.868 9.333 -9.828 1.00 92.81 350 ARG A CA 1
ATOM 2788 C C . ARG A 1 350 ? 3.158 7.980 -9.806 1.00 92.81 350 ARG A C 1
ATOM 2790 O O . ARG A 1 350 ? 3.573 7.080 -10.526 1.00 92.81 350 ARG A O 1
ATOM 2797 N N . HIS A 1 351 ? 2.072 7.847 -9.050 1.00 93.31 351 HIS A N 1
ATOM 2798 C CA . HIS A 1 351 ? 1.284 6.613 -9.031 1.00 93.31 351 HIS A CA 1
ATOM 2799 C C . HIS A 1 351 ? 0.548 6.376 -10.358 1.00 93.31 351 HIS A C 1
ATOM 2801 O O . HIS A 1 351 ? 0.589 5.265 -10.872 1.00 93.31 351 HIS A O 1
ATOM 2807 N N . ALA A 1 352 ? 0.008 7.417 -10.995 1.00 94.25 352 ALA A N 1
ATOM 2808 C CA . ALA A 1 352 ? -0.549 7.334 -12.346 1.00 94.25 352 ALA A CA 1
ATOM 2809 C C . ALA A 1 352 ? 0.488 6.849 -13.376 1.00 94.25 352 ALA A C 1
ATOM 2811 O O . ALA A 1 352 ? 0.182 6.022 -14.230 1.00 94.25 352 ALA A O 1
ATOM 2812 N N . ALA A 1 353 ? 1.738 7.314 -13.274 1.00 92.81 353 ALA A N 1
ATOM 2813 C CA . ALA A 1 353 ? 2.829 6.836 -14.119 1.00 92.81 353 ALA A CA 1
ATOM 2814 C C . ALA A 1 353 ? 3.182 5.361 -13.845 1.00 92.81 353 ALA A C 1
ATOM 2816 O O . ALA A 1 353 ? 3.530 4.640 -14.774 1.00 92.81 353 ALA A O 1
ATOM 2817 N N . HIS A 1 354 ? 3.057 4.883 -12.602 1.00 90.62 354 HIS A N 1
ATOM 2818 C CA . HIS A 1 354 ? 3.220 3.461 -12.270 1.00 90.62 354 HIS A CA 1
ATOM 2819 C C . HIS A 1 354 ? 2.077 2.574 -12.776 1.00 90.62 354 HIS A C 1
ATOM 2821 O O . HIS A 1 354 ? 2.285 1.378 -12.945 1.00 90.62 354 HIS A O 1
ATOM 2827 N N . ALA A 1 355 ? 0.903 3.145 -13.047 1.00 91.00 355 ALA A N 1
ATOM 2828 C CA . ALA A 1 355 ? -0.269 2.419 -13.527 1.00 91.00 355 ALA A CA 1
ATOM 2829 C C . ALA A 1 355 ? -0.233 2.073 -15.031 1.00 91.00 355 ALA A C 1
ATOM 2831 O O . ALA A 1 355 ? -1.163 1.452 -15.543 1.00 91.00 355 ALA A O 1
ATOM 2832 N N . THR A 1 356 ? 0.805 2.501 -15.750 1.00 91.25 356 THR A N 1
ATOM 2833 C CA . THR A 1 356 ? 1.012 2.230 -17.179 1.00 91.25 356 THR A CA 1
ATOM 2834 C C . THR A 1 356 ? 2.437 1.765 -17.418 1.00 91.25 356 THR A C 1
ATOM 2836 O O . THR A 1 356 ? 3.346 2.298 -16.791 1.00 91.25 356 THR A O 1
ATOM 2839 N N . ASP A 1 357 ? 2.665 0.844 -18.347 1.00 87.94 357 ASP A N 1
ATOM 2840 C CA . ASP A 1 357 ? 4.014 0.425 -18.756 1.00 87.94 357 ASP A CA 1
ATOM 2841 C C . ASP A 1 357 ? 4.546 1.211 -19.968 1.00 87.94 357 ASP A C 1
ATOM 2843 O O . ASP A 1 357 ? 5.710 1.085 -20.326 1.00 87.94 357 ASP A O 1
ATOM 2847 N N . ASP A 1 358 ? 3.734 2.095 -20.560 1.00 93.25 358 ASP A N 1
ATOM 2848 C CA . ASP A 1 358 ? 4.132 2.915 -21.710 1.00 93.25 358 ASP A CA 1
ATOM 2849 C C . ASP A 1 358 ? 4.993 4.119 -21.280 1.00 93.25 358 ASP A C 1
ATOM 2851 O O . ASP A 1 358 ? 4.518 5.085 -20.663 1.00 93.25 358 ASP A O 1
ATOM 2855 N N . TRP A 1 359 ? 6.270 4.098 -21.669 1.00 93.81 359 TRP A N 1
ATOM 2856 C CA . TRP A 1 359 ? 7.232 5.159 -21.376 1.00 93.81 359 TRP A CA 1
ATOM 2857 C C . TRP A 1 359 ? 6.903 6.513 -22.017 1.00 93.81 359 TRP A C 1
ATOM 2859 O O . TRP A 1 359 ? 7.191 7.556 -21.420 1.00 93.81 359 TRP A O 1
ATOM 2869 N N . LYS A 1 360 ? 6.241 6.549 -23.180 1.00 95.81 360 LYS A N 1
ATOM 2870 C CA . LYS A 1 360 ? 5.795 7.804 -23.813 1.00 95.81 360 LYS A CA 1
ATOM 2871 C C . LYS A 1 360 ? 4.691 8.454 -22.988 1.00 95.81 360 LYS A C 1
ATOM 2873 O O . LYS A 1 360 ? 4.723 9.673 -22.790 1.00 95.81 360 LYS A O 1
ATOM 2878 N N . ILE A 1 361 ? 3.758 7.658 -22.461 1.00 95.88 361 ILE A N 1
ATOM 2879 C CA . ILE A 1 361 ? 2.719 8.152 -21.546 1.00 95.88 361 ILE A CA 1
ATOM 2880 C C . ILE A 1 361 ? 3.360 8.661 -20.250 1.00 95.88 361 ILE A C 1
ATOM 2882 O O . ILE A 1 361 ? 3.078 9.790 -19.844 1.00 95.88 361 ILE A O 1
ATOM 2886 N N . ARG A 1 362 ? 4.278 7.899 -19.638 1.00 95.88 362 ARG A N 1
ATOM 2887 C CA . ARG A 1 362 ? 5.007 8.317 -18.420 1.00 95.88 362 ARG A CA 1
ATOM 2888 C C . ARG A 1 362 ? 5.738 9.644 -18.610 1.00 95.88 362 ARG A C 1
ATOM 2890 O O . ARG A 1 362 ? 5.587 10.562 -17.800 1.00 95.88 362 ARG A O 1
ATOM 2897 N N . LYS A 1 363 ? 6.468 9.783 -19.721 1.00 96.31 363 LYS A N 1
ATOM 2898 C CA . LYS A 1 363 ? 7.136 11.029 -20.116 1.00 96.31 363 LYS A CA 1
ATOM 2899 C C . LYS A 1 363 ? 6.143 12.186 -20.216 1.00 96.31 363 LYS A C 1
ATOM 2901 O O . LYS A 1 363 ? 6.389 13.254 -19.657 1.00 96.31 363 LYS A O 1
ATOM 2906 N N . HIS A 1 364 ? 5.017 11.987 -20.901 1.00 97.00 364 HIS A N 1
ATOM 2907 C CA . HIS A 1 364 ? 4.002 13.027 -21.067 1.00 97.00 364 HIS A CA 1
ATOM 2908 C C . HIS A 1 364 ? 3.366 13.455 -19.736 1.00 97.00 364 HIS A C 1
ATOM 2910 O O . HIS A 1 364 ? 3.207 14.656 -19.499 1.00 97.00 364 HIS A O 1
ATOM 2916 N N . LEU A 1 365 ? 3.048 12.499 -18.856 1.00 95.88 365 LEU A N 1
ATOM 2917 C CA . LEU A 1 365 ? 2.494 12.766 -17.526 1.00 95.88 365 LEU A CA 1
ATOM 2918 C C . LEU A 1 365 ? 3.439 13.642 -16.700 1.00 95.88 365 LEU A C 1
ATOM 2920 O O . LEU A 1 365 ? 3.034 14.687 -16.191 1.00 95.88 365 LEU A O 1
ATOM 2924 N N . HIS A 1 366 ? 4.713 13.258 -16.609 1.00 96.31 366 HIS A N 1
ATOM 2925 C CA . HIS A 1 366 ? 5.694 14.005 -15.828 1.00 96.31 366 HIS A CA 1
ATOM 2926 C C . HIS A 1 366 ? 6.012 15.374 -16.423 1.00 96.31 366 HIS A C 1
ATOM 2928 O O . HIS A 1 366 ? 6.080 16.350 -15.673 1.00 96.31 366 HIS A O 1
ATOM 2934 N N . ARG A 1 367 ? 6.101 15.474 -17.755 1.00 95.69 367 ARG A N 1
ATOM 2935 C CA . ARG A 1 367 ? 6.270 16.755 -18.447 1.00 95.69 367 ARG A CA 1
ATOM 2936 C C . ARG A 1 367 ? 5.137 17.730 -18.143 1.00 95.69 367 ARG A C 1
ATOM 2938 O O . ARG A 1 367 ? 5.371 18.892 -17.818 1.00 95.69 367 ARG A O 1
ATOM 2945 N N . THR A 1 368 ? 3.903 17.251 -18.254 1.00 95.12 368 THR A N 1
ATOM 2946 C CA . THR A 1 368 ? 2.709 18.061 -17.993 1.00 95.12 368 THR A CA 1
ATOM 2947 C C . THR A 1 368 ? 2.628 18.462 -16.523 1.00 95.12 368 THR A C 1
ATOM 2949 O O . THR A 1 368 ? 2.283 19.606 -16.225 1.00 95.12 368 THR A O 1
ATOM 2952 N N . ALA A 1 369 ? 3.002 17.569 -15.604 1.00 93.75 369 ALA A N 1
ATOM 2953 C CA . ALA A 1 369 ? 2.997 17.857 -14.176 1.00 93.75 369 ALA A CA 1
ATOM 2954 C C . ALA A 1 369 ? 3.956 18.992 -13.806 1.00 93.75 369 ALA A C 1
ATOM 2956 O O . ALA A 1 369 ? 3.511 19.989 -13.240 1.00 93.75 369 ALA A O 1
ATOM 2957 N N . TRP A 1 370 ? 5.244 18.906 -14.161 1.00 91.69 370 TRP A N 1
ATOM 2958 C CA . TRP A 1 370 ? 6.179 19.974 -13.788 1.00 91.69 370 TRP A CA 1
ATOM 2959 C C . TRP A 1 370 ? 5.842 21.303 -14.474 1.00 91.69 370 TRP A C 1
ATOM 2961 O O . TRP A 1 370 ? 5.955 22.344 -13.837 1.00 91.69 370 TRP A O 1
ATOM 2971 N N . ALA A 1 371 ? 5.349 21.283 -15.719 1.00 91.75 371 ALA A N 1
ATOM 2972 C CA . ALA A 1 371 ? 4.889 22.492 -16.406 1.00 91.75 371 ALA A CA 1
ATOM 2973 C C . ALA A 1 371 ? 3.641 23.116 -15.754 1.00 91.75 371 ALA A C 1
ATOM 2975 O O . ALA A 1 371 ? 3.435 24.324 -15.851 1.00 91.75 371 ALA A O 1
ATOM 2976 N N . THR A 1 372 ? 2.802 22.304 -15.104 1.00 89.81 372 THR A N 1
ATOM 2977 C CA . THR A 1 372 ? 1.641 22.779 -14.339 1.00 89.81 372 THR A CA 1
ATOM 2978 C C . THR A 1 372 ? 2.086 23.432 -13.036 1.00 89.81 372 THR A C 1
ATOM 2980 O O . THR A 1 372 ? 1.651 24.541 -12.740 1.00 89.81 372 THR A O 1
ATOM 2983 N N . PHE A 1 373 ? 3.003 22.799 -12.298 1.00 88.75 373 PHE A N 1
ATOM 2984 C CA . PHE A 1 373 ? 3.563 23.376 -11.072 1.00 88.75 373 PHE A CA 1
ATOM 2985 C C . PHE A 1 373 ? 4.342 24.676 -11.332 1.00 88.75 373 PHE A C 1
ATOM 2987 O O . PHE A 1 373 ? 4.285 25.585 -10.514 1.00 88.75 373 PHE A O 1
ATOM 2994 N N . ASP A 1 374 ? 4.995 24.816 -12.490 1.00 84.81 374 ASP A N 1
ATOM 2995 C CA . ASP A 1 374 ? 5.731 26.035 -12.870 1.00 84.81 374 ASP A CA 1
ATOM 2996 C C . ASP A 1 374 ? 4.824 27.254 -13.123 1.00 84.81 374 ASP A C 1
ATOM 2998 O O . ASP A 1 374 ? 5.278 28.394 -13.122 1.00 84.81 374 ASP A O 1
ATOM 3002 N N . ARG A 1 375 ? 3.527 27.021 -13.358 1.00 85.94 375 ARG A N 1
ATOM 3003 C CA . ARG A 1 375 ? 2.519 28.072 -13.582 1.00 85.94 375 ARG A CA 1
ATOM 3004 C C . ARG A 1 375 ? 1.749 28.439 -12.316 1.00 85.94 375 ARG A C 1
ATOM 3006 O O . ARG A 1 375 ? 0.800 29.216 -12.396 1.00 85.94 375 ARG A O 1
ATOM 3013 N N . PHE A 1 376 ? 2.097 27.838 -11.185 1.00 83.69 376 PHE A N 1
ATOM 3014 C CA . PHE A 1 376 ? 1.380 28.023 -9.936 1.00 83.69 376 PHE A CA 1
ATOM 3015 C C . PHE A 1 376 ? 1.726 29.385 -9.317 1.00 83.69 376 PHE A C 1
ATOM 3017 O O . PHE A 1 376 ? 2.898 29.707 -9.139 1.00 83.69 376 PHE A O 1
ATOM 3024 N N . ASP A 1 377 ? 0.711 30.189 -8.998 1.00 84.50 377 ASP A N 1
ATOM 3025 C CA . ASP A 1 377 ? 0.890 31.511 -8.387 1.00 84.50 377 ASP A CA 1
ATOM 3026 C C . ASP A 1 377 ? 1.027 31.381 -6.862 1.00 84.50 377 ASP A C 1
ATOM 3028 O O . ASP A 1 377 ? 0.035 31.322 -6.133 1.00 84.50 377 ASP A O 1
ATOM 3032 N N . SER A 1 378 ? 2.272 31.311 -6.377 1.00 85.12 378 SER A N 1
ATOM 3033 C CA . SER A 1 378 ? 2.590 31.199 -4.946 1.00 85.12 378 SER A CA 1
ATOM 3034 C C . SER A 1 378 ? 2.062 32.383 -4.132 1.00 85.12 378 SER A C 1
ATOM 3036 O O . SER A 1 378 ? 1.631 32.199 -2.993 1.00 85.12 378 SER A O 1
ATOM 3038 N N . THR A 1 379 ? 2.061 33.584 -4.717 1.00 83.88 379 THR A N 1
ATOM 3039 C CA . THR A 1 379 ? 1.644 34.816 -4.039 1.00 83.88 379 THR A CA 1
ATOM 3040 C C . THR A 1 379 ? 0.130 34.848 -3.891 1.00 83.88 379 THR A C 1
ATOM 3042 O O . THR A 1 379 ? -0.366 34.968 -2.773 1.00 83.88 379 THR A O 1
ATOM 3045 N N . GLY A 1 380 ? -0.605 34.644 -4.988 1.00 82.69 380 GLY A N 1
ATOM 3046 C CA . GLY A 1 380 ? -2.069 34.634 -4.963 1.00 82.69 380 GLY A CA 1
ATOM 3047 C C . GLY A 1 380 ? -2.653 33.547 -4.054 1.00 82.69 380 GLY A C 1
ATOM 3048 O O . GLY A 1 380 ? -3.699 33.747 -3.442 1.00 82.69 380 GLY A O 1
ATOM 3049 N N . VAL A 1 381 ? -1.966 32.410 -3.908 1.00 82.25 381 VAL A N 1
ATOM 3050 C CA . VAL A 1 381 ? -2.400 31.333 -3.005 1.00 82.25 381 VAL A CA 1
ATOM 3051 C C . VAL A 1 381 ? -2.109 31.639 -1.536 1.00 82.25 381 VAL A C 1
ATOM 3053 O O . VAL A 1 381 ? -2.939 31.329 -0.681 1.00 82.25 381 VAL A O 1
ATOM 3056 N N . ALA A 1 382 ? -0.964 32.249 -1.226 1.00 84.44 382 ALA A N 1
ATOM 3057 C CA . ALA A 1 382 ? -0.616 32.620 0.147 1.00 84.44 382 ALA A CA 1
ATOM 3058 C C . ALA A 1 382 ? -1.459 33.787 0.691 1.00 84.44 382 ALA A C 1
ATOM 3060 O O . ALA A 1 382 ? -1.573 33.946 1.902 1.00 84.44 382 ALA A O 1
ATOM 3061 N N . GLU A 1 383 ? -2.057 34.601 -0.186 1.00 85.62 383 GLU A N 1
ATOM 3062 C CA . GLU A 1 383 ? -2.982 35.676 0.196 1.00 85.62 383 GLU A CA 1
ATOM 3063 C C . GLU A 1 383 ? -4.350 35.164 0.688 1.00 85.62 383 GLU A C 1
ATOM 3065 O O . GLU A 1 383 ? -5.122 35.943 1.253 1.00 85.62 383 GLU A O 1
ATOM 3070 N N . ASN A 1 384 ? -4.663 33.872 0.515 1.00 83.56 384 ASN A N 1
ATOM 3071 C CA . ASN A 1 384 ? -5.876 33.275 1.071 1.00 83.56 384 ASN A CA 1
ATOM 3072 C C . ASN A 1 384 ? -5.825 33.302 2.618 1.00 83.56 384 ASN A C 1
ATOM 3074 O O . ASN A 1 384 ? -4.928 32.689 3.195 1.00 83.56 384 ASN A O 1
ATOM 3078 N N . PRO A 1 385 ? -6.796 33.936 3.310 1.00 81.50 385 PRO A N 1
ATOM 3079 C CA . PRO A 1 385 ? -6.833 33.992 4.774 1.00 81.50 385 PRO A CA 1
ATOM 3080 C C . PRO A 1 385 ? -6.880 32.630 5.479 1.00 81.50 385 PRO A C 1
ATOM 3082 O O . PRO A 1 385 ? -6.517 32.543 6.650 1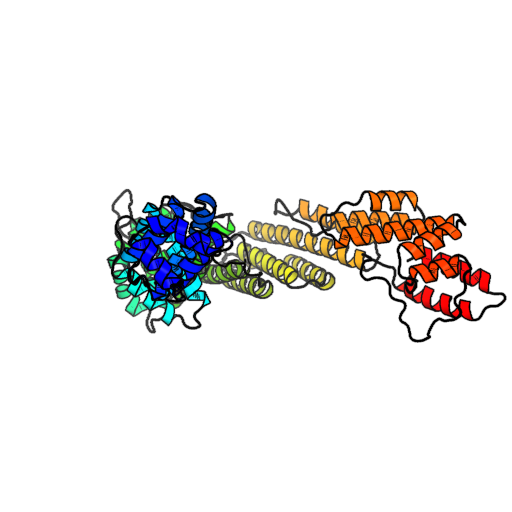.00 81.50 385 PRO A O 1
ATOM 3085 N N . GLU A 1 386 ? -7.353 31.586 4.795 1.00 84.12 386 GLU A N 1
ATOM 3086 C CA . GLU A 1 386 ? -7.427 30.217 5.321 1.00 84.12 386 GLU A CA 1
ATOM 3087 C C . GLU A 1 386 ? -6.092 29.462 5.197 1.00 84.12 386 GLU A C 1
ATOM 3089 O O . GLU A 1 386 ? -5.911 28.418 5.824 1.00 84.12 386 GLU A O 1
ATOM 3094 N N . GLN A 1 387 ? -5.139 29.991 4.423 1.00 87.75 387 GLN A N 1
ATOM 3095 C CA . GLN A 1 387 ? -3.852 29.355 4.177 1.00 87.75 387 GLN A CA 1
ATOM 3096 C C . GLN A 1 387 ? -2.928 29.490 5.391 1.00 87.75 387 GLN A C 1
ATOM 3098 O O . GLN A 1 387 ? -2.623 30.593 5.845 1.00 87.75 387 GLN A O 1
ATOM 3103 N N . SER A 1 388 ? -2.397 28.365 5.881 1.00 85.12 388 SER A N 1
ATOM 3104 C CA . SER A 1 388 ? -1.446 28.369 7.001 1.00 85.12 388 SER A CA 1
ATOM 3105 C C . SER A 1 388 ? 0.026 28.451 6.569 1.00 85.12 388 SER A C 1
ATOM 3107 O O . SER A 1 388 ? 0.913 28.419 7.422 1.00 85.12 388 SER A O 1
ATOM 3109 N N . ARG A 1 389 ? 0.301 28.454 5.259 1.00 90.62 389 ARG A N 1
ATOM 3110 C CA . ARG A 1 389 ? 1.646 28.360 4.668 1.00 90.62 389 ARG A CA 1
ATOM 3111 C C . ARG A 1 389 ? 2.120 29.687 4.094 1.00 90.62 389 ARG A C 1
ATOM 3113 O O . ARG A 1 389 ? 1.384 30.371 3.390 1.00 90.62 389 ARG A O 1
ATOM 3120 N N . SER A 1 390 ? 3.380 30.013 4.355 1.00 91.12 390 SER A N 1
ATOM 3121 C CA . SER A 1 390 ? 4.051 31.169 3.761 1.00 91.12 390 SER A CA 1
ATOM 3122 C C . SER A 1 390 ? 4.334 30.968 2.267 1.00 91.12 390 SER A C 1
ATOM 3124 O O . SER A 1 390 ? 4.460 29.838 1.788 1.00 91.12 390 SER A O 1
ATOM 3126 N N . VAL A 1 391 ? 4.495 32.078 1.535 1.00 91.69 391 VAL A N 1
ATOM 3127 C CA . VAL A 1 391 ? 4.907 32.074 0.117 1.00 91.69 391 VAL A CA 1
ATOM 3128 C C . VAL A 1 391 ? 6.180 31.242 -0.079 1.00 91.69 391 VAL A C 1
ATOM 3130 O O . VAL A 1 391 ? 6.227 30.403 -0.971 1.00 91.69 391 VAL A O 1
ATOM 3133 N N . GLU A 1 392 ? 7.176 31.407 0.797 1.00 92.62 392 GLU A N 1
ATOM 3134 C CA . GLU A 1 392 ? 8.462 30.698 0.727 1.00 92.62 392 GLU A CA 1
ATOM 3135 C C . GLU A 1 392 ? 8.309 29.173 0.889 1.00 92.62 392 GLU A C 1
ATOM 3137 O O . GLU A 1 392 ? 8.916 28.400 0.142 1.00 92.62 392 GLU A O 1
ATOM 3142 N N . GLU A 1 393 ? 7.465 28.712 1.821 1.00 92.88 393 GLU A N 1
ATOM 3143 C CA . GLU A 1 393 ? 7.172 27.280 1.980 1.00 92.88 393 GLU A CA 1
ATOM 3144 C C . GLU A 1 393 ? 6.496 26.699 0.728 1.00 92.88 393 GLU A C 1
ATOM 3146 O O . GLU A 1 393 ? 6.824 25.585 0.305 1.00 92.88 393 GLU A O 1
ATOM 3151 N N . ILE A 1 394 ? 5.566 27.448 0.126 1.00 92.12 394 ILE A N 1
ATOM 3152 C CA . ILE A 1 394 ? 4.857 27.048 -1.096 1.00 92.12 394 ILE A CA 1
ATOM 3153 C C . ILE A 1 394 ? 5.830 26.991 -2.279 1.00 92.12 394 ILE A C 1
ATOM 3155 O O . ILE A 1 394 ? 5.869 25.983 -2.983 1.00 92.12 394 ILE A O 1
ATOM 3159 N N . GLU A 1 395 ? 6.667 28.012 -2.468 1.00 92.19 395 GLU A N 1
ATOM 3160 C CA . GLU A 1 395 ? 7.697 28.047 -3.515 1.00 92.19 395 GLU A CA 1
ATOM 3161 C C . GLU A 1 395 ? 8.692 26.896 -3.376 1.00 92.19 395 GLU A C 1
ATOM 3163 O O . GLU A 1 395 ? 9.006 26.222 -4.359 1.00 92.19 395 GLU A O 1
ATOM 3168 N N . THR A 1 396 ? 9.117 26.597 -2.148 1.00 91.75 396 THR A N 1
ATOM 3169 C CA . THR A 1 396 ? 9.984 25.450 -1.858 1.00 91.75 396 THR A CA 1
ATOM 3170 C C . THR A 1 396 ? 9.307 24.130 -2.241 1.00 91.75 396 THR A C 1
ATOM 3172 O O . THR A 1 396 ? 9.930 23.259 -2.856 1.00 91.75 396 THR A O 1
ATOM 3175 N N . ALA A 1 397 ? 8.018 23.967 -1.922 1.00 91.44 397 ALA A N 1
ATOM 3176 C CA . ALA A 1 397 ? 7.256 22.774 -2.284 1.00 91.44 397 ALA A CA 1
ATOM 3177 C C . ALA A 1 397 ? 7.079 22.626 -3.806 1.00 91.44 397 ALA A C 1
ATOM 3179 O O . ALA A 1 397 ? 7.208 21.511 -4.323 1.00 91.44 397 ALA A O 1
ATOM 3180 N N . ILE A 1 398 ? 6.828 23.731 -4.520 1.00 91.31 398 ILE A N 1
ATOM 3181 C CA . ILE A 1 398 ? 6.747 23.781 -5.988 1.00 91.31 398 ILE A CA 1
ATOM 3182 C C . ILE A 1 398 ? 8.090 23.388 -6.599 1.00 91.31 398 ILE A C 1
ATOM 3184 O O . ILE A 1 398 ? 8.132 22.470 -7.417 1.00 91.31 398 ILE A O 1
ATOM 3188 N N . ALA A 1 399 ? 9.182 24.034 -6.183 1.00 90.00 399 ALA A N 1
ATOM 3189 C CA . ALA A 1 399 ? 10.520 23.786 -6.710 1.00 90.00 399 ALA A CA 1
ATOM 3190 C C . ALA A 1 399 ? 10.935 22.322 -6.512 1.00 90.00 399 ALA A C 1
ATOM 3192 O O . ALA A 1 399 ? 11.323 21.650 -7.467 1.00 90.00 399 ALA A O 1
ATOM 3193 N N . GLY A 1 400 ? 10.753 21.788 -5.301 1.00 88.88 400 GLY A N 1
ATOM 3194 C CA . GLY A 1 400 ? 11.061 20.390 -5.013 1.00 88.88 400 GLY A CA 1
ATOM 3195 C C . GLY A 1 400 ? 10.230 19.405 -5.840 1.00 88.88 400 GLY A C 1
ATOM 3196 O O . GLY A 1 400 ? 10.757 18.432 -6.380 1.00 88.88 400 GLY A O 1
ATOM 3197 N N . THR A 1 401 ? 8.933 19.676 -5.990 1.00 90.56 401 THR A N 1
ATOM 3198 C CA . THR A 1 401 ? 8.020 18.856 -6.800 1.00 90.56 401 THR A CA 1
ATOM 3199 C C . THR A 1 401 ? 8.360 18.921 -8.291 1.00 90.56 401 THR A C 1
ATOM 3201 O O . THR A 1 401 ? 8.327 17.901 -8.986 1.00 90.56 401 THR A O 1
ATOM 3204 N N . ARG A 1 402 ? 8.738 20.104 -8.784 1.00 91.19 402 ARG A N 1
ATOM 3205 C CA . ARG A 1 402 ? 9.208 20.321 -10.153 1.00 91.19 402 ARG A CA 1
ATOM 3206 C C . ARG A 1 402 ? 10.449 19.477 -10.438 1.00 91.19 402 ARG A C 1
ATOM 3208 O O . ARG A 1 402 ? 10.424 18.730 -11.414 1.00 91.19 402 ARG A O 1
ATOM 3215 N N . SER A 1 403 ? 11.470 19.524 -9.578 1.00 89.94 403 SER A N 1
ATOM 3216 C CA . SER A 1 403 ? 12.697 18.729 -9.747 1.00 89.94 403 SER A CA 1
ATOM 3217 C C . SER A 1 403 ? 12.402 17.229 -9.821 1.00 89.94 403 SER A C 1
ATOM 3219 O O . SER A 1 403 ? 12.894 16.546 -10.717 1.00 89.94 403 SER A O 1
ATOM 3221 N N . VAL A 1 404 ? 11.518 16.714 -8.952 1.00 92.06 404 VAL A N 1
ATOM 3222 C CA . VAL A 1 404 ? 11.089 15.300 -8.980 1.00 92.06 404 VAL A CA 1
ATOM 3223 C C . VAL A 1 404 ? 10.476 14.924 -10.331 1.00 92.06 404 VAL A C 1
ATOM 3225 O O . VAL A 1 404 ? 10.808 13.884 -10.896 1.00 92.06 404 VAL A O 1
ATOM 3228 N N . HIS A 1 405 ? 9.579 15.745 -10.874 1.00 94.12 405 HIS A N 1
ATOM 3229 C CA . HIS A 1 405 ? 8.923 15.432 -12.144 1.00 94.12 405 HIS A CA 1
ATOM 3230 C C . HIS A 1 405 ? 9.825 15.653 -13.364 1.00 94.12 405 HIS A C 1
ATOM 3232 O O . HIS A 1 405 ? 9.719 14.894 -14.320 1.00 94.12 405 HIS A O 1
ATOM 3238 N N . GLN A 1 406 ? 10.748 16.615 -13.334 1.00 93.81 406 GLN A N 1
ATOM 3239 C CA . GLN A 1 406 ? 11.769 16.765 -14.378 1.00 93.81 406 GLN A CA 1
ATOM 3240 C C . GLN A 1 406 ? 12.711 15.559 -14.415 1.00 93.81 406 GLN A C 1
ATOM 3242 O O . GLN A 1 406 ? 12.988 15.026 -15.488 1.00 93.81 406 GLN A O 1
ATOM 3247 N N . CYS A 1 407 ? 13.142 15.092 -13.244 1.00 94.19 407 CYS A N 1
ATOM 3248 C CA . CYS A 1 407 ? 13.934 13.879 -13.079 1.00 94.19 407 CYS A CA 1
ATOM 3249 C C . CYS A 1 407 ? 13.231 12.665 -13.720 1.00 94.19 407 CYS A C 1
ATOM 3251 O O . CYS A 1 407 ? 13.800 12.011 -14.594 1.00 94.19 407 CYS A O 1
ATOM 3253 N N . ARG A 1 408 ? 11.951 12.433 -13.390 1.00 94.62 408 ARG A N 1
ATOM 3254 C CA . ARG A 1 408 ? 11.156 11.323 -13.952 1.00 94.62 408 ARG A CA 1
ATOM 3255 C C . ARG A 1 408 ? 10.800 11.482 -15.436 1.00 94.62 408 ARG A C 1
ATOM 3257 O O . ARG A 1 408 ? 10.690 10.488 -16.147 1.00 94.62 408 ARG A O 1
ATOM 3264 N N . GLU A 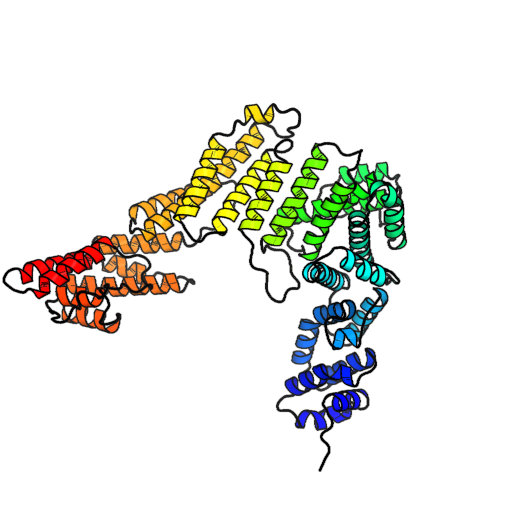1 409 ? 10.628 12.707 -15.934 1.00 96.12 409 GLU A N 1
ATOM 3265 C CA . GLU A 1 409 ? 10.481 12.955 -17.377 1.00 96.12 409 GLU A CA 1
ATOM 3266 C C . GLU A 1 409 ? 11.762 12.583 -18.134 1.00 96.12 409 GLU A C 1
ATOM 3268 O O . GLU A 1 409 ? 11.687 11.993 -19.214 1.00 96.12 409 GLU A O 1
ATOM 3273 N N . CYS A 1 410 ? 12.928 12.947 -17.593 1.00 96.00 410 CYS A N 1
ATOM 3274 C CA . CYS A 1 410 ? 14.217 12.657 -18.214 1.00 96.00 410 CYS A CA 1
ATOM 3275 C C . CYS A 1 410 ? 14.500 11.149 -18.206 1.00 96.00 410 CYS A C 1
ATOM 3277 O O . CYS A 1 410 ? 14.830 10.608 -19.255 1.00 96.00 410 CYS A O 1
ATOM 3279 N N . GLU A 1 411 ? 14.232 10.456 -17.095 1.00 95.88 411 GLU A N 1
ATOM 3280 C CA . GLU A 1 411 ? 14.264 8.986 -17.028 1.00 95.88 411 GLU A CA 1
ATOM 3281 C C . GLU A 1 411 ? 13.377 8.357 -18.115 1.00 95.88 411 GLU A C 1
ATOM 3283 O O . GLU A 1 411 ? 13.855 7.591 -18.947 1.00 95.88 411 GLU A O 1
ATOM 3288 N N . ALA A 1 412 ? 12.097 8.739 -18.183 1.00 96.38 412 ALA A N 1
ATOM 3289 C CA . ALA A 1 412 ? 11.192 8.219 -19.207 1.00 96.38 412 ALA A CA 1
ATOM 3290 C C . ALA A 1 412 ? 11.631 8.597 -20.635 1.00 96.38 412 ALA A C 1
ATOM 3292 O O . ALA A 1 412 ? 11.368 7.867 -21.586 1.00 96.38 412 ALA A O 1
ATOM 3293 N N . SER A 1 413 ? 12.311 9.733 -20.810 1.00 96.94 413 SER A N 1
ATOM 3294 C CA . SER A 1 413 ? 12.872 10.136 -22.102 1.00 96.94 413 SER A CA 1
ATOM 3295 C C . SER A 1 413 ? 14.039 9.261 -22.535 1.00 96.94 413 SER A C 1
ATOM 3297 O O . SER A 1 413 ? 14.131 8.994 -23.729 1.00 96.94 413 SER A O 1
ATOM 3299 N N . ALA A 1 414 ? 14.882 8.815 -21.601 1.00 96.38 414 ALA A N 1
ATOM 3300 C CA . ALA A 1 414 ? 15.963 7.879 -21.884 1.00 96.38 414 ALA A CA 1
ATOM 3301 C C . ALA A 1 414 ? 15.397 6.539 -22.374 1.00 96.38 414 ALA A C 1
ATOM 3303 O O . ALA A 1 414 ? 15.801 6.063 -23.428 1.00 96.38 414 ALA A O 1
ATOM 3304 N N . HIS A 1 415 ? 14.376 6.002 -21.699 1.00 94.38 415 HIS A N 1
ATOM 3305 C CA . HIS A 1 415 ? 13.685 4.778 -22.128 1.00 94.38 415 HIS A CA 1
ATOM 3306 C C . HIS A 1 415 ? 13.056 4.899 -23.524 1.00 94.38 415 HIS A C 1
ATOM 3308 O O . HIS A 1 415 ? 13.317 4.075 -24.395 1.00 94.38 415 HIS A O 1
ATOM 3314 N N . VAL A 1 416 ? 12.308 5.977 -23.793 1.00 94.06 416 VAL A N 1
ATOM 3315 C CA . VAL A 1 416 ? 11.725 6.214 -25.132 1.00 94.06 416 VAL A CA 1
ATOM 3316 C C . VAL A 1 416 ? 12.804 6.339 -26.214 1.00 94.06 416 VAL A C 1
ATOM 3318 O O . VAL A 1 416 ? 12.605 5.882 -27.338 1.00 94.06 416 VAL A O 1
ATOM 3321 N N . ALA A 1 417 ? 13.926 6.996 -25.909 1.00 92.81 417 ALA A N 1
ATOM 3322 C CA . ALA A 1 417 ? 15.031 7.148 -26.851 1.00 92.81 417 ALA A CA 1
ATOM 3323 C C . ALA A 1 417 ? 15.741 5.814 -27.113 1.00 92.81 417 ALA A C 1
ATOM 3325 O O . ALA A 1 417 ? 16.084 5.518 -28.255 1.00 92.81 417 ALA A O 1
ATOM 3326 N N . PHE A 1 418 ? 15.891 4.992 -26.077 1.00 90.69 418 PHE A N 1
ATOM 3327 C CA . PHE A 1 418 ? 16.473 3.662 -26.167 1.00 90.69 418 PHE A CA 1
ATOM 3328 C C . PHE A 1 418 ? 15.647 2.740 -27.076 1.00 90.69 418 PHE A C 1
ATOM 3330 O O . PHE A 1 418 ? 16.197 2.161 -28.011 1.00 90.69 418 PHE A O 1
ATOM 3337 N N . GLU A 1 419 ? 14.322 2.695 -26.890 1.00 85.81 419 GLU A N 1
ATOM 3338 C CA . GLU A 1 419 ? 13.397 1.956 -27.768 1.00 85.81 419 GLU A CA 1
ATOM 3339 C C . GLU A 1 419 ? 13.467 2.429 -29.230 1.00 85.81 419 GLU A C 1
ATOM 3341 O O . GLU A 1 419 ? 13.310 1.638 -30.159 1.00 85.81 419 GLU A O 1
ATOM 3346 N N . ALA A 1 420 ? 13.706 3.725 -29.447 1.00 85.38 420 ALA A N 1
ATOM 3347 C CA . ALA A 1 420 ? 13.823 4.320 -30.776 1.00 85.38 420 ALA A CA 1
ATOM 3348 C C . ALA A 1 420 ? 15.222 4.171 -31.409 1.00 85.38 420 ALA A C 1
ATOM 3350 O O . ALA A 1 420 ? 15.399 4.553 -32.566 1.00 85.38 420 ALA A O 1
ATOM 3351 N N . GLY A 1 421 ? 16.217 3.654 -30.678 1.00 83.50 421 GLY A N 1
ATOM 3352 C CA . GLY A 1 421 ? 17.608 3.571 -31.135 1.00 83.50 421 GLY A CA 1
ATOM 3353 C C . GLY A 1 421 ? 18.353 4.915 -31.180 1.00 83.50 421 GLY A C 1
ATOM 3354 O O . GLY A 1 421 ? 19.397 5.012 -31.824 1.00 83.50 421 GLY A O 1
ATOM 3355 N N . ASP A 1 422 ? 17.842 5.952 -30.509 1.00 89.50 422 ASP A N 1
ATOM 3356 C CA . ASP A 1 422 ? 18.478 7.271 -30.392 1.00 89.50 422 ASP A CA 1
ATOM 3357 C C . ASP A 1 422 ? 19.376 7.333 -29.146 1.00 89.50 422 ASP A C 1
ATOM 3359 O O . ASP A 1 422 ? 19.048 7.921 -28.111 1.00 89.50 422 ASP A O 1
ATOM 3363 N N . TYR A 1 423 ? 20.531 6.679 -29.238 1.00 90.44 423 TYR A N 1
ATOM 3364 C CA . TYR A 1 423 ? 21.434 6.495 -28.103 1.00 90.44 423 TYR A CA 1
ATOM 3365 C C . TYR A 1 423 ? 22.107 7.795 -27.626 1.00 90.44 423 TYR A C 1
ATOM 3367 O O . TYR A 1 423 ? 22.496 7.891 -26.467 1.00 90.44 423 TYR A O 1
ATOM 3375 N N . GLU A 1 424 ? 22.247 8.819 -28.477 1.00 90.88 424 GLU A N 1
ATOM 3376 C CA . GLU A 1 424 ? 22.751 10.137 -28.042 1.00 90.88 424 GLU A CA 1
ATOM 3377 C C . GLU A 1 424 ? 21.758 10.820 -27.091 1.00 90.88 424 GLU A C 1
ATOM 3379 O O . GLU A 1 424 ? 22.144 11.356 -26.042 1.00 90.88 424 GLU A O 1
ATOM 3384 N N . THR A 1 425 ? 20.465 10.738 -27.416 1.00 94.50 425 THR A N 1
ATOM 3385 C CA . THR A 1 425 ? 19.407 11.230 -26.534 1.00 94.50 425 THR A CA 1
ATOM 3386 C C . THR A 1 425 ? 19.328 10.423 -25.238 1.00 94.50 425 THR A C 1
ATOM 3388 O O . THR A 1 425 ? 19.033 11.028 -24.207 1.00 94.50 425 THR A O 1
ATOM 3391 N N . VAL A 1 426 ? 19.636 9.115 -25.238 1.00 94.81 426 VAL A N 1
ATOM 3392 C CA . VAL A 1 426 ? 19.717 8.312 -23.998 1.00 94.81 426 VAL A CA 1
ATOM 3393 C C . VAL A 1 426 ? 20.698 8.945 -23.012 1.00 94.81 426 VAL A C 1
ATOM 3395 O O . VAL A 1 426 ? 20.277 9.315 -21.921 1.00 94.81 426 VAL A O 1
ATOM 3398 N N . HIS A 1 427 ? 21.956 9.166 -23.408 1.00 94.44 427 HIS A N 1
ATOM 3399 C CA . HIS A 1 427 ? 22.974 9.767 -22.530 1.00 94.44 427 HIS A CA 1
ATOM 3400 C C . HIS A 1 427 ? 22.565 11.154 -22.033 1.00 94.44 427 HIS A C 1
ATOM 3402 O O . HIS A 1 427 ? 22.563 11.427 -20.835 1.00 94.44 427 HIS A O 1
ATOM 3408 N N . THR A 1 428 ? 22.118 12.015 -22.951 1.00 96.50 428 THR A N 1
ATOM 3409 C CA . THR A 1 428 ? 21.691 13.375 -22.593 1.00 96.50 428 THR A CA 1
ATOM 3410 C C . THR A 1 428 ? 20.509 13.361 -21.615 1.00 96.50 428 THR A C 1
ATOM 3412 O O . THR A 1 428 ? 20.404 14.224 -20.742 1.00 96.50 428 THR A O 1
ATOM 3415 N N . ALA A 1 429 ? 19.579 12.414 -21.761 1.00 96.44 429 ALA A N 1
ATOM 3416 C CA . ALA A 1 429 ? 18.433 12.273 -20.874 1.00 96.44 429 ALA A CA 1
ATOM 3417 C C . ALA A 1 429 ? 18.823 11.668 -19.515 1.00 96.44 429 ALA A C 1
ATOM 3419 O O . ALA A 1 429 ? 18.347 12.170 -18.496 1.00 96.44 429 ALA A O 1
ATOM 3420 N N . SER A 1 430 ? 19.713 10.673 -19.482 1.00 95.00 430 SER A N 1
ATOM 3421 C CA . SER A 1 430 ? 20.261 10.085 -18.252 1.00 95.00 430 SER A CA 1
ATOM 3422 C C . SER A 1 430 ? 20.993 11.125 -17.402 1.00 95.00 430 SER A C 1
ATOM 3424 O O . SER A 1 430 ? 20.626 11.322 -16.241 1.00 95.00 430 SER A O 1
ATOM 3426 N N . ASP A 1 431 ? 21.918 11.889 -17.993 1.00 94.12 431 ASP A N 1
ATOM 3427 C CA . ASP A 1 431 ? 22.656 12.964 -17.310 1.00 94.12 431 ASP A CA 1
ATOM 3428 C C . ASP A 1 431 ? 21.709 14.004 -16.698 1.00 94.12 431 ASP A C 1
ATOM 3430 O O . ASP A 1 431 ? 21.871 14.463 -15.561 1.00 94.12 431 ASP A O 1
ATOM 3434 N N . ARG A 1 432 ? 20.668 14.379 -17.451 1.00 94.62 432 ARG A N 1
ATOM 3435 C CA . ARG A 1 432 ? 19.651 15.327 -16.986 1.00 94.62 432 ARG A CA 1
ATOM 3436 C C . ARG A 1 432 ? 18.782 14.748 -15.874 1.00 94.62 432 ARG A C 1
ATOM 3438 O O . ARG A 1 432 ? 18.393 15.500 -14.981 1.00 94.62 432 ARG A O 1
ATOM 3445 N N . ALA A 1 433 ? 18.473 13.452 -15.912 1.00 93.25 433 ALA A N 1
ATOM 3446 C CA . ALA A 1 433 ? 17.725 12.778 -14.856 1.00 93.25 433 ALA A CA 1
ATOM 3447 C C . ALA A 1 433 ? 18.522 12.762 -13.545 1.00 93.25 433 ALA A C 1
ATOM 3449 O O . ALA A 1 433 ? 17.975 13.132 -12.503 1.00 93.25 433 ALA A O 1
ATOM 3450 N N . GLN A 1 434 ? 19.812 12.417 -13.613 1.00 90.62 434 GLN A N 1
ATOM 3451 C CA . GLN A 1 434 ? 20.733 12.426 -12.474 1.00 90.62 434 GLN A CA 1
ATOM 3452 C C . GLN A 1 434 ? 20.907 13.842 -11.908 1.00 90.62 434 GLN A C 1
ATOM 3454 O O . GLN A 1 434 ? 20.667 14.065 -10.723 1.00 90.62 434 GLN A O 1
ATOM 3459 N N . SER A 1 435 ? 21.176 14.833 -12.765 1.00 90.06 435 SER A N 1
ATOM 3460 C CA . SER A 1 435 ? 21.303 16.242 -12.353 1.00 90.06 435 SER A CA 1
ATOM 3461 C C . SER A 1 435 ? 20.033 16.775 -11.672 1.00 90.06 435 SER A C 1
ATOM 3463 O O . SER A 1 435 ? 20.099 17.529 -10.702 1.00 90.06 435 SER A O 1
ATOM 3465 N N . ALA A 1 436 ? 18.850 16.395 -12.166 1.00 88.12 436 ALA A N 1
ATOM 3466 C CA . ALA A 1 436 ? 17.580 16.782 -11.552 1.00 88.12 436 ALA A CA 1
ATOM 3467 C C . ALA A 1 436 ? 17.310 16.041 -10.229 1.00 88.12 436 ALA A C 1
ATOM 3469 O O . ALA A 1 436 ? 16.637 16.591 -9.355 1.00 88.12 436 ALA A O 1
ATOM 3470 N N . ALA A 1 437 ? 17.829 14.819 -10.063 1.00 87.06 437 ALA A N 1
ATOM 3471 C CA . ALA A 1 437 ? 17.763 14.095 -8.797 1.00 87.06 437 ALA A CA 1
ATOM 3472 C C . ALA A 1 437 ? 18.628 14.754 -7.716 1.00 87.06 437 ALA A C 1
ATOM 3474 O O . ALA A 1 437 ? 18.150 14.915 -6.600 1.00 87.06 437 ALA A O 1
ATOM 3475 N N . GLU A 1 438 ? 19.833 15.224 -8.052 1.00 85.44 438 GLU A N 1
ATOM 3476 C CA . GLU A 1 438 ? 20.708 15.963 -7.122 1.00 85.44 438 GLU A CA 1
ATOM 3477 C C . GLU A 1 438 ? 20.070 17.261 -6.599 1.00 85.44 438 GLU A C 1
ATOM 3479 O O . GLU A 1 438 ? 20.333 17.695 -5.480 1.00 85.44 438 GLU A O 1
ATOM 3484 N N . GLN A 1 439 ? 19.211 17.884 -7.408 1.00 82.25 439 GLN A N 1
ATOM 3485 C CA . GLN A 1 439 ? 18.467 19.098 -7.054 1.00 82.25 439 GLN A CA 1
ATOM 3486 C C . GLN A 1 439 ? 17.130 18.801 -6.363 1.00 82.25 439 GLN A C 1
ATOM 3488 O O . GLN A 1 439 ? 16.385 19.723 -6.016 1.00 82.25 439 GLN A O 1
ATOM 3493 N N . SER A 1 440 ? 16.772 17.527 -6.210 1.00 78.75 440 SER A N 1
ATOM 3494 C CA . SER A 1 440 ? 15.537 17.122 -5.558 1.00 78.75 440 SER A CA 1
ATOM 3495 C C . SER A 1 440 ? 15.691 17.158 -4.036 1.00 78.75 440 SER A C 1
ATOM 3497 O O . SER A 1 440 ? 16.717 16.739 -3.512 1.00 78.75 440 SER A O 1
ATOM 3499 N N . PRO A 1 441 ? 14.651 17.559 -3.283 1.00 72.75 441 PRO A N 1
ATOM 3500 C CA . PRO A 1 441 ? 14.644 17.401 -1.829 1.00 72.75 441 PRO A CA 1
ATOM 3501 C C . PRO A 1 441 ? 14.504 15.935 -1.381 1.00 72.75 441 PRO A C 1
ATOM 3503 O O . PRO A 1 441 ? 14.500 15.663 -0.184 1.00 72.75 441 PRO A O 1
ATOM 3506 N N . GLN A 1 442 ? 14.311 14.987 -2.306 1.00 70.19 442 GLN A N 1
ATOM 3507 C CA . GLN A 1 442 ? 14.313 13.560 -1.991 1.00 70.19 442 GLN A CA 1
ATOM 3508 C C . GLN A 1 442 ? 15.759 13.063 -1.943 1.00 70.19 442 GLN A C 1
ATOM 3510 O O . GLN A 1 442 ? 16.423 13.042 -2.972 1.00 70.19 442 GLN A O 1
ATOM 3515 N N . GLU A 1 443 ? 16.217 12.624 -0.766 1.00 61.31 443 GLU A N 1
ATOM 3516 C CA . GLU A 1 443 ? 17.595 12.143 -0.552 1.00 61.31 443 GLU A CA 1
ATOM 3517 C C . GLU A 1 443 ? 17.979 10.967 -1.465 1.00 61.31 443 GLU A C 1
ATOM 3519 O O . GLU A 1 443 ? 19.153 10.786 -1.776 1.00 61.31 443 GLU A O 1
ATOM 3524 N N . TYR A 1 444 ? 17.000 10.174 -1.913 1.00 69.81 444 TYR A N 1
ATOM 3525 C CA . TYR A 1 444 ? 17.223 9.057 -2.822 1.00 69.81 444 TYR A CA 1
ATOM 3526 C C . TYR A 1 444 ? 16.072 8.911 -3.822 1.00 69.81 444 TYR A C 1
ATOM 3528 O O . TYR A 1 444 ? 14.911 8.730 -3.441 1.00 69.81 444 TYR A O 1
ATOM 3536 N N . ILE A 1 445 ? 16.399 8.955 -5.116 1.00 80.81 445 ILE A N 1
ATOM 3537 C CA . ILE A 1 445 ? 15.480 8.646 -6.214 1.00 80.81 445 ILE A CA 1
ATOM 3538 C C . ILE A 1 445 ? 15.980 7.379 -6.901 1.00 80.81 445 ILE A C 1
ATOM 3540 O O . ILE A 1 445 ? 17.008 7.386 -7.567 1.00 80.81 445 ILE A O 1
ATOM 3544 N N . HIS A 1 446 ? 15.224 6.292 -6.758 1.00 82.44 446 HIS A N 1
ATOM 3545 C CA . HIS A 1 446 ? 15.502 5.057 -7.481 1.00 82.44 446 HIS A CA 1
ATOM 3546 C C . HIS A 1 446 ? 15.062 5.182 -8.944 1.00 82.44 446 HIS A C 1
ATOM 3548 O O . HIS A 1 446 ? 13.878 5.443 -9.209 1.00 82.44 446 HIS A O 1
ATOM 3554 N N . PHE A 1 447 ? 15.997 4.992 -9.872 1.00 86.88 447 PHE A N 1
ATOM 3555 C CA . PHE A 1 447 ? 15.744 4.941 -11.309 1.00 86.88 447 PHE A CA 1
ATOM 3556 C C . PHE A 1 447 ? 15.533 3.500 -11.768 1.00 86.88 447 PHE A C 1
ATOM 3558 O O . PHE A 1 447 ? 16.284 2.609 -11.381 1.00 86.88 447 PHE A O 1
ATOM 3565 N N . ARG A 1 448 ? 14.525 3.272 -12.610 1.00 85.94 448 ARG A N 1
ATOM 3566 C CA . ARG A 1 448 ? 14.251 1.964 -13.206 1.00 85.94 448 ARG A CA 1
ATOM 3567 C C . ARG A 1 448 ? 15.187 1.751 -14.382 1.00 85.94 448 ARG A C 1
ATOM 3569 O O . ARG A 1 448 ? 15.042 2.430 -15.394 1.00 85.94 448 ARG A O 1
ATOM 3576 N N . GLU A 1 449 ? 16.141 0.838 -14.217 1.00 87.06 449 GLU A N 1
ATOM 3577 C CA . GLU A 1 449 ? 17.026 0.331 -15.281 1.00 87.06 449 GLU A CA 1
ATOM 3578 C C . GLU A 1 449 ? 17.854 1.407 -16.015 1.00 87.06 449 GLU A C 1
ATOM 3580 O O . GLU A 1 449 ? 18.495 1.108 -17.016 1.00 87.06 449 GLU A O 1
ATOM 3585 N N . LEU A 1 450 ? 17.886 2.654 -15.526 1.00 90.06 450 LEU A N 1
ATOM 3586 C CA . LEU A 1 450 ? 18.489 3.789 -16.235 1.00 90.06 450 LEU A CA 1
ATOM 3587 C C . LEU A 1 450 ? 19.985 3.575 -16.519 1.00 90.06 450 LEU A C 1
ATOM 3589 O O . LEU A 1 450 ? 20.450 3.818 -17.628 1.00 90.06 450 LEU A O 1
ATOM 3593 N N . GLU A 1 451 ? 20.723 3.070 -15.531 1.00 89.12 451 GLU A N 1
ATOM 3594 C CA . GLU A 1 451 ? 22.146 2.735 -15.669 1.00 89.12 451 GLU A CA 1
ATOM 3595 C C . GLU A 1 451 ? 22.369 1.590 -16.669 1.00 89.12 451 GLU A C 1
ATOM 3597 O O . GLU A 1 451 ? 23.321 1.598 -17.456 1.00 89.12 451 GLU A O 1
ATOM 3602 N N . ALA A 1 452 ? 21.455 0.618 -16.680 1.00 89.12 452 ALA A N 1
ATOM 3603 C CA . ALA A 1 452 ? 21.532 -0.511 -17.587 1.00 89.12 452 ALA A CA 1
ATOM 3604 C C . ALA A 1 452 ? 21.309 -0.073 -19.042 1.00 89.12 452 ALA A C 1
ATOM 3606 O O . ALA A 1 452 ? 22.138 -0.375 -19.904 1.00 89.12 452 ALA A O 1
ATOM 3607 N N . ILE A 1 453 ? 20.246 0.697 -19.312 1.00 90.88 453 ILE A N 1
ATOM 3608 C CA . ILE A 1 453 ? 19.970 1.208 -20.664 1.00 90.88 453 ILE A CA 1
ATOM 3609 C C . ILE A 1 453 ? 21.070 2.159 -21.146 1.00 90.88 453 ILE A C 1
ATOM 3611 O O . ILE A 1 453 ? 21.398 2.156 -22.328 1.00 90.88 453 ILE A O 1
ATOM 3615 N N . GLU A 1 454 ? 21.692 2.927 -20.249 1.00 92.38 454 GLU A N 1
ATOM 3616 C CA . GLU A 1 454 ? 22.818 3.802 -20.577 1.00 92.38 454 GLU A CA 1
ATOM 3617 C C . GLU A 1 454 ? 24.080 3.009 -20.954 1.00 92.38 454 GLU A C 1
ATOM 3619 O O . GLU A 1 454 ? 24.754 3.314 -21.946 1.00 92.38 454 GLU A O 1
ATOM 3624 N N . THR A 1 455 ? 24.376 1.944 -20.208 1.00 90.88 455 THR A N 1
ATOM 3625 C CA . THR A 1 455 ? 25.495 1.042 -20.510 1.00 90.88 455 THR A CA 1
ATOM 3626 C C . THR A 1 455 ? 25.304 0.380 -21.875 1.00 90.88 455 THR A C 1
ATOM 3628 O O . THR A 1 455 ? 26.214 0.383 -22.707 1.00 90.88 455 THR A O 1
ATOM 3631 N N . ILE A 1 456 ? 24.099 -0.126 -22.149 1.00 91.25 456 ILE A N 1
ATOM 3632 C CA . ILE A 1 456 ? 23.770 -0.753 -23.433 1.00 91.25 456 ILE A CA 1
ATOM 3633 C C . ILE A 1 456 ? 23.781 0.279 -24.569 1.00 91.25 456 ILE A C 1
ATOM 3635 O O . ILE A 1 456 ? 24.296 -0.012 -25.647 1.00 91.25 456 ILE A O 1
ATOM 3639 N N . ALA A 1 457 ? 23.278 1.496 -24.346 1.00 92.38 457 ALA A N 1
ATOM 3640 C CA . ALA A 1 457 ? 23.332 2.576 -25.331 1.00 92.38 457 ALA A CA 1
ATOM 3641 C C . ALA A 1 457 ? 24.779 2.915 -25.727 1.00 92.38 457 ALA A C 1
ATOM 3643 O O . ALA A 1 457 ? 25.066 3.065 -26.916 1.00 92.38 457 ALA A O 1
ATOM 3644 N N . THR A 1 458 ? 25.706 2.935 -24.761 1.00 93.44 458 THR A N 1
ATOM 3645 C CA . THR A 1 458 ? 27.144 3.115 -25.030 1.00 93.44 458 THR A CA 1
ATOM 3646 C C . THR A 1 458 ? 27.672 2.022 -25.965 1.00 93.44 458 THR A C 1
ATOM 3648 O O . THR A 1 458 ? 28.345 2.318 -26.959 1.00 93.44 458 THR A O 1
ATOM 3651 N N . ALA A 1 459 ? 27.318 0.763 -25.689 1.00 93.38 459 ALA A N 1
ATOM 3652 C CA . ALA A 1 459 ? 27.745 -0.383 -26.488 1.00 93.38 459 ALA A CA 1
ATOM 3653 C C . ALA A 1 459 ? 27.176 -0.327 -27.907 1.00 93.38 459 ALA A C 1
ATOM 3655 O O . ALA A 1 459 ? 27.903 -0.549 -28.878 1.00 93.38 459 ALA A O 1
ATOM 3656 N N . ARG A 1 460 ? 25.908 0.073 -28.046 1.00 90.62 460 ARG A N 1
ATOM 3657 C CA . ARG A 1 460 ? 25.262 0.257 -29.347 1.00 90.62 460 ARG A CA 1
ATOM 3658 C C . ARG A 1 460 ? 25.871 1.401 -30.152 1.00 90.62 460 ARG A C 1
ATOM 3660 O O . ARG A 1 460 ? 26.043 1.251 -31.359 1.00 90.62 460 ARG A O 1
ATOM 3667 N N . GLN A 1 461 ? 26.261 2.512 -29.524 1.00 91.50 461 GLN A N 1
ATOM 3668 C CA . GLN A 1 461 ? 26.975 3.586 -30.226 1.00 91.50 461 GLN A CA 1
ATOM 3669 C C . GLN A 1 461 ? 28.336 3.124 -30.753 1.00 91.50 461 GLN A C 1
ATOM 3671 O O . GLN A 1 461 ? 28.682 3.424 -31.898 1.00 91.50 461 GLN A O 1
ATOM 3676 N N . ALA A 1 462 ? 29.107 2.396 -29.939 1.00 92.62 462 ALA A N 1
ATOM 3677 C CA . ALA A 1 462 ? 30.377 1.817 -30.372 1.00 92.62 462 ALA A CA 1
ATOM 3678 C C . ALA A 1 462 ? 30.160 0.843 -31.544 1.00 92.62 462 ALA A C 1
ATOM 3680 O O . ALA A 1 462 ? 30.859 0.911 -32.556 1.00 92.62 462 ALA A O 1
ATOM 3681 N N . GLU A 1 463 ? 29.128 0.001 -31.458 1.00 91.88 463 GLU A N 1
ATOM 3682 C CA . GLU A 1 463 ? 28.739 -0.932 -32.516 1.00 91.88 463 GLU A CA 1
ATOM 3683 C C . GLU A 1 463 ? 28.381 -0.210 -33.829 1.00 91.88 463 GLU A C 1
ATOM 3685 O O . GLU A 1 463 ? 28.892 -0.578 -34.887 1.00 91.88 463 GLU A O 1
ATOM 3690 N N . GLN A 1 464 ? 27.569 0.853 -33.773 1.00 87.06 464 GLN A N 1
ATOM 3691 C CA . GLN A 1 464 ? 27.180 1.657 -34.942 1.00 87.06 464 GLN A CA 1
ATOM 3692 C C . GLN A 1 464 ? 28.362 2.395 -35.588 1.00 87.06 464 GLN A C 1
ATOM 3694 O O . GLN A 1 464 ? 28.364 2.624 -36.797 1.00 87.06 464 GLN A O 1
ATOM 3699 N N . ARG A 1 465 ? 29.391 2.749 -34.808 1.00 90.25 465 ARG A N 1
ATOM 3700 C CA . ARG A 1 465 ? 30.642 3.345 -35.316 1.00 90.25 465 ARG A CA 1
ATOM 3701 C C . ARG A 1 465 ? 31.613 2.309 -35.896 1.00 90.25 465 ARG A C 1
ATOM 3703 O O . ARG A 1 465 ? 32.656 2.691 -36.423 1.00 90.25 465 ARG A O 1
ATOM 3710 N N . GLY A 1 466 ? 31.288 1.017 -35.812 1.00 89.50 466 GLY A N 1
ATOM 3711 C CA . GLY A 1 466 ? 32.160 -0.080 -36.237 1.00 89.50 466 GLY A CA 1
ATOM 3712 C C . GLY A 1 466 ? 33.265 -0.426 -35.232 1.00 89.50 466 GLY A C 1
ATOM 3713 O O . GLY A 1 466 ? 34.175 -1.190 -35.551 1.00 89.50 466 GLY A O 1
ATOM 3714 N N . GLU A 1 467 ? 33.200 0.101 -34.007 1.00 94.75 467 GLU A N 1
ATOM 3715 C CA . GLU A 1 467 ? 34.139 -0.172 -32.912 1.00 94.75 467 GLU A CA 1
ATOM 3716 C C . GLU A 1 467 ? 33.772 -1.489 -32.196 1.00 94.75 467 GLU A C 1
ATOM 3718 O O . GLU A 1 467 ? 33.545 -1.533 -30.986 1.00 94.75 467 GLU A O 1
ATOM 3723 N N . TYR A 1 468 ? 33.683 -2.586 -32.955 1.00 93.69 468 TYR A N 1
ATOM 3724 C CA . TYR A 1 468 ? 33.099 -3.849 -32.488 1.00 93.69 468 TYR A CA 1
ATOM 3725 C C . TYR A 1 468 ? 33.806 -4.462 -31.272 1.00 93.69 468 TYR A C 1
ATOM 3727 O O . TYR A 1 468 ? 33.149 -5.026 -30.406 1.00 93.69 468 TYR A O 1
ATOM 3735 N N . GLU A 1 469 ? 35.129 -4.320 -31.153 1.00 92.56 469 GLU A N 1
ATOM 3736 C CA . GLU A 1 469 ? 35.868 -4.805 -29.974 1.00 92.56 469 GLU A CA 1
ATOM 3737 C C . GLU A 1 469 ? 35.451 -4.071 -28.691 1.00 92.56 469 GLU A C 1
ATOM 3739 O O . GLU A 1 469 ? 35.288 -4.694 -27.640 1.00 92.56 469 GLU A O 1
ATOM 3744 N N . THR A 1 470 ? 35.238 -2.755 -28.782 1.00 94.12 470 THR A N 1
ATOM 3745 C CA . THR A 1 470 ? 34.754 -1.929 -27.669 1.00 94.12 470 THR A CA 1
ATOM 3746 C C . THR A 1 470 ? 33.333 -2.330 -27.287 1.00 94.12 470 THR A C 1
ATOM 3748 O O . THR A 1 470 ? 33.066 -2.567 -26.109 1.00 94.12 470 THR A O 1
ATOM 3751 N N . ALA A 1 471 ? 32.445 -2.463 -28.277 1.00 93.88 471 ALA A N 1
ATOM 3752 C CA . ALA A 1 471 ? 31.057 -2.863 -28.065 1.00 93.88 471 ALA A CA 1
ATOM 3753 C C . ALA A 1 471 ? 30.945 -4.265 -27.438 1.00 93.88 471 ALA A C 1
ATOM 3755 O O . ALA A 1 471 ? 30.259 -4.439 -26.434 1.00 93.88 471 ALA A O 1
ATOM 3756 N N . LEU A 1 472 ? 31.677 -5.257 -27.967 1.00 94.44 472 LEU A N 1
ATOM 3757 C CA . LEU A 1 472 ? 31.705 -6.627 -27.436 1.00 94.44 472 LEU A CA 1
ATOM 3758 C C . LEU A 1 472 ? 32.148 -6.665 -25.980 1.00 94.44 472 LEU A C 1
ATOM 3760 O O . LEU A 1 472 ? 31.505 -7.315 -25.159 1.00 94.44 472 LEU A O 1
ATOM 3764 N N . LYS A 1 473 ? 33.222 -5.942 -25.648 1.00 94.06 473 LYS A N 1
ATOM 3765 C CA . LYS A 1 473 ? 33.703 -5.858 -24.271 1.00 94.06 473 LYS A CA 1
ATOM 3766 C C . LYS A 1 473 ? 32.618 -5.316 -23.340 1.00 94.06 473 LYS A C 1
ATOM 3768 O O . LYS A 1 473 ? 32.466 -5.840 -22.244 1.00 94.06 473 LYS A O 1
ATOM 3773 N N . GLN A 1 474 ? 31.877 -4.294 -23.765 1.00 93.12 474 GLN A N 1
ATOM 3774 C CA . GLN A 1 474 ? 30.808 -3.707 -22.957 1.00 93.12 474 GLN A CA 1
ATOM 3775 C C . GLN A 1 474 ? 29.634 -4.674 -22.768 1.00 93.12 474 GLN A C 1
ATOM 3777 O O . GLN A 1 474 ? 29.213 -4.864 -21.633 1.00 93.12 474 GLN A O 1
ATOM 3782 N N . TYR A 1 475 ? 29.168 -5.360 -23.818 1.00 93.56 475 TYR A N 1
ATOM 3783 C CA . TYR A 1 475 ? 28.108 -6.368 -23.670 1.00 93.56 475 TYR A CA 1
ATOM 3784 C C . TYR A 1 475 ? 28.527 -7.563 -22.806 1.00 93.56 475 TYR A C 1
ATOM 3786 O O . TYR A 1 475 ? 27.737 -8.050 -22.010 1.00 93.56 475 TYR A O 1
ATOM 3794 N N . GLN A 1 476 ? 29.768 -8.039 -22.933 1.00 89.25 476 GLN A N 1
ATOM 3795 C CA . GLN A 1 476 ? 30.272 -9.176 -22.151 1.00 89.25 476 GLN A CA 1
ATOM 3796 C C . GLN A 1 476 ? 30.516 -8.830 -20.676 1.00 89.25 476 GLN A C 1
ATOM 3798 O O . GLN A 1 476 ? 30.533 -9.723 -19.832 1.00 89.25 476 GLN A O 1
ATOM 3803 N N . GLN A 1 477 ? 30.757 -7.553 -20.373 1.00 89.88 477 GLN A N 1
ATOM 3804 C CA . GLN A 1 477 ? 30.911 -7.045 -19.009 1.00 89.88 477 GLN A CA 1
ATOM 3805 C C . GLN A 1 477 ? 29.584 -6.590 -18.393 1.00 89.88 477 GLN A C 1
ATOM 3807 O O . GLN A 1 477 ? 29.559 -6.291 -17.202 1.00 89.88 477 GLN A O 1
ATOM 3812 N N . PHE A 1 478 ? 28.512 -6.525 -19.187 1.00 90.69 478 PHE A N 1
ATOM 3813 C CA . PHE A 1 478 ? 27.180 -6.199 -18.707 1.00 90.69 478 PHE A CA 1
ATOM 3814 C C . PHE A 1 478 ? 26.641 -7.348 -17.853 1.00 90.69 478 PHE A C 1
ATOM 3816 O O . PHE A 1 478 ? 26.563 -8.495 -18.305 1.00 90.69 478 PHE A O 1
ATOM 3823 N N . ASP A 1 479 ? 26.284 -7.010 -16.621 1.00 86.44 479 ASP A N 1
ATOM 3824 C CA . ASP A 1 479 ? 25.713 -7.922 -15.641 1.00 86.44 479 ASP A CA 1
ATOM 3825 C C . ASP A 1 479 ? 24.454 -7.276 -15.066 1.00 86.44 479 ASP A C 1
ATOM 3827 O O . ASP A 1 479 ? 24.486 -6.147 -14.568 1.00 86.4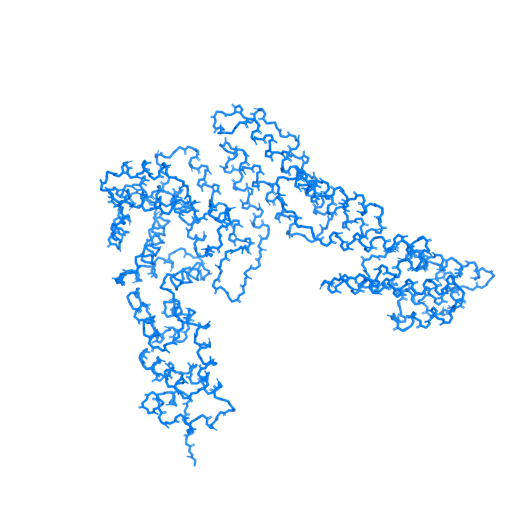4 479 ASP A O 1
ATOM 3831 N N . SER A 1 480 ? 23.330 -7.972 -15.191 1.00 82.81 480 SER A N 1
ATOM 3832 C CA . SER A 1 480 ? 22.042 -7.531 -14.681 1.00 82.81 480 SER A CA 1
ATOM 3833 C C . SER A 1 480 ? 21.279 -8.709 -14.094 1.00 82.81 480 SER A C 1
ATOM 3835 O O . SER A 1 480 ? 21.204 -9.785 -14.687 1.00 82.81 480 SER A O 1
ATOM 3837 N N . GLU A 1 481 ? 20.650 -8.479 -12.941 1.00 81.75 481 GLU A N 1
ATOM 3838 C CA . GLU A 1 481 ? 19.714 -9.437 -12.345 1.00 81.75 481 GLU A CA 1
ATOM 3839 C C . GLU A 1 481 ? 18.436 -9.589 -13.199 1.00 81.75 481 GLU A C 1
ATOM 3841 O O . GLU A 1 481 ? 17.742 -10.607 -13.119 1.00 81.75 481 GLU A O 1
ATOM 3846 N N . GLU A 1 482 ? 18.150 -8.615 -14.072 1.00 80.62 482 GLU A N 1
ATOM 3847 C CA . GLU A 1 482 ? 17.018 -8.638 -14.995 1.00 80.62 482 GLU A CA 1
ATOM 3848 C C . GLU A 1 482 ? 17.316 -9.522 -16.213 1.00 80.62 482 GLU A C 1
ATOM 3850 O O . GLU A 1 482 ? 18.015 -9.143 -17.158 1.00 80.62 482 GLU A O 1
ATOM 3855 N N . SER A 1 483 ? 16.727 -10.723 -16.216 1.00 79.62 483 SER A N 1
ATOM 3856 C CA . SER A 1 483 ? 16.981 -11.753 -17.238 1.00 79.62 483 SER A CA 1
ATOM 3857 C C . SER A 1 483 ? 16.761 -11.286 -18.683 1.00 79.62 483 SER A C 1
ATOM 3859 O O . SER A 1 483 ? 17.455 -11.753 -19.589 1.00 79.62 483 SER A O 1
ATOM 3861 N N . HIS A 1 484 ? 15.825 -10.363 -18.911 1.00 83.06 484 HIS A N 1
ATOM 3862 C CA . HIS A 1 484 ? 15.514 -9.843 -20.238 1.00 83.06 484 HIS A CA 1
ATOM 3863 C C . HIS A 1 484 ? 16.611 -8.893 -20.752 1.00 83.06 484 HIS A C 1
ATOM 3865 O O . HIS A 1 484 ? 17.054 -9.056 -21.889 1.00 83.06 484 HIS A O 1
ATOM 3871 N N . LEU A 1 485 ? 17.129 -7.990 -19.904 1.00 85.19 485 LEU A N 1
ATOM 3872 C CA . LEU A 1 485 ? 18.268 -7.118 -20.222 1.00 85.19 485 LEU A CA 1
ATOM 3873 C C . LEU A 1 485 ? 19.535 -7.936 -20.474 1.00 85.19 485 LEU A C 1
ATOM 3875 O O . LEU A 1 485 ? 20.224 -7.718 -21.470 1.00 85.19 485 LEU A O 1
ATOM 3879 N N . GLN A 1 486 ? 19.811 -8.924 -19.616 1.00 87.88 486 GLN A N 1
ATOM 3880 C CA . GLN A 1 486 ? 20.973 -9.798 -19.779 1.00 87.88 486 GLN A CA 1
ATOM 3881 C C . GLN A 1 486 ? 20.907 -10.591 -21.089 1.00 87.88 486 GLN A C 1
ATOM 3883 O O . GLN A 1 486 ? 21.888 -10.667 -21.832 1.00 87.88 486 GLN A O 1
ATOM 3888 N N . SER A 1 487 ? 19.738 -11.166 -21.390 1.00 86.75 487 SER A N 1
ATOM 3889 C CA . SER A 1 487 ? 19.525 -11.914 -22.630 1.00 86.75 487 SER A CA 1
ATOM 3890 C C . SER A 1 487 ? 19.719 -11.007 -23.838 1.00 86.75 487 SER A C 1
ATOM 3892 O O . SER A 1 487 ? 20.482 -11.338 -24.740 1.00 86.75 487 SER A O 1
ATOM 3894 N N . GLY A 1 488 ? 19.105 -9.827 -23.845 1.00 87.75 488 GLY A N 1
ATOM 3895 C CA . GLY A 1 488 ? 19.212 -8.936 -24.987 1.00 87.75 488 GLY A CA 1
ATOM 3896 C C . GLY A 1 488 ? 20.616 -8.356 -25.202 1.00 87.75 488 GLY A C 1
ATOM 3897 O O . GLY A 1 488 ? 21.055 -8.250 -26.349 1.00 87.75 488 GLY A O 1
ATOM 3898 N N . ALA A 1 489 ? 21.378 -8.084 -24.137 1.00 90.44 489 ALA A N 1
ATOM 3899 C CA . ALA A 1 489 ? 22.797 -7.733 -24.244 1.00 90.44 489 ALA A CA 1
ATOM 3900 C C . ALA A 1 489 ? 23.627 -8.871 -24.870 1.00 90.44 489 ALA A C 1
ATOM 3902 O O . ALA A 1 489 ? 24.464 -8.619 -25.740 1.00 90.44 489 ALA A O 1
ATOM 3903 N N . ALA A 1 490 ? 23.358 -10.128 -24.500 1.00 90.81 490 ALA A N 1
ATOM 3904 C CA . ALA A 1 490 ? 24.016 -11.288 -25.102 1.00 90.81 490 ALA A CA 1
ATOM 3905 C C . ALA A 1 490 ? 23.693 -11.425 -26.601 1.00 90.81 490 ALA A C 1
ATOM 3907 O O . ALA A 1 490 ? 24.592 -11.670 -27.404 1.00 90.81 490 ALA A O 1
ATOM 3908 N N . TYR A 1 491 ? 22.440 -11.194 -27.004 1.00 89.44 491 TYR A N 1
ATOM 3909 C CA . TYR A 1 491 ? 22.040 -11.197 -28.417 1.00 89.44 491 TYR A CA 1
ATOM 3910 C C . TYR A 1 491 ? 22.755 -10.107 -29.226 1.00 89.44 491 TYR A C 1
ATOM 3912 O O . TYR A 1 491 ? 23.223 -10.362 -30.340 1.00 89.44 491 TYR A O 1
ATOM 3920 N N . HIS A 1 492 ? 22.905 -8.908 -28.658 1.00 90.94 492 HIS A N 1
ATOM 3921 C CA . HIS A 1 492 ? 23.695 -7.846 -29.278 1.00 90.94 492 HIS A CA 1
ATOM 3922 C C . HIS A 1 492 ? 25.190 -8.178 -29.349 1.00 90.94 492 HIS A C 1
ATOM 3924 O O . HIS A 1 492 ? 25.822 -7.863 -30.358 1.00 90.94 492 HIS A O 1
ATOM 3930 N N . ALA A 1 493 ? 25.754 -8.869 -28.352 1.00 93.50 493 ALA A N 1
ATOM 3931 C CA . ALA A 1 493 ? 27.124 -9.371 -28.437 1.00 93.50 493 ALA A CA 1
ATOM 3932 C C . ALA A 1 493 ? 27.291 -10.320 -29.634 1.00 93.50 493 ALA A C 1
ATOM 3934 O O . ALA A 1 493 ? 28.179 -10.102 -30.456 1.00 93.50 493 ALA A O 1
ATOM 3935 N N . GLN A 1 494 ? 26.394 -11.297 -29.801 1.00 92.94 494 GLN A N 1
ATOM 3936 C CA . GLN A 1 494 ? 26.456 -12.234 -30.930 1.00 92.94 494 GLN A CA 1
ATOM 3937 C C . GLN A 1 494 ? 26.316 -11.530 -32.285 1.00 92.94 494 GLN A C 1
ATOM 3939 O O . GLN A 1 494 ? 27.067 -11.808 -33.223 1.00 92.94 494 GLN A O 1
ATOM 3944 N N . LEU A 1 495 ? 25.399 -10.563 -32.394 1.00 91.94 495 LEU A N 1
ATOM 3945 C CA . LEU A 1 495 ? 25.267 -9.743 -33.598 1.00 91.94 495 LEU A CA 1
ATOM 3946 C C . LEU A 1 495 ? 26.552 -8.946 -33.886 1.00 91.94 495 LEU A C 1
ATOM 3948 O O . LEU A 1 495 ? 26.980 -8.851 -35.037 1.00 91.94 495 LEU A O 1
ATOM 3952 N N . CYS A 1 496 ? 27.195 -8.410 -32.851 1.00 93.88 496 CYS A N 1
ATOM 3953 C CA . CYS A 1 496 ? 28.449 -7.676 -32.969 1.00 93.88 496 CYS A CA 1
ATOM 3954 C C . CYS A 1 496 ? 29.602 -8.578 -33.461 1.00 93.88 496 CYS A C 1
ATOM 3956 O O . CYS A 1 496 ? 30.367 -8.165 -34.336 1.00 93.88 496 CYS A O 1
ATOM 3958 N N . GLU A 1 497 ? 29.683 -9.835 -33.002 1.00 94.50 497 GLU A N 1
ATOM 3959 C CA . GLU A 1 497 ? 30.655 -10.817 -33.513 1.00 94.50 497 GLU A CA 1
ATOM 3960 C C . GLU A 1 497 ? 30.439 -11.118 -35.004 1.00 94.50 497 GLU A C 1
ATOM 3962 O O . GLU A 1 497 ? 31.400 -11.153 -35.783 1.00 94.50 497 GLU A O 1
ATOM 3967 N N . ILE A 1 498 ? 29.178 -11.273 -35.426 1.00 94.00 498 ILE A N 1
ATOM 3968 C CA . ILE A 1 498 ? 28.816 -11.466 -36.837 1.00 94.00 498 ILE A CA 1
ATOM 3969 C C . ILE A 1 498 ? 29.249 -10.254 -37.665 1.00 94.00 498 ILE A C 1
ATOM 3971 O O . ILE A 1 498 ? 29.952 -10.415 -38.665 1.00 94.00 498 ILE A O 1
ATOM 3975 N N . LYS A 1 499 ? 28.883 -9.036 -37.244 1.00 93.81 499 LYS A N 1
ATOM 3976 C CA . LYS A 1 499 ? 29.255 -7.787 -37.931 1.00 93.81 499 LYS A CA 1
ATOM 3977 C C . LYS A 1 499 ? 30.768 -7.642 -38.062 1.00 93.81 499 LYS A C 1
ATOM 3979 O O . LYS A 1 499 ? 31.262 -7.325 -39.144 1.00 93.81 499 LYS A O 1
ATOM 3984 N N . GLN A 1 500 ? 31.512 -7.936 -36.996 1.00 94.50 500 GLN A N 1
ATOM 3985 C CA . GLN A 1 500 ? 32.972 -7.911 -37.004 1.00 94.50 500 GLN A CA 1
ATOM 3986 C C . GLN A 1 500 ? 33.557 -8.950 -37.972 1.00 94.50 500 GLN A C 1
ATOM 3988 O O . GLN A 1 500 ? 34.541 -8.677 -38.661 1.00 94.50 500 GLN A O 1
ATOM 3993 N N . ALA A 1 501 ? 32.986 -10.156 -38.037 1.00 94.12 501 ALA A N 1
ATOM 3994 C CA . ALA A 1 501 ? 33.422 -11.190 -38.969 1.00 94.12 501 ALA A CA 1
ATOM 3995 C C . ALA A 1 501 ? 33.147 -10.802 -40.431 1.00 94.12 501 ALA A C 1
ATOM 3997 O O . ALA A 1 501 ? 34.048 -10.947 -41.257 1.00 94.12 501 ALA A O 1
ATOM 3998 N N . VAL A 1 502 ? 31.969 -10.244 -40.733 1.00 91.25 502 VAL A N 1
ATOM 3999 C CA . VAL A 1 502 ? 31.630 -9.714 -42.067 1.00 91.25 502 VAL A CA 1
ATOM 4000 C C . VAL A 1 502 ? 32.581 -8.582 -42.461 1.00 91.25 502 VAL A C 1
ATOM 4002 O O . VAL A 1 502 ? 33.147 -8.620 -43.547 1.00 91.25 502 VAL A O 1
ATOM 4005 N N . ASN A 1 503 ? 32.828 -7.616 -41.570 1.00 90.31 503 ASN A N 1
ATOM 4006 C CA . ASN A 1 503 ? 33.710 -6.476 -41.848 1.00 90.31 503 ASN A CA 1
ATOM 4007 C C . ASN A 1 503 ? 35.180 -6.875 -42.086 1.00 90.31 503 ASN A C 1
ATOM 4009 O O . ASN A 1 503 ? 35.912 -6.165 -42.767 1.00 90.31 503 ASN A O 1
ATOM 4013 N N . ASN A 1 504 ? 35.607 -8.012 -41.533 1.00 91.81 504 ASN A N 1
ATOM 4014 C CA . ASN A 1 504 ? 36.960 -8.551 -41.689 1.00 91.81 504 ASN A CA 1
ATOM 4015 C C . ASN A 1 504 ? 37.058 -9.622 -42.797 1.00 91.81 504 ASN A C 1
ATOM 4017 O O . ASN A 1 504 ? 38.008 -10.407 -42.788 1.00 91.81 504 ASN A O 1
ATOM 4021 N N . ASP A 1 505 ? 36.065 -9.719 -43.690 1.00 91.19 505 ASP A N 1
ATOM 4022 C CA . ASP A 1 505 ? 35.966 -10.721 -44.766 1.00 91.19 505 ASP A CA 1
ATOM 4023 C C . ASP A 1 505 ? 36.016 -12.193 -44.279 1.00 91.19 505 ASP A C 1
ATOM 4025 O O . ASP A 1 505 ? 36.280 -13.131 -45.038 1.00 91.19 505 ASP A O 1
ATOM 4029 N N . ARG A 1 506 ? 35.715 -12.448 -42.998 1.00 94.19 506 ARG A N 1
ATOM 4030 C CA . ARG A 1 506 ? 35.663 -13.794 -42.394 1.00 94.19 506 ARG A CA 1
ATOM 4031 C C . ARG A 1 506 ? 34.278 -14.419 -42.572 1.00 94.19 506 ARG A C 1
ATOM 4033 O O . ARG A 1 506 ? 33.602 -14.767 -41.607 1.00 94.19 506 ARG A O 1
ATOM 4040 N N . HIS A 1 507 ? 33.850 -14.577 -43.822 1.00 92.81 507 HIS A N 1
ATOM 4041 C CA . HIS A 1 507 ? 32.468 -14.948 -44.164 1.00 92.81 507 HIS A CA 1
ATOM 4042 C C . HIS A 1 507 ? 32.030 -16.300 -43.576 1.00 92.81 507 HIS A C 1
ATOM 4044 O O . HIS A 1 507 ? 30.905 -16.434 -43.107 1.00 92.81 507 HIS A O 1
ATOM 4050 N N . ASN A 1 508 ? 32.923 -17.295 -43.541 1.00 94.06 508 ASN A N 1
ATOM 4051 C CA . ASN A 1 508 ? 32.611 -18.602 -42.949 1.00 94.06 508 ASN A CA 1
ATOM 4052 C C . ASN A 1 508 ? 32.353 -18.511 -41.437 1.00 94.06 508 ASN A C 1
ATOM 4054 O O . ASN A 1 508 ? 31.491 -19.222 -40.926 1.00 94.06 508 ASN A O 1
ATOM 4058 N N . ASP A 1 509 ? 33.081 -17.639 -40.732 1.00 94.44 509 ASP A N 1
ATOM 4059 C CA . ASP A 1 509 ? 32.877 -17.426 -39.298 1.00 94.44 509 ASP A CA 1
ATOM 4060 C C . ASP A 1 509 ? 31.559 -16.691 -39.049 1.00 94.44 509 ASP A C 1
ATOM 4062 O O . ASP A 1 509 ? 30.788 -17.121 -38.196 1.00 94.44 509 ASP A O 1
ATOM 4066 N N . ALA A 1 510 ? 31.270 -15.649 -39.838 1.00 93.56 510 ALA A N 1
ATOM 4067 C CA . ALA A 1 510 ? 30.014 -14.904 -39.761 1.00 93.56 510 ALA A CA 1
ATOM 4068 C C . ALA A 1 510 ? 28.793 -15.820 -39.950 1.00 93.56 510 ALA A C 1
ATOM 4070 O O . ALA A 1 510 ? 27.891 -15.829 -39.116 1.00 93.56 510 ALA A O 1
ATOM 4071 N N . LEU A 1 511 ? 28.800 -16.648 -41.002 1.00 94.25 511 LEU A N 1
ATOM 4072 C CA . LEU A 1 511 ? 27.739 -17.622 -41.278 1.00 94.25 511 LEU A CA 1
ATOM 4073 C C . LEU A 1 511 ? 27.604 -18.655 -40.158 1.00 94.25 511 LEU A C 1
ATOM 4075 O O . LEU A 1 511 ? 26.493 -18.961 -39.729 1.00 94.25 511 LEU A O 1
ATOM 4079 N N . ARG A 1 512 ? 28.729 -19.192 -39.666 1.00 95.56 512 ARG A N 1
ATOM 4080 C CA . ARG A 1 512 ? 28.725 -20.175 -38.577 1.00 95.56 512 ARG A CA 1
ATOM 4081 C C . ARG A 1 512 ? 28.072 -19.601 -37.322 1.00 95.56 512 ARG A C 1
ATOM 4083 O O . ARG A 1 512 ? 27.213 -20.270 -36.762 1.00 95.56 512 ARG A O 1
ATOM 4090 N N . ILE A 1 513 ? 28.476 -18.403 -36.894 1.00 93.31 513 ILE A N 1
ATOM 4091 C CA . ILE A 1 513 ? 27.927 -17.751 -35.695 1.00 93.31 513 ILE A CA 1
ATOM 4092 C C . ILE A 1 513 ? 26.436 -17.474 -35.902 1.00 93.31 513 ILE A C 1
ATOM 4094 O O . ILE A 1 513 ? 25.622 -17.883 -35.081 1.00 93.31 513 ILE A O 1
ATOM 4098 N N . ALA A 1 514 ? 26.056 -16.887 -37.042 1.00 91.19 514 ALA A N 1
ATOM 4099 C CA . ALA A 1 514 ? 24.661 -16.580 -37.344 1.00 91.19 514 ALA A CA 1
ATOM 4100 C C . ALA A 1 514 ? 23.749 -17.817 -37.263 1.00 91.19 514 ALA A C 1
ATOM 4102 O O . ALA A 1 514 ? 22.713 -17.769 -36.610 1.00 91.19 514 ALA A O 1
ATOM 4103 N N . HIS A 1 515 ? 24.146 -18.942 -37.864 1.00 91.06 515 HIS A N 1
ATOM 4104 C CA . HIS A 1 515 ? 23.357 -20.179 -37.832 1.00 91.06 515 HIS A CA 1
ATOM 4105 C C . HIS A 1 515 ? 23.373 -20.919 -36.488 1.00 91.06 515 HIS A C 1
ATOM 4107 O O . HIS A 1 515 ? 22.495 -21.748 -36.252 1.00 91.06 515 HIS A O 1
ATOM 4113 N N . GLN A 1 516 ? 24.386 -20.693 -35.647 1.00 92.94 516 GLN A N 1
ATOM 4114 C CA . GLN A 1 516 ? 24.467 -21.299 -34.316 1.00 92.94 516 GLN A CA 1
ATOM 4115 C C . GLN A 1 516 ? 23.602 -20.550 -33.304 1.00 92.94 516 GLN A C 1
ATOM 4117 O O . GLN A 1 516 ? 22.928 -21.187 -32.499 1.00 92.94 516 GLN A O 1
ATOM 4122 N N . GLU A 1 517 ? 23.614 -19.221 -33.373 1.00 89.88 517 GLU A N 1
ATOM 4123 C CA . GLU A 1 517 ? 23.029 -18.356 -32.347 1.00 89.88 517 GLU A CA 1
ATOM 4124 C C . GLU A 1 517 ? 21.612 -17.881 -32.699 1.00 89.88 517 GLU A C 1
ATOM 4126 O O . GLU A 1 517 ? 20.834 -17.544 -31.811 1.00 89.88 517 GLU A O 1
ATOM 4131 N N . PHE A 1 518 ? 21.237 -17.876 -33.983 1.00 87.75 518 PHE A N 1
ATOM 4132 C CA . PHE A 1 518 ? 19.943 -17.371 -34.440 1.00 87.75 518 PHE A CA 1
ATOM 4133 C C . PHE A 1 518 ? 19.176 -18.405 -35.269 1.00 87.75 518 PHE A C 1
ATOM 4135 O O . PHE A 1 518 ? 19.747 -19.242 -35.970 1.00 87.75 518 PHE A O 1
ATOM 4142 N N . ASN A 1 519 ? 17.842 -18.316 -35.230 1.00 84.50 519 ASN A N 1
ATOM 4143 C CA . ASN A 1 519 ? 16.974 -19.127 -36.083 1.00 84.50 519 ASN A CA 1
ATOM 4144 C C . ASN A 1 519 ? 17.305 -18.869 -37.565 1.00 84.50 519 ASN A C 1
ATOM 4146 O O . ASN A 1 519 ? 17.475 -17.723 -37.971 1.00 84.50 519 ASN A O 1
ATOM 4150 N N . SER A 1 520 ? 17.339 -19.919 -38.387 1.00 81.12 520 SER A N 1
ATOM 4151 C CA . SER A 1 520 ? 17.566 -19.828 -39.833 1.00 81.12 520 SER A CA 1
ATOM 4152 C C . SER A 1 520 ? 16.613 -18.885 -40.575 1.00 81.12 520 SER A C 1
ATOM 4154 O O . SER A 1 520 ? 16.955 -18.422 -41.661 1.00 81.12 520 SER A O 1
ATOM 4156 N N . GLU A 1 521 ? 15.430 -18.609 -40.031 1.00 79.69 521 GLU A N 1
ATOM 4157 C CA . GLU A 1 521 ? 14.438 -17.680 -40.593 1.00 79.69 521 GLU A CA 1
ATOM 4158 C C . GLU A 1 521 ? 14.584 -16.241 -40.065 1.00 79.69 521 GLU A C 1
ATOM 4160 O O . GLU A 1 521 ? 13.905 -15.336 -40.541 1.00 79.69 521 GLU A O 1
ATOM 4165 N N . SER A 1 522 ? 15.496 -15.999 -39.117 1.00 83.12 522 SER A N 1
ATOM 4166 C CA . SER A 1 522 ? 15.796 -14.662 -38.599 1.00 83.12 522 SER A CA 1
ATOM 4167 C C . SER A 1 522 ? 16.361 -13.757 -39.688 1.00 83.12 522 SER A C 1
ATOM 4169 O O . SER A 1 522 ? 17.254 -14.150 -40.450 1.00 83.12 522 SER A O 1
ATOM 4171 N N . ILE A 1 523 ? 15.928 -12.493 -39.679 1.00 82.44 523 ILE A N 1
ATOM 4172 C CA . ILE A 1 523 ? 16.483 -11.462 -40.557 1.00 82.44 523 ILE A CA 1
ATOM 4173 C C . ILE A 1 523 ? 18.004 -11.317 -40.409 1.00 82.44 523 ILE A C 1
ATOM 4175 O O . ILE A 1 523 ? 18.669 -10.991 -41.385 1.00 82.44 523 ILE A O 1
ATOM 4179 N N . ILE A 1 524 ? 18.578 -11.620 -39.240 1.00 87.56 524 ILE A N 1
ATOM 4180 C CA . ILE A 1 524 ? 20.030 -11.549 -39.005 1.00 87.56 524 ILE A CA 1
ATOM 4181 C C . ILE A 1 524 ? 20.767 -12.617 -39.810 1.00 87.56 524 ILE A C 1
ATOM 4183 O O . ILE A 1 524 ? 21.751 -12.309 -40.484 1.00 87.56 524 ILE A O 1
ATOM 4187 N N . VAL A 1 525 ? 20.286 -13.864 -39.781 1.00 88.50 525 VAL A N 1
ATOM 4188 C CA . VAL A 1 525 ? 20.893 -14.971 -40.543 1.00 88.50 525 VAL A CA 1
ATOM 4189 C C . VAL A 1 525 ? 20.812 -14.681 -42.029 1.00 88.50 525 VAL A C 1
ATOM 4191 O O . VAL A 1 525 ? 21.807 -14.764 -42.741 1.00 88.50 525 VAL A O 1
ATOM 4194 N N . ILE A 1 526 ? 19.640 -14.252 -42.477 1.00 86.31 526 ILE A N 1
ATOM 4195 C CA . ILE A 1 526 ? 19.372 -13.899 -43.866 1.00 86.31 526 ILE A CA 1
ATOM 4196 C C . ILE A 1 526 ? 20.254 -12.730 -44.333 1.00 86.31 526 ILE A C 1
ATOM 4198 O O . ILE A 1 526 ? 20.839 -12.785 -45.415 1.00 86.31 526 ILE A O 1
ATOM 4202 N N . ALA A 1 527 ? 20.372 -11.674 -43.525 1.00 87.25 527 ALA A N 1
ATOM 4203 C CA . ALA A 1 527 ? 21.238 -10.532 -43.809 1.00 87.25 527 ALA A CA 1
ATOM 4204 C C . ALA A 1 527 ? 22.702 -10.957 -43.914 1.00 87.25 527 ALA A C 1
ATOM 4206 O O . ALA A 1 527 ? 23.421 -10.497 -44.801 1.00 87.25 527 ALA A O 1
ATOM 4207 N N . THR A 1 528 ? 23.135 -11.845 -43.019 1.00 90.94 528 THR A N 1
ATOM 4208 C CA . THR A 1 528 ? 24.499 -12.382 -42.979 1.00 90.94 528 THR A CA 1
ATOM 4209 C C . THR A 1 528 ? 24.783 -13.214 -44.220 1.00 90.94 528 THR A C 1
ATOM 4211 O O . THR A 1 528 ? 25.777 -12.976 -44.898 1.00 90.94 528 THR A O 1
ATOM 4214 N N . GLU A 1 529 ? 23.880 -14.126 -44.578 1.00 90.44 529 GLU A N 1
ATOM 4215 C CA . GLU A 1 529 ? 23.944 -14.907 -45.813 1.00 90.44 529 GLU A CA 1
ATOM 4216 C C . GLU A 1 529 ? 24.070 -14.018 -47.047 1.00 90.44 529 GLU A C 1
ATOM 4218 O O . GLU A 1 529 ? 25.024 -14.165 -47.816 1.00 90.44 529 GLU A O 1
ATOM 4223 N N . ALA A 1 530 ? 23.173 -13.041 -47.190 1.00 87.12 530 ALA A N 1
ATOM 4224 C CA . ALA A 1 530 ? 23.196 -12.092 -48.294 1.00 87.12 530 ALA A CA 1
ATOM 4225 C C . ALA A 1 530 ? 24.513 -11.300 -48.346 1.00 87.12 530 ALA A C 1
ATOM 4227 O O . ALA A 1 530 ? 25.112 -11.173 -49.415 1.00 87.12 530 ALA A O 1
ATOM 4228 N N . SER A 1 531 ? 25.000 -10.824 -47.197 1.00 87.25 531 SER A N 1
ATOM 4229 C CA . SER A 1 531 ? 26.264 -10.082 -47.075 1.00 87.25 531 SER A CA 1
ATOM 4230 C C . SER A 1 531 ? 27.481 -10.943 -47.423 1.00 87.25 531 SER A C 1
ATOM 4232 O O . SER A 1 531 ? 28.437 -10.459 -48.024 1.00 87.25 531 SER A O 1
ATOM 4234 N N . CYS A 1 532 ? 27.436 -12.238 -47.102 1.00 88.75 532 CYS A N 1
ATOM 4235 C CA . CYS A 1 532 ? 28.488 -13.206 -47.404 1.00 88.75 532 CYS A CA 1
ATOM 4236 C C . CYS A 1 532 ? 28.387 -13.816 -48.813 1.00 88.75 532 CYS A C 1
ATOM 4238 O O . CYS A 1 532 ? 29.251 -14.609 -49.196 1.00 88.75 532 CYS A O 1
ATOM 4240 N N . GLY A 1 533 ? 27.367 -13.444 -49.592 1.00 83.56 533 GLY A N 1
ATOM 4241 C CA . GLY A 1 533 ? 27.175 -13.869 -50.978 1.00 83.56 533 GLY A CA 1
ATOM 4242 C C . GLY A 1 533 ? 26.373 -15.159 -51.168 1.00 83.56 533 GLY A C 1
ATOM 4243 O O . GLY A 1 533 ? 26.373 -15.718 -52.265 1.00 83.56 533 GLY A O 1
ATOM 4244 N N . VAL A 1 534 ? 25.673 -15.619 -50.132 1.00 84.00 534 VAL A N 1
ATOM 4245 C CA . VAL A 1 534 ? 24.730 -16.741 -50.186 1.00 84.00 534 VAL A CA 1
ATOM 4246 C C . VAL A 1 534 ? 23.351 -16.200 -50.576 1.00 84.00 534 VAL A C 1
ATOM 4248 O O . VAL A 1 534 ? 22.769 -15.379 -49.874 1.00 84.00 534 VAL A O 1
ATOM 4251 N N . LEU A 1 535 ? 22.831 -16.635 -51.726 1.00 71.06 535 LEU A N 1
ATOM 4252 C CA . LEU A 1 535 ? 21.521 -16.219 -52.233 1.00 71.06 535 LEU A CA 1
ATOM 4253 C C . LEU A 1 535 ? 20.472 -17.285 -51.908 1.00 71.06 535 LEU A C 1
ATOM 4255 O O . LEU A 1 535 ? 20.586 -18.419 -52.374 1.00 71.06 535 LEU A O 1
ATOM 4259 N N . ARG A 1 536 ? 19.427 -16.911 -51.163 1.00 71.00 536 ARG A N 1
ATOM 4260 C CA . ARG A 1 536 ? 18.235 -17.752 -51.000 1.00 71.00 536 ARG A CA 1
ATOM 4261 C C . ARG A 1 536 ? 17.286 -17.559 -52.175 1.00 71.00 536 ARG A C 1
ATOM 4263 O O . ARG A 1 536 ? 16.973 -16.431 -52.554 1.00 71.00 536 ARG A O 1
ATOM 4270 N N . THR A 1 537 ? 16.797 -18.663 -52.724 1.00 61.97 537 THR A N 1
ATOM 4271 C CA . THR A 1 537 ? 15.836 -18.669 -53.836 1.00 61.97 537 THR A CA 1
ATOM 4272 C C . THR A 1 537 ? 14.377 -18.646 -53.377 1.00 61.97 537 THR A C 1
ATOM 4274 O O . THR A 1 537 ? 13.500 -18.401 -54.199 1.00 61.97 537 THR A O 1
ATOM 4277 N N . ASP A 1 538 ? 14.121 -18.827 -52.075 1.00 61.50 538 ASP A N 1
ATOM 4278 C CA . ASP A 1 538 ? 12.812 -19.251 -51.560 1.00 61.50 538 ASP A CA 1
ATOM 4279 C C . ASP A 1 538 ? 12.208 -18.255 -50.541 1.00 61.50 538 ASP A C 1
ATOM 4281 O O . ASP A 1 538 ? 11.570 -18.675 -49.579 1.00 61.50 538 ASP A O 1
ATOM 4285 N N . PHE A 1 539 ? 12.413 -16.936 -50.691 1.00 61.34 539 PHE A N 1
ATOM 4286 C CA . PHE A 1 539 ? 11.652 -15.981 -49.864 1.00 61.34 539 PHE A CA 1
ATOM 4287 C C . PHE A 1 539 ? 10.195 -15.959 -50.305 1.00 61.34 539 PHE A C 1
ATOM 4289 O O . PHE A 1 539 ? 9.905 -15.599 -51.445 1.00 61.34 539 PHE A O 1
ATOM 4296 N N . ASP A 1 540 ? 9.298 -16.328 -49.395 1.00 56.88 540 ASP A N 1
ATOM 4297 C CA . ASP A 1 540 ? 7.864 -16.186 -49.599 1.00 56.88 540 ASP A CA 1
ATOM 4298 C C . ASP A 1 540 ? 7.489 -14.697 -49.505 1.00 56.88 540 ASP A C 1
ATOM 4300 O O . ASP A 1 540 ? 7.853 -14.006 -48.550 1.00 56.88 540 ASP A O 1
ATOM 4304 N N . ASP A 1 541 ? 6.766 -14.174 -50.498 1.00 51.91 541 ASP A N 1
ATOM 4305 C CA . ASP A 1 541 ? 6.430 -12.741 -50.603 1.00 51.91 541 ASP A CA 1
ATOM 4306 C C . ASP A 1 541 ? 5.562 -12.243 -49.422 1.00 51.91 541 ASP A C 1
ATOM 4308 O O . ASP A 1 541 ? 5.422 -11.033 -49.211 1.00 51.91 541 ASP A O 1
ATOM 4312 N N . SER A 1 542 ? 4.991 -13.170 -48.640 1.00 48.16 542 SER A N 1
ATOM 4313 C CA . SER A 1 542 ? 4.106 -12.916 -47.498 1.00 48.16 542 SER A CA 1
ATOM 4314 C C . SER A 1 542 ? 4.728 -13.066 -46.105 1.00 48.16 542 SER A C 1
ATOM 4316 O O . SER A 1 542 ? 4.039 -12.765 -45.132 1.00 48.16 542 SER A O 1
ATOM 4318 N N . SER A 1 543 ? 5.976 -13.527 -45.958 1.00 53.19 543 SER A N 1
ATOM 4319 C CA . SER A 1 543 ? 6.588 -13.672 -44.626 1.00 53.19 543 SER A CA 1
ATOM 4320 C C . SER A 1 543 ? 7.144 -12.334 -44.126 1.00 53.19 543 SER A C 1
ATOM 4322 O O . SER A 1 543 ? 8.086 -11.794 -44.711 1.00 53.19 543 SER A O 1
ATOM 4324 N N . GLU A 1 544 ? 6.575 -11.794 -43.044 1.00 57.25 544 GLU A N 1
ATOM 4325 C CA . GLU A 1 544 ? 7.199 -10.708 -42.281 1.00 57.25 544 GLU A CA 1
ATOM 4326 C C . GLU A 1 544 ? 8.545 -11.209 -41.740 1.00 57.25 544 GLU A C 1
ATOM 4328 O O . GLU A 1 544 ? 8.604 -12.220 -41.041 1.00 57.25 544 GLU A O 1
ATOM 4333 N N . LEU A 1 545 ? 9.644 -10.539 -42.099 1.00 63.16 545 LEU A N 1
ATOM 4334 C CA . LEU A 1 545 ? 10.964 -10.864 -41.565 1.00 63.16 545 LEU A CA 1
ATOM 4335 C C . LEU A 1 545 ? 10.992 -10.473 -40.087 1.00 63.16 545 LEU A C 1
ATOM 4337 O O . LEU A 1 545 ? 11.108 -9.296 -39.749 1.00 63.16 545 LEU A O 1
ATOM 4341 N N . THR A 1 546 ? 10.859 -11.459 -39.204 1.00 60.41 546 THR A N 1
ATOM 4342 C CA . THR A 1 546 ? 10.821 -11.222 -37.763 1.00 60.41 546 THR A CA 1
ATOM 4343 C C . THR A 1 546 ? 12.227 -11.052 -37.201 1.00 60.41 546 THR A C 1
ATOM 4345 O O . THR A 1 546 ? 13.132 -11.851 -37.468 1.00 60.41 546 THR A O 1
ATOM 4348 N N . VAL A 1 547 ? 12.393 -10.030 -36.371 1.00 63.50 547 VAL A N 1
ATOM 4349 C CA . VAL A 1 547 ? 13.487 -9.936 -35.403 1.00 63.50 547 VAL A CA 1
ATOM 4350 C C . VAL A 1 547 ? 13.012 -10.642 -34.137 1.00 63.50 547 VAL A C 1
ATOM 4352 O O . VAL A 1 547 ? 11.834 -10.567 -33.804 1.00 63.50 547 VAL A O 1
ATOM 4355 N N . THR A 1 548 ? 13.895 -11.355 -33.444 1.00 64.75 548 THR A N 1
ATOM 4356 C CA . THR A 1 548 ? 13.530 -11.987 -32.171 1.00 64.75 548 THR A CA 1
ATOM 4357 C C . THR A 1 548 ? 13.142 -10.923 -31.143 1.00 64.75 548 THR A C 1
ATOM 4359 O O . THR A 1 548 ? 13.915 -9.987 -30.942 1.00 64.75 548 THR A O 1
ATOM 4362 N N . ASP A 1 549 ? 12.052 -11.136 -30.402 1.00 60.25 549 ASP A N 1
ATOM 4363 C CA . ASP A 1 549 ? 11.602 -10.261 -29.297 1.00 60.25 549 ASP A CA 1
ATOM 4364 C C . ASP A 1 549 ? 12.629 -10.120 -28.151 1.00 60.25 549 ASP A C 1
ATOM 4366 O O . ASP A 1 549 ? 12.418 -9.382 -27.196 1.00 60.25 549 ASP A O 1
ATOM 4370 N N . GLN A 1 550 ? 13.743 -10.854 -28.222 1.00 74.38 550 GLN A N 1
ATOM 4371 C CA . GLN A 1 550 ? 14.828 -10.835 -27.243 1.00 74.38 550 GLN A CA 1
ATOM 4372 C C . GLN A 1 550 ? 15.830 -9.690 -27.460 1.00 74.38 550 GLN A C 1
ATOM 4374 O O . GLN A 1 550 ? 16.652 -9.447 -26.582 1.00 74.38 550 GLN A O 1
ATOM 4379 N N . PHE A 1 551 ? 15.787 -8.978 -28.594 1.00 78.62 551 PHE A N 1
ATOM 4380 C CA . PHE A 1 551 ? 16.599 -7.770 -28.773 1.00 78.62 551 PHE A CA 1
ATOM 4381 C C . PHE A 1 551 ? 16.035 -6.605 -27.958 1.00 78.62 551 PHE A C 1
ATOM 4383 O O . PHE A 1 551 ? 14.835 -6.355 -27.977 1.00 78.62 551 PHE A O 1
ATOM 4390 N N . LEU A 1 552 ? 16.919 -5.854 -27.296 1.00 73.69 552 LEU A N 1
ATOM 4391 C CA . LEU A 1 552 ? 16.525 -4.696 -26.481 1.00 73.69 552 LEU A CA 1
ATOM 4392 C C . LEU A 1 552 ? 16.154 -3.483 -27.337 1.00 73.69 552 LEU A C 1
ATOM 4394 O O . LEU A 1 552 ? 15.300 -2.689 -26.961 1.00 73.69 552 LEU A O 1
ATOM 4398 N N . SER A 1 553 ? 16.809 -3.333 -28.488 1.00 75.25 553 SER A N 1
ATOM 4399 C CA . SER A 1 553 ? 16.466 -2.343 -29.511 1.00 75.25 553 SER A CA 1
ATOM 4400 C C . SER A 1 553 ? 16.989 -2.817 -30.868 1.00 75.25 553 SER A C 1
ATOM 4402 O O . SER A 1 553 ? 18.060 -3.415 -30.944 1.00 75.25 553 SER A O 1
ATOM 4404 N N . ILE A 1 554 ? 16.264 -2.555 -31.955 1.00 77.25 554 ILE A N 1
ATOM 4405 C CA . ILE A 1 554 ? 16.768 -2.789 -33.314 1.00 77.25 554 ILE A CA 1
ATOM 4406 C C . ILE A 1 554 ? 16.328 -1.656 -34.233 1.00 77.25 554 ILE A C 1
ATOM 4408 O O . ILE A 1 554 ? 15.232 -1.112 -34.080 1.00 77.25 554 ILE A O 1
ATOM 4412 N N . ASN A 1 555 ? 17.168 -1.295 -35.201 1.00 77.62 555 ASN A N 1
ATOM 4413 C CA . ASN A 1 555 ? 16.812 -0.253 -36.156 1.00 77.62 555 ASN A CA 1
ATOM 4414 C C . ASN A 1 555 ? 15.760 -0.771 -37.157 1.00 77.62 555 ASN A C 1
ATOM 4416 O O . ASN A 1 555 ? 16.070 -1.482 -38.117 1.00 77.62 555 ASN A O 1
ATOM 4420 N N . THR A 1 556 ? 14.499 -0.403 -36.938 1.00 75.56 556 THR A N 1
ATOM 4421 C CA . THR A 1 556 ? 13.359 -0.837 -37.763 1.00 75.56 556 THR A CA 1
ATOM 4422 C C . THR A 1 556 ? 13.410 -0.298 -39.197 1.00 75.56 556 THR A C 1
ATOM 4424 O O . THR A 1 556 ? 12.953 -0.978 -40.124 1.00 75.56 556 THR A O 1
ATOM 4427 N N . ASP A 1 557 ? 14.039 0.858 -39.422 1.00 79.38 557 ASP A N 1
ATOM 4428 C CA . ASP A 1 557 ? 14.286 1.385 -40.767 1.00 79.38 557 ASP A CA 1
ATOM 4429 C C . ASP A 1 557 ? 15.325 0.532 -41.508 1.00 79.38 557 ASP A C 1
ATOM 4431 O O . ASP A 1 557 ? 15.163 0.249 -42.701 1.00 79.38 557 ASP A O 1
ATOM 4435 N N . ALA A 1 558 ? 16.363 0.056 -40.807 1.00 80.69 558 ALA A N 1
ATOM 4436 C CA . ALA A 1 558 ? 17.349 -0.868 -41.368 1.00 80.69 558 ALA A CA 1
ATOM 4437 C C . ALA A 1 558 ? 16.715 -2.225 -41.711 1.00 80.69 558 ALA A C 1
ATOM 4439 O O . ALA A 1 558 ? 16.947 -2.739 -42.804 1.00 80.69 558 ALA A O 1
ATOM 4440 N N . VAL A 1 559 ? 15.846 -2.762 -40.845 1.00 79.94 559 VAL A N 1
ATOM 4441 C CA . VAL A 1 559 ? 15.041 -3.976 -41.106 1.00 79.94 559 VAL A CA 1
ATOM 4442 C C . VAL A 1 559 ? 14.166 -3.808 -42.355 1.00 79.94 559 VAL A C 1
ATOM 4444 O O . VAL A 1 559 ? 14.163 -4.660 -43.251 1.00 79.94 559 VAL A O 1
ATOM 4447 N N . SER A 1 560 ? 13.456 -2.682 -42.456 1.00 80.94 560 SER A N 1
ATOM 4448 C CA . SER A 1 560 ? 12.572 -2.380 -43.589 1.00 80.94 560 SER A CA 1
ATOM 4449 C C . SER A 1 560 ? 13.354 -2.233 -44.898 1.00 80.94 560 SER A C 1
ATOM 4451 O O . SER A 1 560 ? 12.983 -2.802 -45.926 1.00 80.94 560 SER A O 1
ATOM 4453 N N . THR A 1 561 ? 14.481 -1.519 -44.858 1.00 83.25 561 THR A N 1
ATOM 4454 C CA . THR A 1 561 ? 15.366 -1.312 -46.015 1.00 83.25 561 THR A CA 1
ATOM 4455 C C . THR A 1 561 ? 16.002 -2.623 -46.468 1.00 83.25 561 THR A C 1
ATOM 4457 O O . THR A 1 561 ? 16.009 -2.942 -47.661 1.00 83.25 561 THR A O 1
ATOM 4460 N N . LEU A 1 562 ? 16.482 -3.424 -45.517 1.00 83.75 562 LEU A N 1
ATOM 4461 C CA . LEU A 1 562 ? 17.064 -4.732 -45.773 1.00 83.75 562 LEU A CA 1
ATOM 4462 C C . LEU A 1 562 ? 16.055 -5.665 -46.448 1.00 83.75 562 LEU A C 1
ATOM 4464 O O . LEU A 1 562 ? 16.405 -6.325 -47.421 1.00 83.75 562 LEU A O 1
ATOM 4468 N N . SER A 1 563 ? 14.795 -5.659 -46.008 1.00 80.25 563 SER A N 1
ATOM 4469 C CA . SER A 1 563 ? 13.722 -6.445 -46.634 1.00 80.25 563 SER A CA 1
ATOM 4470 C C . SER A 1 563 ? 13.589 -6.151 -48.135 1.00 80.25 563 SER A C 1
ATOM 4472 O O . SER A 1 563 ? 13.454 -7.066 -48.948 1.00 80.25 563 SER A O 1
ATOM 4474 N N . VAL A 1 564 ? 13.688 -4.876 -48.532 1.00 82.56 564 VAL A N 1
ATOM 4475 C CA . VAL A 1 564 ? 13.655 -4.464 -49.946 1.00 82.56 564 VAL A CA 1
ATOM 4476 C C . VAL A 1 564 ? 14.909 -4.930 -50.692 1.00 82.56 564 VAL A C 1
ATOM 4478 O O . VAL A 1 564 ? 14.805 -5.452 -51.803 1.00 82.56 564 VAL A O 1
ATOM 4481 N N . ILE A 1 565 ? 16.093 -4.776 -50.092 1.00 84.12 565 ILE A N 1
ATOM 4482 C CA . ILE A 1 565 ? 17.369 -5.195 -50.698 1.00 84.12 565 ILE A CA 1
ATOM 4483 C C . ILE A 1 565 ? 17.400 -6.707 -50.933 1.00 84.12 565 ILE A C 1
ATOM 4485 O O . ILE A 1 565 ? 17.814 -7.152 -52.004 1.00 84.12 565 ILE A O 1
ATOM 4489 N N . LEU A 1 566 ? 16.923 -7.494 -49.968 1.00 81.81 566 LEU A N 1
ATOM 4490 C CA . LEU A 1 566 ? 16.864 -8.951 -50.060 1.00 81.81 566 LEU A CA 1
ATOM 4491 C C . LEU A 1 566 ? 15.975 -9.410 -51.224 1.00 81.81 566 LEU A C 1
ATOM 4493 O O . LEU A 1 566 ? 16.384 -10.282 -51.988 1.00 81.81 566 LEU A O 1
ATOM 4497 N N . ARG A 1 567 ? 14.820 -8.764 -51.441 1.00 79.00 567 ARG A N 1
ATOM 4498 C CA . ARG A 1 567 ? 13.955 -9.028 -52.609 1.00 79.00 567 ARG A CA 1
ATOM 4499 C C . ARG A 1 567 ? 14.655 -8.713 -53.930 1.00 79.00 567 ARG A C 1
ATOM 4501 O O . ARG A 1 567 ? 14.574 -9.480 -54.885 1.00 79.00 567 ARG A O 1
ATOM 4508 N N . LEU A 1 568 ? 15.385 -7.598 -53.995 1.00 80.88 568 LEU A N 1
ATOM 4509 C CA . LEU A 1 568 ? 16.142 -7.235 -55.197 1.00 80.88 568 LEU A CA 1
ATOM 4510 C C . LEU A 1 568 ? 17.266 -8.238 -55.492 1.00 80.88 568 LEU A C 1
ATOM 4512 O O . LEU A 1 568 ? 17.504 -8.548 -56.660 1.00 80.88 568 LEU A O 1
ATOM 4516 N N . LEU A 1 569 ? 17.917 -8.791 -54.464 1.00 80.81 569 LEU A N 1
ATOM 4517 C CA . LEU A 1 569 ? 18.962 -9.809 -54.619 1.00 80.81 569 LEU A CA 1
ATOM 4518 C C . LEU A 1 569 ? 18.457 -11.098 -55.284 1.00 80.81 569 LEU A C 1
ATOM 4520 O O . LEU A 1 569 ? 19.222 -11.734 -56.010 1.00 80.81 569 LEU A O 1
ATOM 4524 N N . GLN A 1 570 ? 17.176 -11.449 -55.128 1.00 76.06 570 GLN A N 1
ATOM 4525 C CA . GLN A 1 570 ? 16.586 -12.629 -55.777 1.00 76.06 570 GLN A CA 1
ATOM 4526 C C . GLN A 1 570 ? 16.521 -12.510 -57.305 1.00 76.06 570 GLN A C 1
ATOM 4528 O O . GLN A 1 570 ? 16.528 -13.520 -58.006 1.00 76.06 570 GLN A O 1
ATOM 4533 N N . THR A 1 571 ? 16.481 -11.285 -57.839 1.00 74.06 571 THR A N 1
ATOM 4534 C CA . THR A 1 571 ? 16.412 -11.058 -59.294 1.00 74.06 571 THR A CA 1
ATOM 4535 C C . THR A 1 571 ? 17.730 -11.373 -60.013 1.00 74.06 571 THR A C 1
ATOM 4537 O O . THR A 1 571 ? 17.728 -11.617 -61.221 1.00 74.06 571 THR A O 1
ATOM 4540 N N . GLY A 1 572 ? 18.844 -11.431 -59.270 1.00 70.25 572 GLY A N 1
ATOM 4541 C CA . GLY A 1 572 ? 20.178 -11.731 -59.785 1.00 70.25 572 GLY A CA 1
ATOM 4542 C C . GLY A 1 572 ? 20.712 -10.712 -60.805 1.00 70.25 572 GLY A C 1
ATOM 4543 O O . GLY A 1 572 ? 20.153 -9.642 -61.032 1.00 70.25 572 GLY A O 1
ATOM 4544 N N . GLY A 1 573 ? 21.837 -11.044 -61.446 1.00 75.00 573 GLY A N 1
ATOM 4545 C CA . GLY A 1 573 ? 22.423 -10.245 -62.532 1.00 75.00 573 GLY A CA 1
ATOM 4546 C C . GLY A 1 573 ? 23.576 -9.325 -62.112 1.00 75.00 573 GLY A C 1
ATOM 4547 O O . GLY A 1 573 ? 24.204 -9.508 -61.069 1.00 75.00 573 GLY A O 1
ATOM 4548 N N . THR A 1 574 ? 23.906 -8.342 -62.955 1.00 74.62 574 THR A N 1
ATOM 4549 C CA . THR A 1 574 ? 25.129 -7.519 -62.836 1.00 74.62 574 THR A CA 1
ATOM 4550 C C . THR A 1 574 ? 25.164 -6.599 -61.613 1.00 74.62 574 THR A C 1
ATOM 4552 O O . THR A 1 574 ? 26.225 -6.094 -61.266 1.00 74.62 574 THR A O 1
ATOM 4555 N N . THR A 1 575 ? 24.027 -6.373 -60.953 1.00 78.12 575 THR A N 1
ATOM 4556 C CA . THR A 1 575 ? 23.896 -5.528 -59.752 1.00 78.12 575 THR A CA 1
ATOM 4557 C C . THR A 1 575 ? 24.044 -6.304 -58.442 1.00 78.12 575 THR A C 1
ATOM 4559 O O . THR A 1 575 ? 24.072 -5.685 -57.381 1.00 78.12 575 THR A O 1
ATOM 4562 N N . THR A 1 576 ? 24.184 -7.635 -58.493 1.00 81.19 576 THR A N 1
ATOM 4563 C CA . THR A 1 576 ? 24.236 -8.510 -57.305 1.00 81.19 576 THR A CA 1
ATOM 4564 C C . THR A 1 576 ? 25.319 -8.079 -56.316 1.00 81.19 576 THR A C 1
ATOM 4566 O O . THR A 1 576 ? 25.047 -7.947 -55.131 1.00 81.19 576 THR A O 1
ATOM 4569 N N . GLN A 1 577 ? 26.524 -7.768 -56.798 1.00 82.00 577 GLN A N 1
ATOM 4570 C CA . GLN A 1 577 ? 27.637 -7.357 -55.937 1.00 82.00 577 GLN A CA 1
ATOM 4571 C C . GLN A 1 577 ? 27.371 -6.024 -55.214 1.00 82.00 577 GLN A C 1
ATOM 4573 O O . GLN A 1 577 ? 27.742 -5.861 -54.055 1.00 82.00 577 GLN A O 1
ATOM 4578 N N . LEU A 1 578 ? 26.690 -5.080 -55.873 1.00 84.31 578 LEU A N 1
ATOM 4579 C CA . LEU A 1 578 ? 26.299 -3.806 -55.264 1.00 84.31 578 LEU A CA 1
ATOM 4580 C C . LEU A 1 578 ? 25.223 -4.016 -54.191 1.00 84.31 578 LEU A C 1
ATOM 4582 O O . LEU A 1 578 ? 25.291 -3.426 -53.119 1.00 84.31 578 LEU A O 1
ATOM 4586 N N . LEU A 1 579 ? 24.238 -4.871 -54.465 1.00 84.12 579 LEU A N 1
ATOM 4587 C CA . LEU A 1 579 ? 23.175 -5.185 -53.513 1.00 84.12 579 LEU A CA 1
ATOM 4588 C C . LEU A 1 579 ? 23.692 -5.987 -52.305 1.00 84.12 579 LEU A C 1
ATOM 4590 O O . LEU A 1 579 ? 23.211 -5.769 -51.200 1.00 84.12 579 LEU A O 1
ATOM 4594 N N . GLN A 1 580 ? 24.709 -6.839 -52.480 1.00 85.31 580 GLN A N 1
ATOM 4595 C CA . GLN A 1 580 ? 25.409 -7.512 -51.374 1.00 85.31 580 GLN A CA 1
ATOM 4596 C C . GLN A 1 580 ? 26.102 -6.501 -50.451 1.00 85.31 580 GLN A C 1
ATOM 4598 O O . GLN A 1 580 ? 25.980 -6.589 -49.233 1.00 85.31 580 GLN A O 1
ATOM 4603 N N . GLN A 1 581 ? 26.764 -5.487 -51.020 1.00 84.88 581 GLN A N 1
ATOM 4604 C CA . GLN A 1 581 ? 27.361 -4.397 -50.239 1.00 84.88 581 GLN A CA 1
ATOM 4605 C C . GLN A 1 581 ? 26.301 -3.574 -49.493 1.00 84.88 581 GLN A C 1
ATOM 4607 O O . GLN A 1 581 ? 26.522 -3.176 -48.354 1.00 84.88 581 GLN A O 1
ATOM 4612 N N . GLN A 1 582 ? 25.135 -3.345 -50.106 1.00 85.81 582 GLN A N 1
ATOM 4613 C CA . GLN A 1 582 ? 24.010 -2.667 -49.453 1.00 85.81 582 GLN A CA 1
ATOM 4614 C C . GLN A 1 582 ? 23.381 -3.521 -48.340 1.00 85.81 582 GLN A C 1
ATOM 4616 O O . GLN A 1 582 ? 23.014 -2.980 -47.300 1.00 85.81 582 GLN A O 1
ATOM 4621 N N . ALA A 1 583 ? 23.304 -4.844 -48.515 1.00 85.38 583 ALA A N 1
ATOM 4622 C CA . ALA A 1 583 ? 22.868 -5.768 -47.469 1.00 85.38 583 ALA A CA 1
ATOM 4623 C C . ALA A 1 583 ? 23.840 -5.759 -46.279 1.00 85.38 583 ALA A C 1
ATOM 4625 O O . ALA A 1 583 ? 23.387 -5.660 -45.143 1.00 85.38 583 ALA A O 1
ATOM 4626 N N . ALA A 1 584 ? 25.153 -5.750 -46.536 1.00 85.12 584 ALA A N 1
ATOM 4627 C CA . ALA A 1 584 ? 26.175 -5.619 -45.498 1.00 85.12 584 ALA A CA 1
ATOM 4628 C C . ALA A 1 584 ? 26.078 -4.275 -44.760 1.00 85.12 584 ALA A C 1
ATOM 4630 O O . ALA A 1 584 ? 26.123 -4.242 -43.533 1.00 85.12 584 ALA A O 1
ATOM 4631 N N . ALA A 1 585 ? 25.862 -3.173 -45.485 1.00 85.50 585 ALA A N 1
ATOM 4632 C CA . ALA A 1 585 ? 25.640 -1.861 -44.880 1.00 85.50 585 ALA A CA 1
ATOM 4633 C C . ALA A 1 585 ? 24.354 -1.818 -44.033 1.00 85.50 585 ALA A C 1
ATOM 4635 O O . ALA A 1 585 ? 24.334 -1.205 -42.968 1.00 85.50 585 ALA A O 1
ATOM 4636 N N . CYS A 1 586 ? 23.280 -2.489 -44.457 1.00 84.81 586 CYS A N 1
ATOM 4637 C CA . CYS A 1 586 ? 22.062 -2.593 -43.652 1.00 84.81 586 CYS A CA 1
ATOM 4638 C C . CYS A 1 586 ? 22.268 -3.479 -42.423 1.00 84.81 586 CYS A C 1
ATOM 4640 O O . CYS A 1 586 ? 21.859 -3.082 -41.339 1.00 84.81 586 CYS A O 1
ATOM 4642 N N . LEU A 1 587 ? 22.959 -4.616 -42.567 1.00 86.31 587 LEU A N 1
ATOM 4643 C CA . LEU A 1 587 ? 23.346 -5.481 -41.453 1.00 86.31 587 LEU A CA 1
ATOM 4644 C C . LEU A 1 587 ? 24.134 -4.691 -40.409 1.00 86.31 587 LEU A C 1
ATOM 4646 O O . LEU A 1 587 ? 23.809 -4.784 -39.236 1.00 86.31 587 LEU A O 1
ATOM 4650 N N . GLN A 1 588 ? 25.101 -3.862 -40.816 1.00 85.31 588 GLN A N 1
ATOM 4651 C CA . GLN A 1 588 ? 25.861 -2.994 -39.905 1.00 85.31 588 GLN A CA 1
ATOM 4652 C C . GLN A 1 588 ? 24.967 -2.041 -39.095 1.00 85.31 588 GLN A C 1
ATOM 4654 O O . GLN A 1 588 ? 25.284 -1.766 -37.937 1.00 85.31 588 GLN A O 1
ATOM 4659 N N . ASN A 1 589 ? 23.846 -1.597 -39.670 1.00 83.00 589 ASN A N 1
ATOM 4660 C CA . ASN A 1 589 ? 22.899 -0.666 -39.055 1.00 83.00 589 ASN A CA 1
ATOM 4661 C C . ASN A 1 589 ? 21.742 -1.330 -38.286 1.00 83.00 589 ASN A C 1
ATOM 4663 O O . ASN A 1 589 ? 20.987 -0.593 -37.654 1.00 83.00 589 ASN A O 1
ATOM 4667 N N . LEU A 1 590 ? 21.595 -2.666 -38.326 1.00 80.06 590 LEU A N 1
ATOM 4668 C CA . LEU A 1 590 ? 20.646 -3.413 -37.480 1.00 80.06 590 LEU A CA 1
ATOM 4669 C C . LEU A 1 590 ? 20.982 -3.229 -36.000 1.00 80.06 590 LEU A C 1
ATOM 4671 O O . LEU A 1 590 ? 20.084 -2.845 -35.224 1.00 80.06 590 LEU A O 1
#

Organism: Haloquadratum walsbyi (strain DSM 16854 / JCM 12705 / C23) (NCBI:txid768065)

Secondary structure (DSSP, 8-state):
------HHHHHHHHHH-GGGHHHHHTTSS-HHHHHHHHHHHGGGT--SHHHHHHHHHHHHHHS-HHHHHHHHHHHHHHHHHHHHH--SHHHHHT---SHHHHHHHHHHHHTTSS----HHHHHHHHHHHHHHS-SSTHHHHHHHHHHHTS--TT-HHHHHHHHHHHHHHHHHH-SSHHHHHHHHHHHHHHHSPPP--SS---HHHHHHHHHHS-TT-HHHHHHHHHHHHH---HHHHHHHHHHHHHHHHHHHHTT----BHHHHHHHHHHHHHHHHH--TT--HHHHHHHHHHHHHHHHHHHTT-SSB--SSSPPPP-HHHHHHHHHHHHHTTTTT-HHHHHHHHHHHHHHHHHT---HHHHHHHHHHHHHHHTT--HHHHHT-TT--S-HHHHHHHHHHHHHHHHHHHHHHHHHHHHHTT-HHHHHHHHHHHHHHHHTSSSS----SSHHHHHHHHHHHHHHHTT-HHHHHHHHHH---S-HHHHHHHHHHHHHHHHHHHHHTT-HHHHHHHHHHHS-TTSHHHHHHHHHHTPPPS---TT---PPPTT-S---HHHHHHHHHHHHHHHT-STTHHHHHHHHHHHHHH-